Protein 5LDQ (pdb70)

Secondary structure (DSSP, 8-state):
---EEEEEEEE--HHHHHHHHHHHHHH--GGG-EEPPGGG-EEEEEEEEEE-HHHHHHHHHHHTT---B-EEEE--EEEEETTTTEEEEE-SS--HHHHHHHHHHHHHHHHTT----SPPP---EEEEES--S--------TT-EEEE-EEEEEEEEEETTEEEEEEEEEEEPB-/--EEEEEEEE--HHHHHHHHHHHHHH--GGG-EEPPGGG-EEEEEEEEEE-HHHHHHHHHHHTT-----EEEE--EEEEETTTTEEEEE-SS--HHHHHHHHHHHHHHH---------EEEEE---S----PPPPTT-EEEE-EEEEEEEEEETTEEEEEEEEEEE---/---EEEEEEEE--HHHHHHHHHHHHHH--GGG-EEPPGGG-EEEEEEEEEE-HHHHHHHHHHHTT-----EEEE--EEEEETTTTEEEEE-SS--HHHHHHHHHHHHHHHHTT-----PPP---EEEEES--S--------TT-EEEE-EEEEEEEEEETTEEEEEEEEEEE---/--SEEEEEEEE--HHHHHHHHHHHHHH--GGG-EEPPGGG-EEEEEEEEEE-HHHHHHHHHHHTT---B-EEEE--EEEEETTTTEEEEE-SS--HHHHHHHHHHHHHHHTTT--------EEEEE---S--------TT-EEEE-EEEEEEEEEETTEEEEEEEEEEEPB-

Foldseek 3Di:
DAWFFKFKWFDAPLVLLVQQVVQCVVFDPCLQFPFDDSRRWTKTLATQGIDGPVRVVVLVVQLQVDAFAKDKAWFFDWAADLVQLFTWTHDPDDDPRSQVSSVSSHVSSVVSVGDDDPDRDDIITTGGGNSNDDDDDDTGDPDSMDITFKMFMWTWDDDDNDIDTHTDDIHTHND/DWFFKFKWFAADPVLLVLVVVVCPVFDDPLQFAFAPSRPWTWTLGTQGIDDPVRVVQLVVQLQVDAAAWDKFWFFAWAADLVQQFTWIGDPDDDPVSNVSSVSSHVSSVVVDDPDDTITTTGGNSNDDDDDDTGDPGSMGIGFKMFMWTWDDDPHHIDTHTDDMYTHND/DDWFFKFKWFAADLVLLVLQVVVCVVFPDPLQFAFAPSRRWTKTLGGFGTGDPVLVVVLVVQLQVDAAAWDKFWFFDWQADLVQQFTWTGDPDGDVVSVVSSVSSLVSSVVSPTDRDPDDDDIITTTGGNSNDDGDDDTGDPDSMDIGFKMFMWTWDDDPNHIDTHTDDMGTYHD/DAFFFKFKWFDADPVLLVLQVVQCPVFPDPVQFAFDPSVPWTKTLGTQGGDGPVLVVQLVVQLQPDAAAWDKFWFFDWAADLVQLFTWIGDPDDDVRSLVSSVSSHVSRVVSVGDPRDDIITTTGHNSNDDDDDDTGDPDSMDIGFKMFMWTWDDDPNDIDIHTDDMDTHHD

Sequence (691 aa):
SEPQRLFFAIIDLPAEEIIREQIIHHWRAKHFPPEAGRRPVAADNLHLTLAFLGEVSAEKEKALSLLAGRRIRQPGFTLTLDDAGQWLRSRVVWLLGMMRQPPRGLIQLANMLRRSQAARRSGCFQSNRPFHPHITLLRDDASEAVTIPPPGFNWSYAVTEFTLYASSFARGRTRYTPLKKRWALLTTQQEPQRLFFAIDLPAEIRREQIIHHWRAKHFPPEAGRRPVAADDNLHLTLAFLGEVSAEKEKALSLLAGRIRQPGFTLTLDDAGQWLRSRVVWLLGMMRQPPRGLIQLANMLRRSQAARSNRPFHPHITLLRDDASEAVTIPPPGFNWSYAVTEFTLYASSFARGRTRYTPLKKRRWALLTTQQSEPQRLFFAIDLLPAEEIRREQIIHHWRAKHFPPEAGRPVAADNLHLTLAFLGEVSAEKEKALSLLAGRIRQPGFTLTLDDAGQWLRRSRRVVWLGMMRQPPRGLIIQLANMLRRSQAARSGCFQSNRPFHPHITLLRRDASEAVTIPPPGFNWSYAVTEFTLYASSFARGRTRYTPLKKRWALLTTQQSEPQRLFFAIIDLPAEEIRREQIIHHWRAKHFPPEAGRPVAADDNLHLTLAFLGEVSAEKEKALSLLAGRIRRQPGFTLTLDDAGQWLRSRVVWLLGMMRQPPRGLIQLANMMLRRSSQAARSGCFRPFHPHITLLRDDASEAVTIPPPGFNWSYAVTEFTLYASSFARGRTRYTPLKKRWALTQ

Solvent-accessible surface area: 37189 Å² total; per-residue (Å²): 145,96,37,64,89,0,9,3,0,1,48,3,54,60,118,11,54,72,58,0,39,120,20,22,80,167,74,11,76,110,153,8,8,81,84,13,45,23,116,17,1,19,5,40,2,2,55,8,11,73,1,19,36,146,37,26,137,51,4,10,104,61,1,27,152,12,172,12,82,22,22,67,2,7,1,3,28,18,9,37,83,92,120,25,98,10,0,34,0,3,24,68,76,40,30,184,10,1,55,55,0,0,70,76,2,51,46,20,0,50,191,32,62,15,44,39,26,123,35,92,34,99,27,48,0,13,0,4,44,72,0,44,123,77,43,125,46,27,20,2,13,48,43,6,28,23,56,4,65,68,3,2,1,16,9,23,55,146,35,200,65,154,56,133,40,59,62,62,90,121,41,84,9,68,164,198,72,64,91,0,10,4,0,1,40,9,52,83,117,11,37,74,61,0,35,113,22,22,81,166,68,13,79,101,70,0,1,68,71,12,41,30,126,17,2,26,5,46,0,0,81,29,13,94,7,57,58,143,57,26,140,48,10,9,133,40,1,28,160,19,139,5,68,35,24,68,2,48,4,58,31,19,10,36,88,30,177,64,70,12,0,32,0,2,50,156,144,41,29,212,15,2,58,86,0,0,76,74,2,47,54,8,28,86,128,140,105,214,104,39,111,24,52,0,16,0,4,91,33,0,26,37,39,34,122,49,24,106,17,25,176,101,6,43,21,68,6,87,74,3,1,1,18,10,22,54,38,59,212,25,103,36,162,46,56,67,59,94,114,40,61,17,76,170,144,120,71,49,131,0,9,2,0,1,15,1,27,77,114,10,31,74,63,0,36,111,21,23,80,169,72,12,68,117,148,9,9,134,77,12,62,26,123,20,1,24,6,44,2,3,79,1,7,111,2,45,45,146,60,32,154,46,3,17,120,41,1,22,159,13,105,5,64,38,25,69,1,48,4,59,32,19,10,35,83,91,226,67,123,11,0,33,0,3,48,158,145,42,29,198,16,1,54,76,0,0,75,70,1,79,50,9,2,35,170,27,52,18,98,104,56,145,169,90,40,93,24,50,0,15,0,3,97,102,0,54,134,82,40,122,52,22,104,20,24,176,103,5,43,21,63,6,30,3,4,1,0,17,7,29,60,138,67,144,38,125,50,116,52,71,42,34,79,14,9,12,16,27,174,144,86,72,46,126,0,9,3,0,2,48,10,55,82,113,5,38,97,61,0,50,111,20,21,79,165,66,15,81,128,171,7,8,166,83,12,25,33,120,20,2,28,6,45,1,3,79,6,14,116,8,46,45,132,51,20,140,47,4,4,112,56,1,29,176,16,174,9,86,23,24,68,1,46,4,60,31,18,10,37,73,88,231,48,122,16,0,32,0,3,49,160,144,42,31,188,16,1,50,79,0,0,69,64,2,79,43,33,4,68,208,25,57,20,195,211,46,27,90,25,51,1,22,0,3,117,77,0,48,127,74,47,126,45,24,108,19,23,177,96,6,45,27,69,5,72,74,3,2,0,20,5,19,59,151,36,222,65,128,56,91,54,69,62,59,79,120,42,81,6,69,203

Nearest PDB structures (foldseek):
  5ldo-assembly1_A  TM=9.959E-01  e=4.505E-33  Escherichia coli BL21(DE3)
  4qak-assembly2_B  TM=9.950E-01  e=7.611E-33  Escherichia coli K-12
  5ldq-assembly4_D  TM=9.928E-01  e=9.065E-33  Escherichia coli BL21(DE3)
  4qak-assembly1_A  TM=9.921E-01  e=9.329E-32  Escherichia coli K-12
  5ldo-assembly2_B  TM=9.939E-01  e=2.663E-31  Escherichia coli BL21(DE3)

CATH classification: 3.90.1140.10

Structure (mmCIF, N/CA/C/O backbone):
data_5LDQ
#
_entry.id   5LDQ
#
_cell.length_a   86.740
_cell.length_b   91.620
_cell.length_c   120.610
_cell.angle_alpha   90.00
_cell.angle_beta   102.31
_cell.angle_gamma   90.00
#
_symmetry.space_group_name_H-M   'C 1 2 1'
#
loop_
_entity.id
_entity.type
_entity.pdbx_description
1 polymer "RNA 2',3'-cyclic phosphodiesterase"
2 non-polymer 'NADP NICOTINAMIDE-ADENINE-DINUCLEOTIDE PHOSPHATE'
3 non-polymer 'CHLORIDE ION'
4 non-polymer 'PENTAETHYLENE GLYCOL'
5 non-polymer 'PHOSPHATE ION'
6 water water
#
loop_
_atom_site.group_PDB
_atom_site.id
_atom_site.type_symbol
_atom_site.label_atom_id
_atom_site.label_alt_id
_atom_site.label_comp_id
_atom_site.label_asym_id
_atom_site.label_entity_id
_atom_site.label_seq_id
_atom_site.pdbx_PDB_ins_code
_atom_site.Cartn_x
_atom_site.Cartn_y
_atom_site.Cartn_z
_atom_site.occupancy
_atom_site.B_iso_or_equiv
_atom_site.auth_seq_id
_atom_site.auth_comp_id
_atom_site.auth_asym_id
_atom_site.auth_atom_id
_atom_site.pdbx_PDB_model_num
ATOM 1 N N . SER A 1 3 ? 8.167 -2.655 68.805 1.00 75.46 2 SER A N 1
ATOM 2 C CA . SER A 1 3 ? 6.873 -3.197 69.197 1.00 81.33 2 SER A CA 1
ATOM 3 C C . SER A 1 3 ? 6.950 -4.711 69.390 1.00 80.35 2 SER A C 1
ATOM 4 O O . SER A 1 3 ? 7.837 -5.211 70.082 1.00 83.88 2 SER A O 1
ATOM 7 N N . GLU A 1 4 ? 6.018 -5.437 68.777 1.00 72.45 3 GLU A N 1
ATOM 8 C CA . GLU A 1 4 ? 5.976 -6.892 68.907 1.00 61.53 3 GLU A CA 1
ATOM 9 C C . GLU A 1 4 ? 6.876 -7.584 67.880 1.00 52.37 3 GLU A C 1
ATOM 10 O O . GLU A 1 4 ? 7.150 -7.025 66.807 1.00 48.28 3 GLU A O 1
ATOM 16 N N . PRO A 1 5 ? 7.344 -8.806 68.204 1.00 36.54 4 PRO A N 1
ATOM 17 C CA . PRO A 1 5 ? 8.227 -9.535 67.284 1.00 33.23 4 PRO A CA 1
ATOM 18 C C . PRO A 1 5 ? 7.582 -9.777 65.927 1.00 31.67 4 PRO A C 1
ATOM 19 O O . PRO A 1 5 ? 6.351 -9.808 65.803 1.00 34.63 4 PRO A O 1
ATOM 23 N N . GLN A 1 6 ? 8.428 -9.939 64.921 1.00 29.41 5 GLN A N 1
ATOM 24 C CA . GLN A 1 6 ? 7.977 -10.211 63.573 1.00 27.56 5 GLN A CA 1
ATOM 25 C C . GLN A 1 6 ? 8.787 -11.355 63.003 1.00 33.15 5 GLN A C 1
ATOM 26 O O . GLN A 1 6 ? 9.904 -11.628 63.466 1.00 28.09 5 GLN A O 1
ATOM 32 N N . ARG A 1 7 ? 8.221 -11.995 61.982 1.00 30.08 6 ARG A N 1
ATOM 33 C CA . ARG A 1 7 ? 8.857 -13.088 61.266 1.00 25.80 6 ARG A CA 1
ATOM 34 C C . ARG A 1 7 ? 9.549 -12.470 60.065 1.00 24.17 6 ARG A C 1
ATOM 35 O O . ARG A 1 7 ? 8.888 -11.913 59.180 1.00 28.85 6 ARG A O 1
ATOM 43 N N . LEU A 1 8 ? 10.879 -12.528 60.059 1.00 20.76 7 LEU A N 1
ATOM 44 C CA . LEU A 1 8 ? 11.676 -11.721 59.126 1.00 20.52 7 LEU A CA 1
ATOM 45 C C . LEU A 1 8 ? 12.526 -12.557 58.195 1.00 25.72 7 LEU A C 1
ATOM 46 O O . LEU A 1 8 ? 12.933 -13.663 58.543 1.00 21.81 7 LEU A O 1
ATOM 51 N N . PHE A 1 9 ? 12.812 -12.025 57.006 1.00 18.08 8 PHE A N 1
ATOM 52 C CA . PHE A 1 9 ? 13.801 -12.628 56.142 1.00 19.49 8 PHE A CA 1
ATOM 53 C C . PHE A 1 9 ? 14.356 -11.559 55.234 1.00 17.94 8 PHE A C 1
ATOM 54 O O . PHE A 1 9 ? 13.687 -10.537 54.996 1.00 18.50 8 PHE A O 1
ATOM 62 N N . PHE A 1 10 ? 15.597 -11.754 54.791 1.00 15.66 9 PHE A N 1
ATOM 63 C CA . PHE A 1 10 ? 16.197 -10.841 53.807 1.00 16.59 9 PHE A CA 1
ATOM 64 C C . PHE A 1 10 ? 16.010 -11.450 52.430 1.00 19.57 9 PHE A C 1
ATOM 65 O O . PHE A 1 10 ? 16.107 -12.666 52.264 1.00 18.30 9 PHE A O 1
ATOM 73 N N . ALA A 1 11 ? 15.779 -10.610 51.428 1.00 14.63 10 ALA A N 1
ATOM 74 C CA . ALA A 1 11 ? 15.600 -11.160 50.092 1.00 17.06 10 ALA A CA 1
ATOM 75 C C . ALA A 1 11 ? 15.927 -10.182 49.009 1.00 19.79 10 ALA A C 1
ATOM 76 O O . ALA A 1 11 ? 16.103 -8.992 49.254 1.00 17.03 10 ALA A O 1
ATOM 78 N N A ILE A 1 12 ? 16.006 -10.729 47.796 0.55 15.09 11 ILE A N 1
ATOM 79 N N B ILE A 1 12 ? 16.004 -10.706 47.790 0.45 20.64 11 ILE A N 1
ATOM 80 C CA A ILE A 1 12 ? 16.164 -9.975 46.552 0.55 18.95 11 ILE A CA 1
ATOM 81 C CA B ILE A 1 12 ? 16.163 -9.900 46.585 0.45 17.45 11 ILE A CA 1
ATOM 82 C C A ILE A 1 12 ? 14.823 -9.991 45.815 0.55 19.39 11 ILE A C 1
ATOM 83 C C B ILE A 1 12 ? 14.863 -9.985 45.787 0.45 19.35 11 ILE A C 1
ATOM 84 O O A 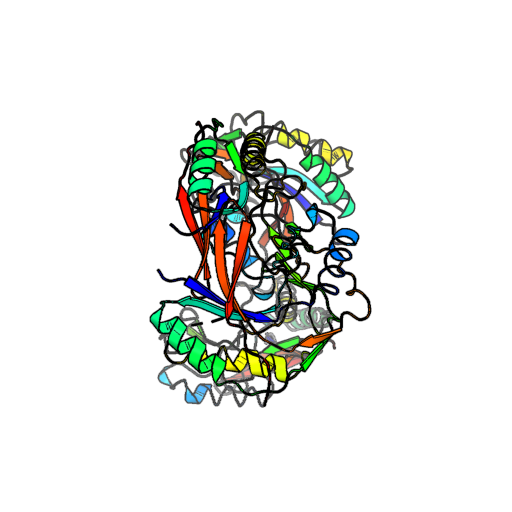ILE A 1 12 ? 14.193 -11.045 45.687 0.55 18.06 11 ILE A O 1
ATOM 85 O O B ILE A 1 12 ? 14.300 -11.070 45.608 0.45 18.29 11 ILE A O 1
ATOM 94 N N . ASP A 1 13 ? 14.387 -8.838 45.316 1.00 17.66 12 ASP A N 1
ATOM 95 C CA . ASP A 1 13 ? 13.135 -8.760 44.567 1.00 24.38 12 ASP A CA 1
ATOM 96 C C . ASP A 1 13 ? 13.376 -8.790 43.074 1.00 17.75 12 ASP A C 1
ATOM 97 O O . ASP A 1 13 ? 14.524 -8.735 42.627 1.00 19.69 12 ASP A O 1
ATOM 102 N N . LEU A 1 14 ? 12.285 -8.876 42.317 1.00 17.89 13 LEU A N 1
ATOM 103 C CA . LEU A 1 14 ? 12.369 -8.980 40.857 1.00 18.34 13 LEU A CA 1
ATOM 104 C C . LEU A 1 14 ? 11.676 -7.769 40.261 1.00 18.53 13 LEU A C 1
ATOM 105 O O . LEU A 1 14 ? 10.674 -7.302 40.794 1.00 19.37 13 LEU A O 1
ATOM 110 N N . PRO A 1 15 ? 12.214 -7.229 39.155 1.00 18.95 14 PRO A N 1
ATOM 111 C CA . PRO A 1 15 ? 11.559 -6.112 38.472 1.00 20.52 14 PRO A CA 1
ATOM 112 C C . PRO A 1 15 ? 10.155 -6.521 38.051 1.00 19.83 14 PRO A C 1
ATOM 113 O O . PRO A 1 15 ? 9.970 -7.702 37.704 1.00 21.08 14 PRO A O 1
ATOM 117 N N . ALA A 1 16 ? 9.215 -5.579 38.050 1.00 22.30 15 ALA A N 1
ATOM 118 C CA . ALA A 1 16 ? 7.800 -5.858 37.805 1.00 24.11 15 ALA A CA 1
ATOM 119 C C . ALA A 1 16 ? 7.562 -6.555 36.467 1.00 29.66 15 ALA A C 1
ATOM 120 O O . ALA A 1 16 ? 6.725 -7.453 36.361 1.00 26.76 15 ALA A O 1
ATOM 122 N N A GLU A 1 17 ? 8.287 -6.130 35.435 0.59 27.69 16 GLU A N 1
ATOM 123 N N B GLU A 1 17 ? 8.301 -6.154 35.442 0.41 27.94 16 GLU A N 1
ATOM 124 C CA A GLU A 1 17 ? 8.116 -6.728 34.110 0.59 29.36 16 GLU A CA 1
ATOM 125 C CA B GLU A 1 17 ? 8.078 -6.744 34.131 0.41 28.54 16 GLU A CA 1
ATOM 126 C C A GLU A 1 17 ? 8.490 -8.210 34.107 0.59 25.29 16 GLU A C 1
ATOM 127 C C B GLU A 1 17 ? 8.556 -8.204 34.083 0.41 25.44 16 GLU A C 1
ATOM 128 O O A GLU A 1 17 ? 7.783 -9.041 33.522 0.59 28.41 16 GLU A O 1
ATOM 129 O O B GLU A 1 17 ? 7.948 -9.034 33.403 0.41 28.85 16 GLU A O 1
ATOM 140 N N A ILE A 1 18 ? 9.590 -8.547 34.775 0.59 24.00 17 ILE A N 1
ATOM 141 N N B ILE A 1 18 ? 9.614 -8.527 34.827 0.41 23.52 17 ILE A N 1
ATOM 142 C CA A ILE A 1 18 ? 10.017 -9.950 34.855 0.59 23.45 17 ILE A CA 1
ATOM 143 C CA B ILE A 1 18 ? 10.064 -9.923 34.922 0.41 23.81 17 ILE A CA 1
ATOM 144 C C A ILE A 1 18 ? 9.025 -10.766 35.679 0.59 22.47 17 ILE A C 1
ATOM 145 C C B ILE A 1 18 ? 9.020 -10.744 35.666 0.41 22.41 17 ILE A C 1
ATOM 146 O O A ILE A 1 18 ? 8.737 -11.920 35.357 0.59 23.02 17 ILE A O 1
ATOM 147 O O B ILE A 1 18 ? 8.707 -11.877 35.287 0.41 23.09 17 ILE A O 1
ATOM 156 N N . ARG A 1 19 ? 8.483 -10.160 36.733 1.00 19.20 18 ARG A N 1
ATOM 157 C CA . ARG A 1 19 ? 7.466 -10.825 37.543 1.00 22.33 18 ARG A CA 1
ATOM 158 C C . ARG A 1 19 ? 6.263 -11.151 36.667 1.00 26.75 18 ARG A C 1
ATOM 159 O O . ARG A 1 19 ? 5.735 -12.259 36.718 1.00 23.31 18 ARG A O 1
ATOM 167 N N . GLU A 1 20 ? 5.862 -10.193 35.835 1.00 21.12 19 GLU A N 1
ATOM 168 C CA . GLU A 1 20 ? 4.755 -10.399 34.904 1.00 23.73 19 GLU A CA 1
ATOM 169 C C . GLU A 1 20 ? 5.049 -11.536 33.925 1.00 31.98 19 GLU A C 1
ATOM 170 O O . GLU A 1 20 ? 4.185 -12.379 33.664 1.00 29.08 19 GLU A O 1
ATOM 176 N N . GLN A 1 21 ? 6.270 -11.576 33.400 1.00 21.13 20 GLN A N 1
ATOM 177 C CA . GLN A 1 21 ? 6.647 -12.651 32.481 1.00 26.76 20 GLN A CA 1
ATOM 178 C C . GLN A 1 21 ? 6.619 -14.004 33.169 1.00 26.86 20 GLN A C 1
ATOM 179 O O . GLN A 1 21 ? 6.176 -14.993 32.595 1.00 26.08 20 GLN A O 1
ATOM 185 N N . ILE A 1 22 ? 7.122 -14.047 34.390 1.00 21.08 21 ILE A N 1
ATOM 186 C CA . ILE A 1 22 ? 7.144 -15.299 35.146 1.00 19.41 21 ILE A CA 1
ATOM 187 C C . ILE A 1 22 ? 5.744 -15.838 35.383 1.00 26.24 21 ILE A C 1
ATOM 188 O O . ILE A 1 22 ? 5.496 -17.038 35.207 1.00 23.05 21 ILE A O 1
ATOM 193 N N . ILE A 1 23 ? 4.819 -14.975 35.795 1.00 23.86 22 ILE A N 1
ATOM 194 C CA . ILE A 1 23 ? 3.477 -15.468 36.099 1.00 26.39 22 ILE A CA 1
ATOM 195 C C . ILE A 1 23 ? 2.722 -15.884 34.834 1.00 29.85 22 ILE A C 1
ATOM 196 O O . ILE A 1 23 ? 1.875 -16.781 34.876 1.00 24.30 22 ILE A O 1
ATOM 201 N N A HIS A 1 24 ? 3.016 -15.227 33.712 0.55 24.97 23 HIS A N 1
ATOM 202 N N B HIS A 1 24 ? 3.028 -15.241 33.710 0.45 25.23 23 HIS A N 1
ATOM 203 C CA A HIS A 1 24 ? 2.438 -15.638 32.439 0.55 26.84 23 HIS A CA 1
ATOM 204 C CA B HIS A 1 24 ? 2.429 -15.644 32.449 0.45 26.76 23 HIS A CA 1
ATOM 205 C C A HIS A 1 24 ? 2.966 -17.014 32.066 0.55 25.63 23 HIS A C 1
ATOM 206 C C B HIS A 1 24 ? 2.971 -17.006 32.038 0.45 26.23 23 HIS A C 1
ATOM 207 O O A HIS A 1 24 ? 2.212 -17.885 31.635 0.55 30.24 23 HIS A O 1
ATOM 208 O O B HIS A 1 24 ? 2.231 -17.858 31.549 0.45 30.42 23 HIS A O 1
ATOM 221 N N . TRP A 1 25 ? 4.270 -17.203 32.235 1.00 26.83 24 TRP A N 1
ATOM 222 C CA . TRP A 1 25 ? 4.922 -18.474 31.904 1.00 27.20 24 TRP A CA 1
ATOM 223 C C . TRP A 1 25 ? 4.389 -19.582 32.804 1.00 25.80 24 TRP A C 1
ATOM 224 O O . TRP A 1 25 ? 4.122 -20.700 32.364 1.00 25.93 24 TRP A O 1
ATOM 235 N N . ARG A 1 26 ? 4.220 -19.256 34.075 1.00 22.90 25 ARG A N 1
ATOM 236 C CA . ARG A 1 26 ? 3.751 -20.237 35.042 1.00 22.57 25 ARG A CA 1
ATOM 237 C C . ARG A 1 26 ? 2.327 -20.683 34.722 1.00 26.07 25 ARG A C 1
ATOM 238 O O . ARG A 1 26 ? 2.024 -21.885 34.732 1.00 27.70 25 ARG A O 1
ATOM 246 N N . ALA A 1 27 ? 1.453 -19.720 34.427 1.00 24.88 26 ALA A N 1
ATOM 247 C CA . ALA A 1 27 ? 0.065 -20.033 34.094 1.00 27.41 26 ALA A CA 1
ATOM 248 C C . ALA A 1 27 ? -0.008 -20.864 32.820 1.00 34.05 26 ALA A C 1
ATOM 249 O O . ALA A 1 27 ? -0.904 -21.696 32.664 1.00 33.20 26 ALA A O 1
ATOM 251 N N . LYS A 1 28 ? 0.923 -20.628 31.902 1.00 30.41 27 LYS A N 1
ATOM 252 C CA . LYS A 1 28 ? 0.927 -21.358 30.636 1.00 32.53 27 LYS A CA 1
ATOM 253 C C . LYS A 1 28 ? 1.325 -22.823 30.826 1.00 31.60 27 LYS A C 1
ATOM 254 O O . LYS A 1 28 ? 0.814 -23.708 30.136 1.00 36.41 27 LYS A O 1
ATOM 260 N N . HIS A 1 29 ? 2.212 -23.074 31.785 1.00 29.53 28 HIS A N 1
ATOM 261 C CA . HIS A 1 29 ? 2.867 -24.372 31.888 1.00 28.04 28 HIS A CA 1
ATOM 262 C C . HIS A 1 29 ? 2.404 -25.245 33.038 1.00 28.47 28 HIS A C 1
ATOM 263 O O . HIS A 1 29 ? 2.645 -26.449 33.045 1.00 29.86 28 HIS A O 1
ATOM 270 N N . PHE A 1 30 ? 1.713 -24.643 33.994 1.00 21.04 29 PHE A N 1
ATOM 271 C CA . PHE A 1 30 ? 1.301 -25.388 35.181 1.00 23.89 29 PHE A CA 1
ATOM 272 C C . PHE A 1 30 ? -0.167 -25.146 35.461 1.00 25.51 29 PHE A C 1
ATOM 273 O O . PHE A 1 30 ? -0.576 -24.009 35.685 1.00 33.25 29 PHE A O 1
ATOM 281 N N . PRO A 1 31 ? -0.969 -26.216 35.464 1.00 28.16 30 PRO A N 1
ATOM 282 C CA . PRO A 1 31 ? -2.377 -26.056 35.829 1.00 22.90 30 PRO A CA 1
ATOM 283 C C . PRO A 1 31 ? -2.489 -25.758 37.323 1.00 25.77 30 PRO A C 1
ATOM 284 O O . PRO A 1 31 ? -1.507 -25.921 38.049 1.00 27.97 30 PRO A O 1
ATOM 288 N N . PRO A 1 32 ? -3.657 -25.286 37.769 1.00 27.22 31 PRO A N 1
ATOM 289 C CA . PRO A 1 32 ? -3.864 -24.984 39.188 1.00 25.35 31 PRO A CA 1
ATOM 290 C C . PRO A 1 32 ? -3.522 -26.175 40.079 1.00 30.86 31 PRO A C 1
ATOM 291 O O . PRO A 1 32 ? -3.047 -25.974 41.207 1.00 31.77 31 PRO A O 1
ATOM 295 N N . GLU A 1 33 ? -3.762 -27.384 39.572 1.00 27.30 32 GLU A N 1
ATOM 296 C CA . GLU A 1 33 ? -3.554 -28.621 40.327 1.00 30.80 32 GLU A CA 1
ATOM 297 C C . GLU A 1 33 ? -2.075 -28.922 40.584 1.00 33.63 32 GLU A C 1
ATOM 298 O O . GLU A 1 33 ? -1.744 -29.726 41.456 1.00 39.96 32 GLU A O 1
ATOM 304 N N . ALA A 1 34 ? -1.190 -28.264 39.836 1.00 27.56 33 ALA A N 1
ATOM 305 C CA . ALA A 1 34 ? 0.252 -28.466 39.975 1.00 27.39 33 ALA A CA 1
ATOM 306 C C . ALA A 1 34 ? 0.771 -28.006 41.334 1.00 30.75 33 ALA A C 1
ATOM 307 O O . ALA A 1 34 ? 1.752 -28.547 41.862 1.00 29.58 33 ALA A O 1
ATOM 309 N N . GLY A 1 35 ? 0.123 -26.987 41.885 1.00 26.58 34 GLY A N 1
ATOM 310 C CA . GLY A 1 35 ? 0.527 -26.428 43.167 1.00 27.62 34 GLY A CA 1
ATOM 311 C C . GLY A 1 35 ? -0.086 -25.061 43.374 1.00 33.56 34 GLY A C 1
ATOM 312 O O . GLY A 1 35 ? -0.710 -24.511 42.461 1.00 33.95 34 GLY A O 1
ATOM 313 N N A ARG A 1 36 ? 0.066 -24.513 44.576 0.42 30.15 35 ARG A N 1
ATOM 314 N N B ARG A 1 36 ? 0.112 -24.500 44.564 0.58 29.41 35 ARG A N 1
ATOM 315 C CA A ARG A 1 36 ? -0.487 -23.194 44.857 0.42 29.97 35 ARG A CA 1
ATOM 316 C CA B ARG A 1 36 ? -0.439 -23.191 44.894 0.58 30.38 35 ARG A CA 1
ATOM 317 C C A ARG A 1 36 ? 0.479 -22.099 44.425 0.42 28.03 35 ARG A C 1
ATOM 318 C C B ARG A 1 36 ? 0.501 -22.090 44.429 0.58 27.79 35 ARG A C 1
ATOM 319 O O A ARG A 1 36 ? 1.644 -22.077 44.831 0.42 28.17 35 ARG A O 1
ATOM 320 O O B ARG A 1 36 ? 1.667 -22.044 44.833 0.58 28.29 35 ARG A O 1
ATOM 335 N N . PRO A 1 37 ? -0.007 -21.195 43.567 1.00 29.83 36 PRO A N 1
ATOM 336 C CA . PRO A 1 37 ? 0.816 -20.152 42.951 1.00 27.08 36 PRO A CA 1
ATOM 337 C C . PRO A 1 37 ? 1.270 -19.108 43.959 1.00 28.91 36 PRO A C 1
ATOM 338 O O . PRO A 1 37 ? 0.469 -18.661 44.781 1.00 33.17 36 PRO A O 1
ATOM 342 N N . VAL A 1 38 ? 2.545 -18.736 43.907 1.00 26.07 37 VAL A N 1
ATOM 343 C CA . VAL A 1 38 ? 3.038 -17.600 44.693 1.00 21.11 37 VAL A CA 1
ATOM 344 C C . VAL A 1 38 ? 2.555 -16.329 44.003 1.00 25.12 37 VAL A C 1
ATOM 345 O O . VAL A 1 38 ? 2.716 -16.190 42.793 1.00 26.51 37 VAL A O 1
ATOM 349 N N . ALA A 1 39 ? 1.944 -15.417 44.758 1.00 24.89 38 ALA A N 1
ATOM 350 C CA . ALA A 1 39 ? 1.449 -14.157 44.181 1.00 25.93 38 ALA A CA 1
ATOM 351 C C . ALA A 1 39 ? 2.586 -13.408 43.505 1.00 27.49 38 ALA A C 1
ATOM 352 O O . ALA A 1 39 ? 3.723 -13.449 43.980 1.00 22.58 38 ALA A O 1
ATOM 354 N N . ALA A 1 40 ? 2.287 -12.706 42.414 1.00 28.10 39 ALA A N 1
ATOM 355 C CA . ALA A 1 40 ? 3.324 -12.000 41.673 1.00 27.41 39 ALA A CA 1
ATOM 356 C C . ALA A 1 40 ? 4.175 -11.145 42.604 1.00 24.97 39 ALA A C 1
ATOM 357 O O . ALA A 1 40 ? 5.412 -11.207 42.572 1.00 26.59 39 ALA A O 1
ATOM 359 N N . ASP A 1 41 ? 3.510 -10.363 43.453 1.00 26.72 40 ASP A N 1
ATOM 360 C CA . ASP A 1 41 ? 4.207 -9.430 44.332 1.00 28.69 40 ASP A CA 1
ATOM 361 C C . ASP A 1 41 ? 5.065 -10.102 45.398 1.00 27.55 40 ASP A C 1
ATOM 362 O O . ASP A 1 41 ? 5.935 -9.454 45.989 1.00 25.76 40 ASP A O 1
ATOM 367 N N . ASN A 1 42 ? 4.821 -11.391 45.634 1.00 24.20 41 ASN A N 1
ATOM 368 C CA . ASN A 1 42 ? 5.575 -12.154 46.634 1.00 23.17 41 ASN A CA 1
ATOM 369 C C . ASN A 1 42 ? 6.745 -12.947 46.043 1.00 20.97 41 ASN A C 1
ATOM 370 O O . ASN A 1 42 ? 7.504 -13.577 46.774 1.00 22.53 41 ASN A O 1
ATOM 375 N N . LEU A 1 43 ? 6.901 -12.907 44.721 1.00 22.53 42 LEU A N 1
ATOM 376 C CA . LEU A 1 43 ? 8.037 -13.582 44.098 1.00 19.80 42 LEU A CA 1
ATOM 377 C C . LEU A 1 43 ? 9.315 -12.912 44.576 1.00 23.06 42 LEU A C 1
ATOM 378 O O . LEU A 1 43 ? 9.447 -11.677 44.527 1.00 21.27 42 LEU A O 1
ATOM 383 N N . HIS A 1 44 ? 10.253 -13.719 45.059 1.00 18.80 43 HIS A N 1
ATOM 384 C CA . HIS A 1 44 ? 11.504 -13.179 45.569 1.00 18.18 43 HIS A CA 1
ATOM 385 C C . HIS A 1 44 ? 12.517 -14.297 45.700 1.00 18.73 43 HIS A C 1
ATOM 386 O O . HIS A 1 44 ? 12.175 -15.488 45.630 1.00 17.95 43 HIS A O 1
ATOM 393 N N . LEU A 1 45 ? 13.768 -13.911 45.906 1.00 17.57 44 LEU A N 1
ATOM 394 C CA . LEU A 1 45 ? 14.858 -14.847 46.158 1.00 19.48 44 LEU A CA 1
ATOM 395 C C . LEU A 1 45 ? 15.361 -14.632 47.586 1.00 18.46 44 LEU A C 1
ATOM 396 O O . LEU A 1 45 ? 15.961 -13.603 47.905 1.00 17.50 44 LEU A O 1
ATOM 401 N N . THR A 1 46 ? 15.111 -15.596 48.471 1.00 15.44 45 THR A N 1
ATOM 402 C CA . THR A 1 46 ? 15.521 -15.407 49.854 1.00 17.96 45 THR A CA 1
ATOM 403 C C . THR A 1 46 ? 17.042 -15.437 49.998 1.00 18.63 45 THR A C 1
ATOM 404 O O . THR A 1 46 ? 17.723 -16.281 49.402 1.00 19.21 45 THR A O 1
ATOM 408 N N . LEU A 1 47 ? 17.564 -14.513 50.799 1.00 17.57 46 LEU A N 1
ATOM 409 C CA . LEU A 1 47 ? 18.977 -14.494 51.152 1.00 15.80 46 LEU A CA 1
ATOM 410 C C . LEU A 1 47 ? 19.208 -15.176 52.503 1.00 21.42 46 LEU A C 1
ATOM 411 O O . LEU A 1 47 ? 20.079 -16.028 52.635 1.00 21.00 46 LEU A O 1
ATOM 416 N N . ALA A 1 48 ? 18.462 -14.756 53.519 1.00 17.44 47 ALA A N 1
ATOM 417 C CA . ALA A 1 48 ? 18.601 -15.358 54.850 1.00 19.65 47 ALA A CA 1
ATOM 418 C C . ALA A 1 48 ? 17.265 -15.306 55.558 1.00 24.67 47 ALA A C 1
ATOM 419 O O . ALA A 1 48 ? 16.602 -14.268 55.573 1.00 23.57 47 ALA A O 1
ATOM 421 N N . PHE A 1 49 ? 16.875 -16.422 56.160 1.00 21.52 48 PHE A N 1
ATOM 422 C CA . PHE A 1 49 ? 15.624 -16.470 56.900 1.00 21.28 48 PHE A CA 1
ATOM 423 C C . PHE A 1 49 ? 15.925 -16.350 58.387 1.00 24.71 48 PHE A C 1
ATOM 424 O O . PHE A 1 49 ? 16.796 -17.057 58.906 1.00 27.88 48 PHE A O 1
ATOM 432 N N . LEU A 1 50 ? 15.217 -15.448 59.071 1.00 21.02 49 LEU A N 1
ATOM 433 C CA . LEU A 1 50 ? 15.521 -15.143 60.462 1.00 19.02 49 LEU A CA 1
ATOM 434 C C . LEU A 1 50 ? 14.540 -15.776 61.426 1.00 31.21 49 LEU A C 1
ATOM 435 O O . LEU A 1 50 ? 14.871 -15.997 62.597 1.00 32.47 49 LEU A O 1
ATOM 440 N N . GLY A 1 51 ? 13.325 -16.045 60.959 1.00 27.22 50 GLY A N 1
ATOM 441 C CA . GLY A 1 51 ? 12.292 -16.538 61.860 1.00 29.14 50 GLY A CA 1
ATOM 442 C 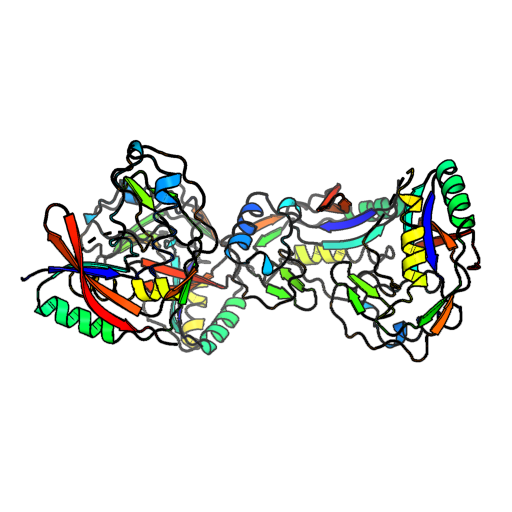C . GLY A 1 51 ? 11.799 -15.404 62.740 1.00 30.36 50 GLY A C 1
ATOM 443 O O . GLY A 1 51 ? 11.935 -14.227 62.382 1.00 26.82 50 GLY A O 1
ATOM 444 N N . GLU A 1 52 ? 11.240 -15.739 63.897 1.00 26.99 51 GLU A N 1
ATOM 445 C CA . GLU A 1 52 ? 10.708 -14.716 64.789 1.00 30.15 51 GLU A CA 1
ATOM 446 C C . GLU A 1 52 ? 11.822 -13.931 65.491 1.00 34.51 51 GLU A C 1
ATOM 447 O O . GLU A 1 52 ? 12.736 -14.516 66.080 1.00 34.72 51 GLU A O 1
ATOM 453 N N . VAL A 1 53 ? 11.713 -12.604 65.454 1.00 25.90 52 VAL A N 1
ATOM 454 C CA . VAL A 1 53 ? 12.775 -11.705 65.875 1.00 26.83 52 VAL A CA 1
ATOM 455 C C . VAL A 1 53 ? 12.157 -10.525 66.624 1.00 29.92 52 VAL A C 1
ATOM 456 O O . VAL A 1 53 ? 11.267 -9.854 66.091 1.00 30.55 52 VAL A O 1
ATOM 460 N N . SER A 1 54 ? 12.619 -10.274 67.850 1.00 31.02 53 SER A N 1
ATOM 461 C CA . SER A 1 54 ? 12.154 -9.136 68.633 1.00 31.59 53 SER A CA 1
ATOM 462 C C . SER A 1 54 ? 12.558 -7.836 67.960 1.00 31.90 53 SER A C 1
ATOM 463 O O . SER A 1 54 ? 13.362 -7.840 67.026 1.00 33.92 53 SER A O 1
ATOM 466 N N . ALA A 1 55 ? 12.017 -6.714 68.432 1.00 31.25 54 ALA A N 1
ATOM 467 C CA . ALA A 1 55 ? 12.358 -5.419 67.839 1.00 36.79 54 ALA A CA 1
ATOM 468 C C . ALA A 1 55 ? 13.829 -5.073 68.076 1.00 31.78 54 ALA A C 1
ATOM 469 O O . ALA A 1 55 ? 14.506 -4.538 67.189 1.00 31.53 54 ALA A O 1
ATOM 471 N N . GLU A 1 56 ? 14.307 -5.364 69.284 1.00 34.42 55 GLU A N 1
ATOM 472 C CA . GLU A 1 56 ? 15.709 -5.164 69.642 1.00 34.12 55 GLU A CA 1
ATOM 473 C C . GLU A 1 56 ? 16.638 -5.946 68.705 1.00 32.91 55 GLU A C 1
ATOM 474 O O . GLU A 1 56 ? 17.601 -5.393 68.170 1.00 31.17 55 GLU A O 1
ATOM 480 N N . LYS A 1 57 ? 16.355 -7.228 68.504 1.00 30.54 56 LYS A N 1
ATOM 481 C CA . LYS A 1 57 ? 17.203 -8.035 67.642 1.00 28.90 56 LYS A CA 1
ATOM 482 C C . LYS A 1 57 ? 17.122 -7.559 66.197 1.00 27.35 56 LYS A C 1
ATOM 483 O O . LYS A 1 57 ? 18.127 -7.575 65.476 1.00 27.32 56 LYS A O 1
ATOM 489 N N . GLU A 1 58 ? 15.934 -7.135 65.764 1.00 23.24 57 GLU A N 1
ATOM 490 C CA . GLU A 1 58 ? 15.793 -6.622 64.396 1.00 21.21 57 GLU A CA 1
ATOM 491 C C . GLU A 1 58 ? 16.661 -5.393 64.186 1.00 26.40 57 GLU A C 1
ATOM 492 O O . GLU A 1 58 ? 17.242 -5.206 63.119 1.00 23.97 57 GLU A O 1
ATOM 498 N N . LYS A 1 59 ? 16.752 -4.550 65.207 1.00 27.59 58 LYS A N 1
ATOM 499 C CA . LYS A 1 59 ? 17.598 -3.373 65.118 1.00 23.59 58 LYS A CA 1
ATOM 500 C C . LYS A 1 59 ? 19.058 -3.793 64.987 1.00 27.94 58 LYS A C 1
ATOM 501 O O . LYS A 1 59 ? 19.799 -3.230 64.185 1.00 24.81 58 LYS A O 1
ATOM 507 N N . ALA A 1 60 ? 19.464 -4.780 65.788 1.00 25.06 59 ALA A N 1
ATOM 508 C CA . ALA A 1 60 ? 20.844 -5.266 65.795 1.00 24.53 59 ALA A CA 1
ATOM 509 C C . ALA A 1 60 ? 21.234 -5.866 64.445 1.00 22.06 59 ALA A C 1
ATOM 510 O O . ALA A 1 60 ? 22.319 -5.577 63.928 1.00 24.29 59 ALA A O 1
ATOM 512 N N . LEU A 1 61 ? 20.367 -6.718 63.896 1.00 20.48 60 LEU A N 1
ATOM 513 C CA . LEU A 1 61 ? 20.640 -7.349 62.597 1.00 18.59 60 LEU A CA 1
ATOM 514 C C . LEU A 1 61 ? 20.615 -6.320 61.483 1.00 23.74 60 LEU A C 1
ATOM 515 O O . LEU A 1 61 ? 21.325 -6.469 60.474 1.00 21.90 60 LEU A O 1
ATOM 520 N N . SER A 1 62 ? 19.775 -5.302 61.633 1.00 19.70 61 SER A N 1
ATOM 521 C CA . SER A 1 62 ? 19.681 -4.265 60.595 1.00 19.66 61 SER A CA 1
ATOM 522 C C . SER A 1 62 ? 20.942 -3.419 60.545 1.00 24.28 61 SER A C 1
ATOM 523 O O . SER A 1 62 ? 21.368 -2.994 59.469 1.00 19.41 61 SER A O 1
ATOM 526 N N . LEU A 1 63 ? 21.529 -3.161 61.708 1.00 20.35 62 LEU A N 1
ATOM 527 C CA . LEU A 1 63 ? 22.819 -2.478 61.776 1.00 23.06 62 LEU A CA 1
ATOM 528 C C . LEU A 1 63 ? 23.930 -3.303 61.127 1.00 27.68 62 LEU A C 1
ATOM 529 O O . LEU A 1 63 ? 24.797 -2.761 60.433 1.00 21.36 62 LEU A O 1
ATOM 534 N N . LEU A 1 64 ? 23.922 -4.610 61.370 1.00 19.73 63 LEU A N 1
ATOM 535 C CA . LEU A 1 64 ? 24.895 -5.497 60.726 1.00 19.84 63 LEU A CA 1
ATOM 536 C C . LEU A 1 64 ? 24.711 -5.487 59.215 1.00 17.94 63 LEU A C 1
ATOM 537 O O . LEU A 1 64 ? 25.692 -5.421 58.469 1.00 20.79 63 LEU A O 1
ATOM 542 N N . ALA A 1 65 ? 23.463 -5.555 58.757 1.00 16.31 64 ALA A N 1
ATOM 543 C CA . ALA A 1 65 ? 23.212 -5.602 57.307 1.00 15.66 64 ALA A CA 1
ATOM 544 C C . ALA A 1 65 ? 23.685 -4.297 56.696 1.00 23.77 64 ALA A C 1
ATOM 545 O O . ALA A 1 65 ? 24.189 -4.266 55.571 1.00 20.81 64 ALA A O 1
ATOM 547 N N . GLY A 1 66 ? 23.543 -3.214 57.454 1.00 19.09 65 GLY A N 1
ATOM 548 C CA . GLY A 1 66 ? 23.896 -1.899 56.945 1.00 18.52 65 GLY A CA 1
ATOM 549 C C . GLY A 1 66 ? 25.388 -1.687 56.791 1.00 22.34 65 GLY A C 1
ATOM 550 O O . GLY A 1 66 ? 25.820 -0.673 56.219 1.00 24.65 65 GLY A O 1
ATOM 551 N N A ARG A 1 67 ? 26.190 -2.626 57.300 0.69 18.64 66 ARG A N 1
ATOM 552 N N B ARG A 1 67 ? 26.190 -2.622 57.288 0.31 24.94 66 ARG A N 1
ATOM 553 C CA A ARG A 1 67 ? 27.640 -2.512 57.174 0.69 27.22 66 ARG A CA 1
ATOM 554 C CA B ARG A 1 67 ? 27.631 -2.478 57.152 0.31 26.44 66 ARG A CA 1
ATOM 555 C C A ARG A 1 67 ? 28.190 -3.364 56.033 0.69 22.36 66 ARG A C 1
ATOM 556 C C B ARG A 1 67 ? 28.194 -3.383 56.057 0.31 23.64 66 ARG A C 1
ATOM 557 O O A ARG A 1 67 ? 29.382 -3.331 55.737 0.69 24.44 66 ARG A O 1
ATOM 558 O O B ARG A 1 67 ? 29.399 -3.402 55.813 0.31 24.87 66 ARG A O 1
ATOM 573 N N . ILE A 1 68 ? 27.306 -4.115 55.391 1.00 20.52 67 ILE A N 1
ATOM 574 C CA . ILE A 1 68 ? 27.684 -4.928 54.240 1.00 17.13 67 ILE A CA 1
ATOM 575 C C . ILE A 1 68 ? 28.024 -3.982 53.086 1.00 27.47 67 ILE A C 1
ATOM 576 O O . ILE A 1 68 ? 27.263 -3.049 52.807 1.00 25.92 67 ILE A O 1
ATOM 581 N N . ARG A 1 69 ? 29.163 -4.224 52.432 1.00 24.91 68 ARG A N 1
ATOM 582 C CA . ARG A 1 69 ? 29.570 -3.459 51.236 1.00 20.39 68 ARG A CA 1
ATOM 583 C C . ARG A 1 69 ? 29.803 -4.460 50.122 1.00 24.20 68 ARG A C 1
ATOM 584 O O . ARG A 1 69 ? 30.864 -5.083 50.048 1.00 31.61 68 ARG A O 1
ATOM 592 N N . GLN A 1 70 ? 28.805 -4.629 49.271 1.00 23.12 69 GLN A N 1
ATOM 593 C CA . GLN A 1 70 ? 28.845 -5.668 48.249 1.00 23.15 69 GLN A CA 1
ATOM 594 C C . GLN A 1 70 ? 28.480 -5.026 46.917 1.00 27.98 69 GLN A C 1
ATOM 595 O O . GLN A 1 70 ? 27.443 -4.404 46.826 1.00 24.02 69 GLN A O 1
ATOM 601 N N . PRO A 1 71 ? 29.314 -5.179 45.874 1.00 28.33 70 PRO A N 1
ATOM 602 C CA . PRO A 1 71 ? 28.872 -4.622 44.590 1.00 23.77 70 PRO A CA 1
ATOM 603 C C . PRO A 1 71 ? 27.624 -5.301 44.043 1.00 22.45 70 PRO A C 1
ATOM 604 O O . PRO A 1 71 ? 27.335 -6.453 44.383 1.00 25.24 70 PRO A O 1
ATOM 608 N N . GLY A 1 72 ? 26.896 -4.592 43.185 1.00 22.02 71 GLY A N 1
ATOM 609 C CA . GLY A 1 72 ? 25.725 -5.153 42.539 1.00 24.33 71 GLY A CA 1
ATOM 610 C C . GLY A 1 72 ? 26.145 -6.273 41.607 1.00 25.89 71 GLY A C 1
ATOM 611 O O . GLY A 1 72 ? 27.325 -6.425 41.305 1.00 24.57 71 GLY A O 1
ATOM 612 N N . PHE A 1 73 ? 25.185 -7.075 41.176 1.00 19.84 72 PHE A N 1
ATOM 613 C CA . PHE A 1 73 ? 25.482 -8.156 40.250 1.00 20.82 72 PHE A CA 1
ATOM 614 C C . PHE A 1 73 ? 24.236 -8.399 39.446 1.00 20.86 72 PHE A C 1
ATOM 615 O O . PHE A 1 73 ? 23.178 -7.852 39.762 1.00 20.79 72 PHE A O 1
ATOM 623 N N . THR A 1 74 ? 24.354 -9.217 38.401 1.00 20.89 73 THR A N 1
ATOM 624 C CA . THR A 1 74 ? 23.237 -9.456 37.503 1.00 18.57 73 THR A CA 1
ATOM 625 C C . THR A 1 74 ? 22.744 -10.895 37.689 1.00 19.13 73 THR A C 1
ATOM 626 O O . THR A 1 74 ? 23.549 -11.828 37.815 1.00 20.05 73 THR A O 1
ATOM 630 N N . LEU A 1 75 ? 21.426 -11.067 37.748 1.00 18.38 74 LEU A N 1
ATOM 631 C CA . LEU A 1 75 ? 20.852 -12.408 37.796 1.00 20.35 74 LEU A CA 1
ATOM 632 C C . LEU A 1 75 ? 20.202 -12.722 36.458 1.00 18.63 74 LEU A C 1
ATOM 633 O O . LEU A 1 75 ? 19.444 -11.912 35.908 1.00 20.64 74 LEU A O 1
ATOM 638 N N . THR A 1 76 ? 20.495 -13.907 35.932 1.00 19.97 75 THR A N 1
ATOM 639 C CA . THR A 1 76 ? 19.868 -14.360 34.703 1.00 19.57 75 THR A CA 1
ATOM 640 C C . THR A 1 76 ? 19.238 -15.714 34.999 1.00 23.80 75 THR A C 1
ATOM 641 O O . THR A 1 76 ? 19.941 -16.681 35.260 1.00 24.07 75 THR A O 1
ATOM 645 N N . LEU A 1 77 ? 17.911 -15.764 34.991 1.00 18.47 76 LEU A N 1
ATOM 646 C CA . LEU A 1 77 ? 17.206 -16.941 35.460 1.00 20.74 76 LEU A CA 1
ATOM 647 C C . LEU A 1 77 ? 17.110 -17.931 34.313 1.00 1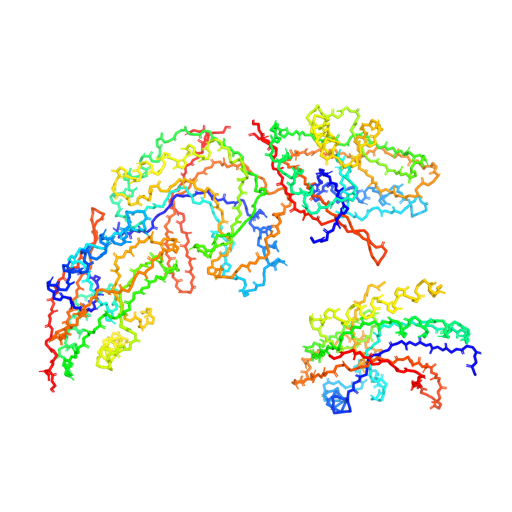9.97 76 LEU A C 1
ATOM 648 O O . LEU A 1 77 ? 16.177 -17.859 33.500 1.00 20.39 76 LEU A O 1
ATOM 653 N N . ASP A 1 78 ? 18.082 -18.838 34.243 1.00 17.92 77 ASP A N 1
ATOM 654 C CA . ASP A 1 78 ? 18.168 -19.772 33.114 1.00 19.51 77 ASP A CA 1
ATOM 655 C C . ASP A 1 78 ? 17.755 -21.195 33.484 1.00 21.29 77 ASP A C 1
ATOM 656 O O . ASP A 1 78 ? 17.878 -22.104 32.674 1.00 22.73 77 ASP A O 1
ATOM 661 N N . ASP A 1 79 ? 17.248 -21.377 34.699 1.00 21.69 78 ASP A N 1
ATOM 662 C CA . ASP A 1 79 ? 17.036 -22.704 35.266 1.00 26.70 78 ASP A CA 1
ATOM 663 C C . ASP A 1 79 ? 15.677 -22.766 35.971 1.00 21.06 78 ASP A C 1
ATOM 664 O O . ASP A 1 79 ? 15.234 -21.789 36.587 1.00 21.55 78 ASP A O 1
ATOM 669 N N . ALA A 1 80 ? 15.031 -23.923 35.900 1.00 22.78 79 ALA A N 1
ATOM 670 C CA . ALA A 1 80 ? 13.826 -24.186 36.687 1.00 20.74 79 ALA A CA 1
ATOM 671 C C . ALA A 1 80 ? 13.852 -25.624 37.141 1.00 23.27 79 ALA A C 1
ATOM 672 O O . ALA A 1 80 ? 14.475 -26.472 36.505 1.00 24.99 79 ALA A O 1
ATOM 674 N N . GLY A 1 81 ? 13.174 -25.919 38.242 1.00 17.84 80 GLY A N 1
ATOM 675 C CA . GLY A 1 81 ? 13.174 -27.287 38.710 1.00 19.09 80 GLY A CA 1
ATOM 676 C C . GLY A 1 81 ? 12.123 -27.485 39.764 1.00 20.66 80 GLY A C 1
ATOM 677 O O . GLY A 1 81 ? 11.379 -26.554 40.123 1.00 23.35 80 GLY A O 1
ATOM 678 N N . GLN A 1 82 ? 12.070 -28.711 40.264 1.00 24.13 81 GLN A N 1
ATOM 679 C CA . GLN A 1 82 ? 11.139 -29.035 41.326 1.00 24.40 81 GLN A CA 1
ATOM 680 C C . GLN A 1 82 ? 11.875 -29.772 42.438 1.00 26.64 81 GLN A C 1
ATOM 681 O O . GLN A 1 82 ? 12.667 -30.679 42.164 1.00 31.51 81 GLN A O 1
ATOM 687 N N . TRP A 1 83 ? 11.622 -29.384 43.689 1.00 23.63 82 TRP A N 1
ATOM 688 C CA . TRP A 1 83 ? 12.130 -30.125 44.845 1.00 32.21 82 TRP A CA 1
ATOM 689 C C . TRP A 1 83 ? 10.969 -30.841 45.526 1.00 27.84 82 TRP A C 1
ATOM 690 O O . TRP A 1 83 ? 10.174 -30.196 46.221 1.00 30.46 82 TRP A O 1
ATOM 701 N N . LEU A 1 84 ? 10.866 -32.162 45.364 1.00 25.21 83 LEU A N 1
ATOM 702 C CA . LEU A 1 84 ? 9.730 -32.883 45.917 1.00 31.37 83 LEU A CA 1
ATOM 703 C C . LEU A 1 84 ? 9.765 -32.909 47.448 1.00 30.01 83 LEU A C 1
ATOM 704 O O . LEU A 1 84 ? 8.715 -32.956 48.083 1.00 42.03 83 LEU A O 1
ATOM 709 N N . ARG A 1 85 ? 10.962 -32.865 48.039 1.00 33.48 84 ARG A N 1
ATOM 710 C CA . ARG A 1 85 ? 11.074 -32.901 49.505 1.00 34.41 84 ARG A CA 1
ATOM 711 C C . ARG A 1 85 ? 10.516 -31.629 50.144 1.00 32.89 84 ARG A C 1
ATOM 712 O O . ARG A 1 85 ? 10.067 -31.651 51.295 1.00 33.44 84 ARG A O 1
ATOM 720 N N . SER A 1 86 ? 10.550 -30.528 49.399 1.00 28.66 85 SER A N 1
ATOM 721 C CA . SER A 1 86 ? 10.040 -29.258 49.889 1.00 27.32 85 SER A CA 1
ATOM 722 C C . SER A 1 86 ? 8.695 -28.952 49.246 1.00 31.83 85 SER A C 1
ATOM 723 O O . SER A 1 86 ? 8.026 -27.985 49.622 1.00 26.86 85 SER A O 1
ATOM 726 N N . ARG A 1 87 ? 8.326 -29.780 48.266 1.00 28.61 86 ARG A N 1
ATOM 727 C CA . ARG A 1 87 ? 7.113 -29.592 47.475 1.00 27.19 86 ARG A CA 1
ATOM 728 C C . ARG A 1 87 ? 7.048 -28.199 46.869 1.00 25.05 86 ARG A C 1
ATOM 729 O O . ARG A 1 87 ? 6.026 -27.516 46.973 1.00 28.26 86 ARG A O 1
ATOM 737 N N . VAL A 1 88 ? 8.149 -27.771 46.268 1.00 20.20 87 VAL A N 1
ATOM 738 C CA . VAL A 1 88 ? 8.157 -26.497 45.543 1.00 18.92 87 VAL A CA 1
ATOM 739 C C . VAL A 1 88 ? 8.634 -26.658 44.109 1.00 19.51 87 VAL A C 1
ATOM 740 O O . VAL A 1 88 ? 9.356 -27.603 43.776 1.00 25.33 87 VAL A O 1
ATOM 744 N N . VAL A 1 89 ? 8.188 -25.738 43.256 1.00 18.32 88 VAL A N 1
ATOM 745 C CA . VAL A 1 89 ? 8.714 -25.606 41.911 1.00 18.11 88 VAL A CA 1
ATOM 746 C C . VAL A 1 89 ? 9.392 -24.258 41.941 1.00 25.28 88 VAL A C 1
ATOM 747 O O . VAL A 1 89 ? 8.835 -23.307 42.507 1.00 20.52 88 VAL A O 1
ATOM 751 N N . TRP A 1 90 ? 10.606 -24.170 41.395 1.00 18.48 89 TRP A N 1
ATOM 752 C CA . TRP A 1 90 ? 11.403 -22.951 41.575 1.00 18.64 89 TRP A CA 1
ATOM 753 C C . TRP A 1 90 ? 12.065 -22.510 40.295 1.00 23.06 89 TRP A C 1
ATOM 754 O O . TRP A 1 90 ? 12.225 -23.295 39.352 1.00 20.64 89 TRP A O 1
ATOM 765 N N A LEU A 1 91 ? 12.437 -21.237 40.256 0.83 18.41 90 LEU A N 1
ATOM 766 N N B LEU A 1 91 ? 12.481 -21.249 40.300 0.17 20.21 90 LEU A N 1
ATOM 767 C CA A LEU A 1 91 ? 13.303 -20.709 39.212 0.83 19.86 90 LEU A CA 1
ATOM 768 C CA B LEU A 1 91 ? 13.273 -20.649 39.239 0.17 21.31 90 LEU A CA 1
ATOM 769 C C A LEU A 1 91 ? 14.664 -20.448 39.836 0.83 25.69 90 LEU A C 1
ATOM 770 C C B LEU A 1 91 ? 14.661 -20.395 39.828 0.17 23.56 90 LEU A C 1
ATOM 771 O O A LEU A 1 91 ? 14.769 -20.130 41.034 0.83 23.49 90 LEU A O 1
ATOM 772 O O B LEU A 1 91 ? 14.782 -20.071 41.010 0.17 23.28 90 LEU A O 1
ATOM 781 N N . GLY A 1 92 ? 15.709 -20.540 39.021 1.00 22.69 91 GLY A N 1
ATOM 782 C CA . GLY A 1 92 ? 17.057 -20.322 39.513 1.00 23.63 91 GLY A CA 1
ATOM 783 C C . GLY A 1 92 ? 18.076 -19.939 38.473 1.00 24.67 91 GLY A C 1
ATOM 784 O O . GLY A 1 92 ? 17.725 -19.633 37.331 1.00 22.37 91 GLY A O 1
ATOM 785 N N A MET A 1 93 ? 19.351 -19.953 38.865 0.65 26.09 92 MET A N 1
ATOM 786 N N B MET A 1 93 ? 19.337 -19.944 38.888 0.35 25.99 92 MET A N 1
ATOM 787 C CA A MET A 1 93 ? 20.466 -19.648 37.960 0.65 26.62 92 MET A CA 1
ATOM 788 C CA B MET A 1 93 ? 20.443 -19.772 37.967 0.35 26.89 92 MET A CA 1
ATOM 789 C C A MET A 1 93 ? 21.474 -20.798 38.054 0.65 30.27 92 MET A C 1
ATOM 790 C C B MET A 1 93 ? 21.341 -20.970 38.055 0.35 29.88 92 MET A C 1
ATOM 791 O O A MET A 1 93 ? 21.869 -21.177 39.153 0.65 29.49 92 MET A O 1
ATOM 792 O O B MET A 1 93 ? 21.578 -21.512 39.129 0.35 28.79 92 MET A O 1
ATOM 801 N N . ARG A 1 94 ? 21.859 -21.382 36.917 1.00 22.34 93 ARG A N 1
ATOM 802 C CA . ARG A 1 94 ? 22.734 -22.546 36.897 1.00 21.81 93 ARG A CA 1
ATOM 803 C C . ARG A 1 94 ? 24.052 -22.220 37.574 1.00 27.28 93 ARG A C 1
ATOM 804 O O . ARG A 1 94 ? 24.630 -23.055 38.262 1.00 29.84 93 ARG A O 1
ATOM 812 N N . GLN A 1 95 ? 24.523 -20.996 37.358 1.00 21.94 94 GLN A N 1
ATOM 813 C CA . GLN A 1 95 ? 25.824 -20.564 37.855 1.00 20.74 94 GLN A CA 1
ATOM 814 C C . GLN A 1 95 ? 25.646 -19.174 38.434 1.00 20.76 94 GLN A C 1
ATOM 815 O O . GLN A 1 95 ? 25.965 -18.181 37.775 1.00 24.37 94 GLN A O 1
ATOM 821 N N . PRO A 1 96 ? 25.124 -19.096 39.664 1.00 24.89 95 PRO A N 1
ATOM 822 C CA . PRO A 1 96 ? 24.850 -17.792 40.281 1.00 27.00 95 PRO A CA 1
ATOM 823 C C . PRO A 1 96 ? 26.107 -16.958 40.393 1.00 23.93 95 PRO A C 1
ATOM 824 O O . PRO A 1 96 ? 27.192 -17.509 40.596 1.00 22.90 95 PRO A O 1
ATOM 828 N N . PRO A 1 97 ? 25.970 -15.632 40.297 1.00 24.12 96 PRO A N 1
ATOM 829 C CA . PRO A 1 97 ? 27.178 -14.824 40.446 1.00 26.33 96 PRO A CA 1
ATOM 830 C C . PRO A 1 97 ? 27.728 -14.934 41.857 1.00 28.83 96 PRO A C 1
ATOM 831 O O . PRO A 1 97 ? 26.981 -15.122 42.828 1.00 25.68 96 PRO A O 1
ATOM 835 N N . ARG A 1 98 ? 29.043 -14.821 41.961 1.00 27.57 97 ARG A N 1
ATOM 836 C CA . ARG A 1 98 ? 29.730 -14.946 43.232 1.00 29.83 97 ARG A CA 1
ATOM 837 C C . ARG A 1 98 ? 29.178 -13.953 44.256 1.00 25.60 97 ARG A C 1
ATOM 838 O O . ARG A 1 98 ? 29.019 -14.285 45.437 1.00 28.33 97 ARG A O 1
ATOM 846 N N . GLY A 1 99 ? 28.844 -12.749 43.806 1.00 24.58 98 GLY A N 1
ATOM 847 C CA . GLY A 1 99 ? 28.334 -11.738 44.735 1.00 23.69 98 GLY A CA 1
ATOM 848 C C . GLY A 1 99 ? 27.031 -12.119 45.418 1.00 26.82 98 GLY A C 1
ATOM 849 O O . GLY A 1 99 ? 26.766 -11.691 46.552 1.00 25.81 98 GLY A O 1
ATOM 850 N N . LEU A 1 100 ? 26.203 -12.916 44.746 1.00 23.93 99 LEU A N 1
ATOM 851 C CA . LEU A 1 100 ? 24.943 -13.354 45.349 1.00 19.32 99 LEU A CA 1
ATOM 852 C C . LEU A 1 100 ? 25.244 -14.289 46.501 1.00 23.11 99 LEU A C 1
ATOM 853 O O . LEU A 1 100 ? 24.704 -14.130 47.613 1.00 23.15 99 LEU A O 1
ATOM 858 N N . ILE A 1 101 ? 26.110 -15.263 46.234 1.00 19.21 100 ILE A N 1
ATOM 859 C CA . ILE A 1 101 ? 26.526 -16.216 47.265 1.00 19.63 100 ILE A CA 1
ATOM 860 C C . ILE A 1 101 ? 27.179 -15.484 48.446 1.00 24.78 100 ILE A C 1
ATOM 861 O O . ILE A 1 101 ? 26.889 -15.779 49.618 1.00 27.75 100 ILE A O 1
ATOM 866 N N . GLN A 1 102 ? 28.061 -14.535 48.136 1.00 23.75 101 GLN A N 1
ATOM 867 C CA . GLN A 1 102 ? 28.766 -13.775 49.166 1.00 28.50 101 GLN A CA 1
ATOM 868 C C . GLN A 1 102 ? 27.776 -13.023 50.039 1.00 28.09 101 GLN A C 1
ATOM 869 O O . GLN A 1 102 ? 27.877 -13.053 51.277 1.00 24.79 101 GLN A O 1
ATOM 875 N N . LEU A 1 103 ? 26.824 -12.347 49.401 1.00 22.33 102 LEU A N 1
ATOM 876 C CA . LEU A 1 103 ? 25.826 -11.560 50.133 1.00 23.33 102 LEU A CA 1
ATOM 877 C C . LEU A 1 103 ? 24.986 -12.456 51.050 1.00 26.33 102 LEU A C 1
ATOM 878 O O . LEU A 1 103 ? 24.796 -12.152 52.226 1.00 21.60 102 LEU A O 1
ATOM 883 N N . ALA A 1 104 ? 24.490 -13.567 50.511 1.00 22.78 103 ALA A N 1
ATOM 884 C CA . ALA A 1 104 ? 23.673 -14.496 51.295 1.00 21.26 103 ALA A CA 1
ATOM 885 C C . ALA A 1 104 ? 24.473 -15.065 52.447 1.00 25.56 103 ALA A C 1
ATOM 886 O O . ALA A 1 104 ? 23.951 -15.204 53.559 1.00 24.31 103 ALA A O 1
ATOM 888 N N . ASN A 1 105 ? 25.730 -15.424 52.189 1.00 24.99 104 ASN A N 1
ATOM 889 C CA . ASN A 1 105 ? 26.560 -16.010 53.236 1.00 25.95 104 ASN A CA 1
ATOM 890 C C . ASN A 1 105 ? 26.806 -15.043 54.387 1.00 25.04 104 ASN A C 1
ATOM 891 O O . ASN A 1 105 ? 26.824 -15.443 55.553 1.00 31.64 104 ASN A O 1
ATOM 896 N N . MET A 1 106 ? 27.006 -13.770 54.068 1.00 22.18 105 MET A N 1
ATOM 897 C CA . MET A 1 106 ? 27.174 -12.774 55.121 1.00 25.27 105 MET A CA 1
ATOM 898 C C . MET A 1 106 ? 25.914 -12.639 55.978 1.00 20.76 105 MET A C 1
ATOM 899 O O . MET A 1 106 ? 26.003 -12.640 57.199 1.00 24.60 105 MET A O 1
ATOM 904 N N . LEU A 1 107 ? 24.745 -12.550 55.342 1.00 20.94 106 LEU A N 1
ATOM 905 C CA . LEU A 1 107 ? 23.491 -12.355 56.083 1.00 22.70 106 LEU A CA 1
ATOM 906 C C . LEU A 1 107 ? 23.180 -13.581 56.921 1.00 22.17 106 LEU A C 1
ATOM 907 O O . LEU A 1 107 ? 22.687 -13.473 58.058 1.00 25.61 106 LEU A O 1
ATOM 912 N N A ARG A 1 108 ? 23.449 -14.756 56.362 0.95 20.62 107 ARG A N 1
ATOM 913 N N B ARG A 1 108 ? 23.482 -14.759 56.381 0.05 22.04 107 ARG A N 1
ATOM 914 C CA A ARG A 1 108 ? 23.252 -15.992 57.123 0.95 24.02 107 ARG A CA 1
ATOM 915 C CA B ARG A 1 108 ? 23.288 -16.005 57.118 0.05 24.26 107 ARG A CA 1
ATOM 916 C C A ARG A 1 108 ? 24.179 -16.093 58.338 0.95 26.33 107 ARG A C 1
ATOM 917 C C B ARG A 1 108 ? 24.180 -16.075 58.349 0.05 26.71 107 ARG A C 1
ATOM 918 O O A ARG A 1 108 ? 23.761 -16.560 59.405 0.95 29.72 107 ARG A O 1
ATOM 919 O O B ARG A 1 108 ? 23.740 -16.476 59.424 0.05 28.79 107 ARG A O 1
ATOM 934 N N . SER A 1 109 ? 25.435 -15.675 58.185 1.00 25.76 108 SER A N 1
ATOM 935 C CA . SER A 1 109 ? 26.388 -15.695 59.294 1.00 29.17 108 SER A CA 1
ATOM 936 C C . SER A 1 109 ? 25.978 -14.714 60.377 1.00 32.73 108 SER A C 1
ATOM 937 O O . SER A 1 109 ? 26.082 -15.014 61.570 1.00 33.52 108 SER A O 1
ATOM 940 N N . GLN A 1 110 ? 25.505 -13.544 59.961 1.00 29.01 109 GLN A N 1
ATOM 941 C CA . GLN A 1 110 ? 25.064 -12.533 60.921 1.00 28.43 109 GLN A CA 1
ATOM 942 C C . GLN A 1 110 ? 23.860 -13.039 61.722 1.00 28.14 109 GLN A C 1
ATOM 943 O O . GLN A 1 110 ? 23.776 -12.839 62.937 1.00 32.10 109 GLN A O 1
ATOM 949 N N . ALA A 1 111 ? 22.943 -13.710 61.025 1.00 28.32 110 ALA A N 1
ATOM 950 C CA . ALA A 1 111 ? 21.750 -14.292 61.640 1.00 31.46 110 ALA A CA 1
ATOM 951 C C . ALA A 1 111 ? 22.129 -15.370 62.650 1.00 34.12 110 ALA A C 1
ATOM 952 O O . ALA A 1 111 ? 21.650 -15.375 63.789 1.00 39.01 110 ALA A O 1
ATOM 954 N N . ALA A 1 112 ? 22.980 -16.294 62.214 1.00 35.93 111 ALA A N 1
ATOM 955 C CA . ALA A 1 112 ? 23.433 -17.401 63.056 1.00 41.77 111 ALA A CA 1
ATOM 956 C C . ALA A 1 112 ? 24.111 -16.908 64.329 1.00 46.71 111 ALA A C 1
ATOM 957 O O . ALA A 1 112 ? 23.891 -17.462 65.412 1.00 46.27 111 ALA A O 1
ATOM 959 N N A ARG A 1 113 ? 24.937 -15.872 64.201 0.46 46.17 112 ARG A N 1
ATOM 960 N N B ARG A 1 113 ? 24.934 -15.872 64.198 0.54 46.02 112 ARG A N 1
ATOM 961 C CA A ARG A 1 113 ? 25.631 -15.309 65.358 0.46 51.76 112 ARG A CA 1
ATOM 962 C CA B ARG A 1 113 ? 25.628 -15.312 65.354 0.54 51.71 112 ARG A CA 1
ATOM 963 C C A ARG A 1 113 ? 24.653 -14.686 66.351 0.46 49.94 112 ARG A C 1
ATOM 964 C C B ARG A 1 113 ? 24.657 -14.681 66.348 0.54 49.80 112 ARG A C 1
ATOM 965 O O A ARG A 1 113 ? 24.918 -14.648 67.547 0.46 54.62 112 ARG A O 1
ATOM 966 O O B ARG A 1 113 ? 24.926 -14.640 67.541 0.54 54.61 112 ARG A O 1
ATOM 981 N N . SER A 1 114 ? 23.519 -14.209 65.847 1.00 59.65 113 SER A N 1
ATOM 982 C CA . SER A 1 114 ? 22.491 -13.607 66.697 1.00 60.32 113 SER A CA 1
ATOM 983 C C . SER A 1 114 ? 21.594 -14.665 67.339 1.00 64.43 113 SER A C 1
ATOM 984 O O . SER A 1 114 ? 20.711 -14.337 68.132 1.00 62.37 113 SER A O 1
ATOM 987 N N . GLY A 1 115 ? 21.815 -15.933 66.999 1.00 65.09 114 GLY A N 1
ATOM 988 C CA . GLY A 1 115 ? 21.067 -17.019 67.615 1.00 70.99 114 GLY A CA 1
ATOM 989 C C . GLY A 1 115 ? 19.956 -17.568 66.740 1.00 66.93 114 GLY A C 1
ATOM 990 O O . GLY A 1 115 ? 19.305 -18.548 67.101 1.00 68.02 114 GLY A O 1
ATOM 991 N N . CYS A 1 116 ? 19.731 -16.933 65.593 1.00 57.39 115 CYS A N 1
ATOM 992 C CA . CYS A 1 116 ? 18.726 -17.408 64.653 1.00 63.82 115 CYS A CA 1
ATOM 993 C C . CYS A 1 116 ? 19.086 -18.802 64.162 1.00 77.35 115 CYS A C 1
ATOM 994 O O . CYS A 1 116 ? 20.237 -19.069 63.806 1.00 80.31 115 CYS A O 1
ATOM 997 N N . PHE A 1 117 ? 18.106 -19.699 64.168 1.00 83.65 116 PHE A N 1
ATOM 998 C CA . PHE A 1 117 ? 18.311 -21.030 63.622 1.00 83.34 116 PHE A CA 1
ATOM 999 C C . PHE A 1 117 ? 18.654 -20.947 62.145 1.00 80.74 116 PHE A C 1
ATOM 1000 O O . PHE A 1 117 ? 17.833 -20.532 61.320 1.00 70.10 116 PHE A O 1
ATOM 1008 N N . GLN A 1 118 ? 19.881 -21.332 61.822 1.00 87.35 117 GLN A N 1
ATOM 1009 C CA . GLN A 1 118 ? 20.249 -21.611 60.445 1.00 82.40 117 GLN A CA 1
ATOM 1010 C C . GLN A 1 118 ? 20.490 -23.108 60.341 1.00 88.16 117 GLN A C 1
ATOM 1011 O O . GLN A 1 118 ? 21.144 -23.697 61.207 1.00 93.77 117 GLN A O 1
ATOM 1017 N N . SER A 1 119 ? 19.939 -23.735 59.306 1.00 89.21 118 SER A N 1
ATOM 1018 C CA . SER A 1 119 ? 20.293 -25.117 59.016 1.00 87.93 118 SER A CA 1
ATOM 1019 C C . SER A 1 119 ? 21.751 -25.097 58.596 1.00 88.33 118 SER A C 1
ATOM 1020 O O . SER A 1 119 ? 22.260 -24.065 58.148 1.00 89.64 118 SER A O 1
ATOM 1023 N N . ASN A 1 120 ? 22.437 -26.220 58.751 1.00 86.21 119 ASN A N 1
ATOM 1024 C CA . ASN A 1 120 ? 23.807 -26.306 58.271 1.00 82.99 119 ASN A CA 1
ATOM 1025 C C . ASN A 1 120 ? 23.824 -26.478 56.750 1.00 83.73 119 ASN A C 1
ATOM 1026 O O . ASN A 1 120 ? 24.887 -26.532 56.126 1.00 83.64 119 ASN A O 1
ATOM 1031 N N . ARG A 1 121 ? 22.628 -26.529 56.162 1.00 82.25 120 ARG A N 1
ATOM 1032 C CA . ARG A 1 121 ? 22.454 -26.724 54.723 1.00 78.09 120 ARG A CA 1
ATOM 1033 C C . ARG A 1 121 ? 23.032 -25.597 53.875 1.00 73.71 120 ARG A C 1
ATOM 1034 O O . ARG A 1 121 ? 22.860 -24.416 54.193 1.00 69.55 120 ARG A O 1
ATOM 1042 N N . PRO A 1 122 ? 23.698 -25.969 52.771 1.00 70.22 121 PRO A N 1
ATOM 1043 C CA . PRO A 1 122 ? 24.343 -25.034 51.845 1.00 63.89 121 PRO A CA 1
ATOM 1044 C C . PRO A 1 122 ? 23.310 -24.107 51.222 1.00 51.09 121 PRO A C 1
ATOM 1045 O O . PRO A 1 122 ? 22.161 -24.510 51.048 1.00 50.74 121 PRO A O 1
ATOM 1049 N N . PHE A 1 123 ? 23.707 -22.887 50.888 1.00 46.86 122 PHE A N 1
ATOM 1050 C CA . PHE A 1 123 ? 22.778 -21.942 50.289 1.00 32.39 122 PHE A CA 1
ATOM 1051 C C . PHE A 1 123 ? 22.393 -22.395 48.891 1.00 33.06 122 PHE A C 1
ATOM 1052 O O . PHE A 1 123 ? 23.257 -22.662 48.059 1.00 35.80 122 PHE A O 1
ATOM 1060 N N . HIS A 1 124 ? 21.094 -22.483 48.633 1.00 33.80 123 HIS A N 1
ATOM 1061 C CA . HIS A 1 124 ? 20.611 -22.897 47.331 1.00 34.25 123 HIS A CA 1
ATOM 1062 C C . HIS A 1 124 ? 19.706 -21.816 46.754 1.00 22.45 123 HIS A C 1
ATOM 1063 O O . HIS A 1 124 ? 18.491 -21.869 46.932 1.00 26.00 123 HIS A O 1
ATOM 1070 N N . PRO A 1 125 ? 20.288 -20.822 46.053 1.00 19.46 124 PRO A N 1
ATOM 1071 C CA . PRO A 1 125 ? 19.460 -19.673 45.650 1.00 19.80 124 PRO A CA 1
ATOM 1072 C C . PRO A 1 125 ? 18.360 -20.075 44.693 1.00 23.85 124 PRO A C 1
ATOM 1073 O O . PRO A 1 125 ? 18.595 -20.819 43.734 1.00 21.60 124 PRO A O 1
ATOM 1077 N N . HIS A 1 126 ? 17.155 -19.604 44.975 1.00 16.91 125 HIS A N 1
ATOM 1078 C CA . HIS A 1 126 ? 15.995 -19.970 44.172 1.00 17.08 125 HIS A CA 1
ATOM 1079 C C . HIS A 1 126 ? 14.843 -19.002 44.379 1.00 19.81 125 HIS A C 1
ATOM 1080 O O . HIS A 1 126 ? 14.797 -18.248 45.362 1.00 19.35 125 HIS A O 1
ATOM 1087 N N . ILE A 1 127 ? 13.910 -19.024 43.437 1.00 18.92 126 ILE A N 1
ATOM 1088 C CA . ILE A 1 127 ? 12.681 -18.243 43.513 1.00 16.12 126 ILE A CA 1
ATOM 1089 C C . ILE A 1 127 ? 11.523 -19.229 43.444 1.00 20.45 126 ILE A C 1
ATOM 1090 O O . ILE A 1 127 ? 11.316 -19.882 42.414 1.00 21.04 126 ILE A O 1
ATOM 1095 N N . THR A 1 128 ? 10.792 -19.379 44.547 1.00 17.67 127 THR A N 1
ATOM 1096 C CA . THR A 1 128 ? 9.701 -20.348 44.571 1.00 17.87 127 THR A CA 1
ATOM 1097 C C . THR A 1 128 ? 8.521 -19.828 43.769 1.00 22.17 127 THR A C 1
ATOM 1098 O O . THR A 1 128 ? 8.120 -18.675 43.938 1.00 20.15 127 THR A O 1
ATOM 1102 N N . LEU A 1 129 ? 7.974 -20.680 42.901 1.00 20.19 128 LEU A N 1
ATOM 1103 C CA . LEU A 1 129 ? 6.855 -20.316 42.033 1.00 18.27 128 LEU A CA 1
ATOM 1104 C C . LEU A 1 129 ? 5.569 -20.984 42.486 1.00 22.00 128 LEU A C 1
ATOM 1105 O O . LEU A 1 129 ? 4.485 -20.407 42.361 1.00 24.86 128 LEU A O 1
ATOM 1110 N N . LEU A 1 130 ? 5.691 -22.221 42.975 1.00 23.50 129 LEU A N 1
ATOM 1111 C CA . LEU A 1 130 ? 4.543 -23.025 43.367 1.00 25.45 129 LEU A CA 1
ATOM 1112 C C . LEU A 1 130 ? 4.889 -23.680 44.673 1.00 22.02 129 LEU A C 1
ATOM 1113 O O . LEU A 1 130 ? 6.010 -24.177 44.837 1.00 25.37 129 LEU A O 1
ATOM 1118 N N . ARG A 1 131 ? 3.944 -23.661 45.610 1.00 22.34 130 ARG A N 1
ATOM 1119 C CA . ARG A 1 131 ? 4.084 -24.394 46.850 1.00 25.02 130 ARG A CA 1
ATOM 1120 C C . ARG A 1 131 ? 3.080 -25.546 46.864 1.00 27.90 130 ARG A C 1
ATOM 1121 O O . ARG A 1 131 ? 2.169 -25.587 46.026 1.00 31.76 130 ARG A O 1
ATOM 1129 N N A ASP A 1 132 ? 3.225 -26.456 47.832 0.44 30.73 131 ASP A N 1
ATOM 1130 N N B ASP A 1 132 ? 3.270 -26.486 47.791 0.56 29.55 131 ASP A N 1
ATOM 1131 C CA A ASP A 1 132 ? 2.418 -27.684 47.899 0.44 33.18 131 ASP A CA 1
ATOM 1132 C CA B ASP A 1 132 ? 2.401 -27.650 47.891 0.56 33.50 131 ASP A CA 1
ATOM 1133 C C A ASP A 1 132 ? 2.348 -28.398 46.555 0.44 34.49 131 ASP A C 1
ATOM 1134 C C B ASP A 1 132 ? 2.353 -28.419 46.572 0.56 34.59 131 ASP A C 1
ATOM 1135 O O A ASP A 1 132 ? 1.312 -28.925 46.160 0.44 38.31 131 ASP A O 1
ATOM 1136 O O B ASP A 1 132 ? 1.337 -29.013 46.219 0.56 39.01 131 ASP A O 1
ATOM 1145 N N . ALA A 1 133 ? 3.467 -28.394 45.848 1.00 31.47 132 ALA A N 1
ATOM 1146 C CA . ALA A 1 133 ? 3.584 -29.125 44.600 1.00 31.53 132 ALA A CA 1
ATOM 1147 C C . ALA A 1 133 ? 4.033 -30.539 44.941 1.00 37.66 132 ALA A C 1
ATOM 1148 O O . ALA A 1 133 ? 5.204 -30.886 44.803 1.00 42.58 132 ALA A O 1
ATOM 1150 N N . SER A 1 134 ? 3.086 -31.354 45.395 1.00 36.86 133 SER A N 1
ATOM 1151 C CA . SER A 1 134 ? 3.399 -32.643 45.989 1.00 41.99 133 SER A CA 1
ATOM 1152 C C . SER A 1 134 ? 3.599 -33.726 44.939 1.00 48.50 133 SER A C 1
ATOM 1153 O O . SER A 1 134 ? 4.017 -34.845 45.258 1.00 50.02 133 SER A O 1
ATOM 1156 N N . GLU A 1 135 ? 3.287 -33.408 43.688 1.00 44.60 134 GLU A N 1
ATOM 1157 C CA . GLU A 1 135 ? 3.399 -34.406 42.629 1.00 48.14 134 GLU A CA 1
ATOM 1158 C C . GLU A 1 135 ? 4.422 -33.935 41.618 1.00 43.28 134 GLU A C 1
ATOM 1159 O O . GLU A 1 135 ? 4.519 -32.741 41.334 1.00 39.88 134 GLU A O 1
ATOM 1165 N N . ALA A 1 136 ? 5.210 -34.872 41.104 1.00 46.20 135 ALA A N 1
ATOM 1166 C CA . ALA A 1 136 ? 6.169 -34.552 40.055 1.00 47.82 135 ALA A CA 1
ATOM 1167 C C . ALA A 1 136 ? 5.424 -34.002 38.851 1.00 47.15 135 ALA A C 1
ATOM 1168 O O . ALA A 1 136 ? 4.395 -34.554 38.445 1.00 43.83 135 ALA A O 1
ATOM 1170 N N . VAL A 1 137 ? 5.943 -32.912 38.293 1.00 40.40 136 VAL A N 1
ATOM 1171 C CA . VAL A 1 137 ? 5.390 -32.308 37.086 1.00 41.57 136 VAL A CA 1
ATOM 1172 C C . VAL A 1 137 ? 6.543 -31.984 36.140 1.00 38.39 136 VAL A C 1
ATOM 1173 O O . VAL A 1 137 ? 7.666 -31.733 36.589 1.00 41.05 136 VAL A O 1
ATOM 1177 N N . THR A 1 138 ? 6.273 -31.993 34.838 1.00 46.44 137 THR A N 1
ATOM 1178 C CA . THR A 1 138 ? 7.292 -31.648 33.850 1.00 43.16 137 THR A CA 1
ATOM 1179 C C . THR A 1 138 ? 7.686 -30.194 34.024 1.00 40.07 137 THR A C 1
ATOM 1180 O O . THR A 1 138 ? 6.816 -29.323 34.068 1.00 44.54 137 THR A O 1
ATOM 1184 N N . ILE A 1 139 ? 8.987 -29.928 34.140 1.00 35.71 138 ILE A N 1
ATOM 1185 C CA . ILE A 1 139 ? 9.465 -28.559 34.320 1.00 33.24 138 ILE A CA 1
ATOM 1186 C C . ILE A 1 139 ? 10.082 -28.059 33.022 1.00 33.82 138 ILE A C 1
ATOM 1187 O O . ILE A 1 139 ? 11.169 -28.498 32.651 1.00 31.32 138 ILE A O 1
ATOM 1192 N N . PRO A 1 140 ? 9.414 -27.110 32.350 1.00 38.06 139 PRO A N 1
ATOM 1193 C CA . PRO A 1 140 ? 9.994 -26.569 31.117 1.00 35.79 139 PRO A CA 1
ATOM 1194 C C . PRO A 1 140 ? 11.119 -25.625 31.476 1.00 32.84 139 PRO A C 1
ATOM 1195 O O . PRO A 1 140 ? 11.231 -25.213 32.631 1.00 30.30 139 PRO A O 1
ATOM 1199 N N . PRO A 1 141 ? 11.959 -25.269 30.503 1.00 29.43 140 PRO A N 1
ATOM 1200 C CA . PRO A 1 141 ? 12.959 -24.258 30.809 1.00 27.25 140 PRO A CA 1
ATOM 1201 C C . PRO A 1 141 ? 12.248 -22.934 31.059 1.00 26.94 140 PRO A C 1
ATOM 1202 O O . PRO A 1 141 ? 11.102 -22.775 30.617 1.00 28.14 140 PRO A O 1
ATOM 1206 N N . PRO A 1 142 ? 12.908 -21.997 31.746 1.00 25.22 141 PRO A N 1
ATOM 1207 C CA . PRO A 1 142 ? 12.258 -20.695 31.929 1.00 24.68 141 PRO A CA 1
ATOM 1208 C C . PRO A 1 142 ? 12.119 -19.964 30.598 1.00 24.95 141 PRO A C 1
ATOM 1209 O O . PRO A 1 142 ? 12.588 -20.458 29.559 1.00 25.52 141 PRO A O 1
ATOM 1213 N N . GLY A 1 143 ? 11.443 -18.822 30.622 1.00 24.72 142 GLY A N 1
ATOM 1214 C CA . GLY A 1 143 ? 11.322 -17.974 29.440 1.00 25.00 142 GLY A CA 1
ATOM 1215 C C . GLY A 1 143 ? 12.637 -17.323 29.058 1.00 27.16 142 GLY A C 1
ATOM 1216 O O . GLY A 1 143 ? 13.628 -17.435 29.781 1.00 23.10 142 GLY A O 1
ATOM 1217 N N . PHE A 1 144 ? 12.642 -16.649 27.902 1.00 24.82 143 PHE A N 1
ATOM 1218 C CA . PHE A 1 144 ? 13.841 -16.013 27.365 1.00 23.99 143 PHE A CA 1
ATOM 1219 C C . PHE A 1 144 ? 14.152 -14.688 28.033 1.00 22.73 143 PHE A C 1
ATOM 1220 O O . PHE A 1 144 ? 13.257 -13.857 28.223 1.00 24.56 143 PHE A O 1
ATOM 1228 N N . ASN A 1 145 ? 15.412 -14.522 28.438 1.00 23.80 144 ASN A N 1
ATOM 1229 C CA . ASN A 1 145 ? 15.968 -13.213 28.780 1.00 20.93 144 ASN A CA 1
ATOM 1230 C C . ASN A 1 145 ? 15.453 -12.654 30.094 1.00 20.08 144 ASN A C 1
ATOM 1231 O O . ASN A 1 145 ? 15.298 -11.441 30.219 1.00 22.96 144 ASN A O 1
ATOM 1236 N N . TRP A 1 146 ? 15.203 -13.532 31.073 1.00 19.91 145 TRP A N 1
ATOM 1237 C CA . TRP A 1 146 ? 14.821 -13.069 32.399 1.00 19.19 145 TRP A CA 1
ATOM 1238 C C . TRP A 1 146 ? 16.095 -12.708 33.129 1.00 19.25 145 TRP A C 1
ATOM 1239 O O . TRP A 1 146 ? 16.570 -13.443 34.007 1.00 21.96 145 TRP A O 1
ATOM 1250 N N . SER A 1 147 ? 16.627 -11.541 32.784 1.00 20.27 146 SER A N 1
ATOM 1251 C CA . SER A 1 147 ? 17.939 -11.116 33.244 1.00 18.88 146 SER A CA 1
ATOM 1252 C C . SER A 1 147 ? 17.825 -9.694 33.742 1.00 21.79 146 SER A C 1
ATOM 1253 O O . SER A 1 147 ? 17.232 -8.841 33.068 1.00 19.95 146 SER A O 1
ATOM 1256 N N . TYR A 1 148 ? 18.395 -9.429 34.915 1.00 17.57 147 TYR A N 1
ATOM 1257 C CA . TYR A 1 148 ? 18.366 -8.074 35.427 1.00 22.01 147 TYR A CA 1
ATOM 1258 C C . TYR A 1 148 ? 19.463 -7.779 36.458 1.00 22.93 147 TYR A C 1
ATOM 1259 O O . TYR A 1 148 ? 20.017 -8.697 37.089 1.00 18.56 147 TYR A O 1
ATOM 1268 N N . ALA A 1 149 ? 19.743 -6.483 36.647 1.00 19.26 148 ALA A N 1
ATOM 1269 C CA . ALA A 1 149 ? 20.760 -6.032 37.599 1.00 20.46 148 ALA A CA 1
ATOM 1270 C C . ALA A 1 149 ? 20.129 -5.894 38.977 1.00 18.62 148 ALA A C 1
ATOM 1271 O O . ALA A 1 149 ? 19.079 -5.256 39.133 1.00 18.38 148 ALA A O 1
ATOM 1273 N N . VAL A 1 150 ? 20.770 -6.495 39.974 1.00 14.35 149 VAL A N 1
ATOM 1274 C CA . VAL A 1 150 ? 20.301 -6.376 41.351 1.00 13.04 149 VAL A CA 1
ATOM 1275 C C . VAL A 1 150 ? 21.019 -5.190 41.976 1.00 14.43 149 VAL A C 1
ATOM 1276 O O . VAL A 1 150 ? 22.263 -5.122 41.972 1.00 17.78 149 VAL A O 1
ATOM 1280 N N . THR A 1 151 ? 20.240 -4.258 42.530 1.00 17.95 150 THR A N 1
ATOM 1281 C CA . THR A 1 151 ? 20.803 -3.005 42.997 1.00 13.27 150 THR A CA 1
ATOM 1282 C C . THR A 1 151 ? 20.688 -2.844 44.491 1.00 17.26 150 THR A C 1
ATOM 1283 O O . THR A 1 151 ? 21.261 -1.924 45.043 1.00 14.88 150 THR A O 1
ATOM 1287 N N . GLU A 1 152 ? 19.946 -3.741 45.132 1.00 12.34 151 GLU A N 1
ATOM 1288 C CA . GLU A 1 152 ? 19.689 -3.591 46.567 1.00 12.41 151 GLU A CA 1
ATOM 1289 C C . GLU A 1 152 ? 19.188 -4.897 47.117 1.00 14.80 151 GLU A C 1
ATOM 1290 O O . GLU A 1 152 ? 18.888 -5.817 46.355 1.00 16.03 151 GLU A O 1
ATOM 1296 N N . PHE A 1 153 ? 19.119 -4.998 48.443 1.00 12.99 152 PHE A N 1
ATOM 1297 C CA . PHE A 1 153 ? 18.452 -6.147 49.060 1.00 15.63 152 PHE A CA 1
ATOM 1298 C C . PHE A 1 153 ? 17.570 -5.602 50.160 1.00 18.92 152 PHE A C 1
ATOM 1299 O O . PHE A 1 153 ? 17.784 -4.465 50.615 1.00 14.63 152 PHE A O 1
ATOM 1307 N N . THR A 1 154 ? 16.584 -6.395 50.583 1.00 14.51 153 THR A N 1
ATOM 1308 C CA . THR A 1 154 ? 15.518 -5.903 51.466 1.00 15.57 153 THR A CA 1
ATOM 1309 C C . THR A 1 154 ? 15.238 -6.840 52.627 1.00 19.04 153 THR A C 1
ATOM 1310 O O . THR A 1 154 ? 15.306 -8.059 52.483 1.00 18.61 153 THR A O 1
ATOM 1314 N N . LEU A 1 155 ? 14.916 -6.255 53.775 1.00 16.38 154 LEU A N 1
ATOM 1315 C CA . LEU A 1 155 ? 14.458 -7.035 54.926 1.00 17.46 154 LEU A CA 1
ATOM 1316 C C . LEU A 1 155 ? 12.942 -7.039 54.875 1.00 23.75 154 LEU A C 1
ATOM 1317 O O . LEU A 1 155 ? 12.311 -5.976 54.828 1.00 20.53 154 LEU A O 1
ATOM 1322 N N . TYR A 1 156 ? 12.341 -8.224 54.891 1.00 19.16 155 TYR A N 1
ATOM 1323 C CA . TYR A 1 156 ? 10.883 -8.336 54.840 1.00 20.23 155 TYR A CA 1
ATOM 1324 C C . TYR A 1 156 ? 10.335 -8.889 56.123 1.00 26.05 155 TYR A C 1
ATOM 1325 O O . TYR A 1 156 ? 11.004 -9.690 56.768 1.00 26.60 155 TYR A O 1
ATOM 1334 N N . ALA A 1 157 ? 9.104 -8.492 56.458 1.00 22.75 156 ALA A N 1
ATOM 1335 C CA . ALA A 1 157 ? 8.312 -9.156 57.500 1.00 25.53 156 ALA A CA 1
ATOM 1336 C C . ALA A 1 157 ? 7.306 -10.084 56.824 1.00 33.83 156 ALA A C 1
ATOM 1337 O O . ALA A 1 157 ? 6.701 -9.735 55.796 1.00 29.74 156 ALA A O 1
ATOM 1339 N N . SER A 1 158 ? 7.138 -11.278 57.377 1.00 30.56 157 SER A N 1
ATOM 1340 C CA . SER A 1 158 ? 6.248 -12.256 56.769 1.00 27.85 157 SER A CA 1
ATOM 1341 C C . SER A 1 158 ? 5.041 -12.434 57.665 1.00 30.78 157 SER A C 1
ATOM 1342 O O . SER A 1 158 ? 5.172 -12.577 58.890 1.00 33.55 157 SER A O 1
ATOM 1345 N N . SER A 1 159 ? 3.857 -12.388 57.069 1.00 33.78 158 SER A N 1
ATOM 1346 C CA . SER A 1 159 ? 2.632 -12.533 57.841 1.00 43.54 158 SER A CA 1
ATOM 1347 C C . SER A 1 159 ? 1.531 -13.158 57.002 1.00 42.90 158 SER A C 1
ATOM 1348 O O . SER A 1 159 ? 1.537 -13.070 55.767 1.00 38.71 158 SER A O 1
ATOM 1351 N N . PHE A 1 160 ? 0.607 -13.824 57.682 1.00 43.16 159 PHE A N 1
ATOM 1352 C CA . PHE A 1 160 ? -0.598 -14.325 57.046 1.00 51.33 159 PHE A CA 1
ATOM 1353 C C . PHE A 1 160 ? -1.750 -13.498 57.589 1.00 62.06 159 PHE A C 1
ATOM 1354 O O . PHE A 1 160 ? -2.031 -13.515 58.788 1.00 56.34 159 PHE A O 1
ATOM 1362 N N . ALA A 1 161 ? -2.388 -12.747 56.701 1.00 70.32 160 ALA A N 1
ATOM 1363 C CA . ALA A 1 161 ? -3.539 -11.937 57.060 1.00 75.67 160 ALA A CA 1
ATOM 1364 C C . ALA A 1 161 ? -4.635 -12.237 56.056 1.00 82.27 160 ALA A C 1
ATOM 1365 O O . ALA A 1 161 ? -4.351 -12.426 54.869 1.00 83.25 160 ALA A O 1
ATOM 1367 N N . ARG A 1 162 ? -5.880 -12.281 56.529 1.00 84.53 161 ARG A N 1
ATOM 1368 C CA . ARG A 1 162 ? -7.012 -12.633 55.679 1.00 83.39 161 ARG A CA 1
ATOM 1369 C C . ARG A 1 162 ? -6.773 -14.028 55.091 1.00 81.80 161 ARG A C 1
ATOM 1370 O O . ARG A 1 162 ? -6.479 -14.970 55.830 1.00 84.06 161 ARG A O 1
ATOM 1378 N N . GLY A 1 163 ? -6.876 -14.164 53.774 1.00 74.24 162 GLY A N 1
ATOM 1379 C CA . GLY A 1 163 ? -6.618 -15.448 53.147 1.00 74.50 162 GLY A CA 1
ATOM 1380 C C . GLY A 1 163 ? -5.262 -15.506 52.470 1.00 68.38 162 GLY A C 1
ATOM 1381 O O . GLY A 1 163 ? -4.981 -16.440 51.716 1.00 70.50 162 GLY A O 1
ATOM 1382 N N . ARG A 1 164 ? -4.409 -14.522 52.752 1.00 66.20 163 ARG A N 1
ATOM 1383 C CA . ARG A 1 164 ? -3.204 -14.318 51.951 1.00 56.26 163 ARG A CA 1
ATOM 1384 C C . ARG A 1 164 ? -1.889 -14.223 52.728 1.00 50.85 163 ARG A C 1
ATOM 1385 O O . ARG A 1 164 ? -1.835 -13.703 53.841 1.00 46.07 163 ARG A O 1
ATOM 1393 N N . THR A 1 165 ? -0.827 -14.725 52.107 1.00 39.38 164 THR A N 1
ATOM 1394 C CA . THR A 1 165 ? 0.532 -14.516 52.585 1.00 36.14 164 THR A CA 1
ATOM 1395 C C . THR A 1 165 ? 0.947 -13.102 52.202 1.00 33.74 164 THR A C 1
ATOM 1396 O O . THR A 1 165 ? 0.697 -12.664 51.077 1.00 33.92 164 THR A O 1
ATOM 1400 N N . ARG A 1 166 ? 1.567 -12.389 53.136 1.00 32.06 165 ARG A N 1
ATOM 1401 C CA . ARG A 1 166 ? 1.997 -11.021 52.886 1.00 34.43 165 ARG A CA 1
ATOM 1402 C C . ARG A 1 166 ? 3.459 -10.870 53.282 1.00 31.74 165 ARG A C 1
ATOM 1403 O O . ARG A 1 166 ? 3.843 -11.207 54.403 1.00 32.98 165 ARG A O 1
ATOM 1411 N N . TYR A 1 167 ? 4.284 -10.383 52.357 1.00 30.01 166 TYR A N 1
ATOM 1412 C CA . TYR A 1 167 ? 5.669 -10.062 52.670 1.00 30.41 166 TYR A CA 1
ATOM 1413 C C . TYR A 1 167 ? 5.787 -8.540 52.626 1.00 34.33 166 TYR A C 1
ATOM 1414 O O . TYR A 1 167 ? 5.621 -7.933 51.564 1.00 31.04 166 TYR A O 1
ATOM 1423 N N . THR A 1 168 ? 6.057 -7.923 53.777 1.00 31.22 167 THR A N 1
ATOM 1424 C CA . THR A 1 168 ? 6.085 -6.458 53.874 1.00 26.02 167 THR A CA 1
ATOM 1425 C C . THR A 1 168 ? 7.515 -5.942 53.951 1.00 23.53 167 THR A C 1
ATOM 1426 O O . THR A 1 168 ? 8.272 -6.342 54.830 1.00 23.80 167 THR A O 1
ATOM 1430 N N . PRO A 1 169 ? 7.901 -5.032 53.032 1.00 20.81 168 PRO A N 1
ATOM 1431 C CA . PRO A 1 169 ? 9.272 -4.517 53.114 1.00 19.99 168 PRO A CA 1
ATOM 1432 C C . PRO A 1 169 ? 9.446 -3.602 54.313 1.00 19.11 168 PRO A C 1
ATOM 1433 O O . PRO A 1 169 ? 8.579 -2.758 54.571 1.00 22.29 168 PRO A O 1
ATOM 1437 N N . LEU A 1 170 ? 10.559 -3.758 55.024 1.00 19.28 169 LEU A N 1
ATOM 1438 C CA . LEU A 1 170 ? 10.822 -2.957 56.213 1.00 21.58 169 LEU A CA 1
ATOM 1439 C C . LEU A 1 170 ? 11.974 -1.990 55.989 1.00 22.55 169 LEU A C 1
ATOM 1440 O O . LEU A 1 170 ? 11.903 -0.827 56.395 1.00 19.14 169 LEU A O 1
ATOM 1445 N N A LYS A 1 171 ? 13.043 -2.483 55.367 0.57 19.11 170 LYS A N 1
ATOM 1446 N N B LYS A 1 171 ? 13.038 -2.485 55.360 0.43 19.32 170 LYS A N 1
ATOM 1447 C CA A LYS A 1 171 ? 14.236 -1.696 55.086 0.57 14.98 170 LYS A CA 1
ATOM 1448 C CA B LYS A 1 171 ? 14.243 -1.711 55.091 0.43 19.65 170 LYS A CA 1
ATOM 1449 C C A LYS A 1 171 ? 14.883 -2.207 53.807 0.57 18.39 170 LYS A C 1
ATOM 1450 C C B LYS A 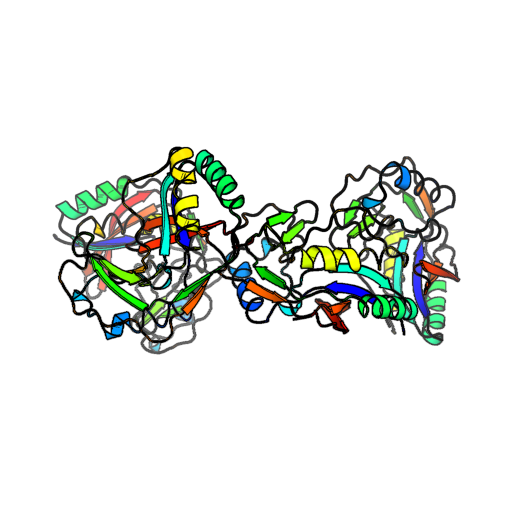1 171 ? 14.885 -2.211 53.804 0.43 18.29 170 LYS A C 1
ATOM 1451 O O A LYS A 1 171 ? 14.754 -3.381 53.469 0.57 17.59 170 LYS A O 1
ATOM 1452 O O B LYS A 1 171 ? 14.756 -3.382 53.456 0.43 17.83 170 LYS A O 1
ATOM 1463 N N . ARG A 1 172 ? 15.596 -1.323 53.114 1.00 14.87 171 ARG A N 1
ATOM 1464 C CA . ARG A 1 172 ? 16.376 -1.711 51.922 1.00 12.99 171 ARG A CA 1
ATOM 1465 C C . ARG A 1 172 ? 17.796 -1.156 52.044 1.00 19.14 171 ARG A C 1
ATOM 1466 O O . ARG A 1 172 ? 18.028 -0.102 52.683 1.00 16.61 171 ARG A O 1
ATOM 1474 N N . TRP A 1 173 ? 18.739 -1.856 51.417 1.00 16.35 172 TRP A N 1
ATOM 1475 C CA . TRP A 1 173 ? 20.135 -1.431 51.382 1.00 13.54 172 TRP A CA 1
ATOM 1476 C C . TRP A 1 173 ? 20.648 -1.571 49.970 1.00 15.69 172 TRP A C 1
ATOM 1477 O O . TRP A 1 173 ? 20.583 -2.658 49.385 1.00 14.78 172 TRP A O 1
ATOM 1488 N N . ALA A 1 174 ? 21.157 -0.482 49.416 1.00 14.44 173 ALA A N 1
ATOM 1489 C CA . ALA A 1 174 ? 21.680 -0.562 48.054 1.00 15.39 173 ALA A CA 1
ATOM 1490 C C . ALA A 1 174 ? 22.951 -1.382 48.050 1.00 17.52 173 ALA A C 1
ATOM 1491 O O . ALA A 1 174 ? 23.716 -1.413 49.030 1.00 18.07 173 ALA A O 1
ATOM 1493 N N A LEU A 1 175 ? 23.194 -2.077 46.947 0.62 16.63 174 LEU A N 1
ATOM 1494 N N B LEU A 1 175 ? 23.196 -2.027 46.919 0.38 20.88 174 LEU A N 1
ATOM 1495 C CA A LEU A 1 175 ? 24.500 -2.657 46.715 0.62 20.11 174 LEU A CA 1
ATOM 1496 C CA B LEU A 1 175 ? 24.321 -2.926 46.816 0.38 19.80 174 LEU A CA 1
ATOM 1497 C C A LEU A 1 175 ? 25.301 -1.624 45.926 0.62 26.85 174 LEU A C 1
ATOM 1498 C C B LEU A 1 175 ? 25.664 -2.257 46.614 0.38 26.42 174 LEU A C 1
ATOM 1499 O O A LEU A 1 175 ? 24.722 -0.741 45.292 0.62 30.71 174 LEU A O 1
ATOM 1500 O O B LEU A 1 175 ? 26.429 -2.191 47.557 0.38 34.35 174 LEU A O 1
ATOM 1509 N N A THR A 1 176 ? 26.625 -1.717 45.965 0.62 28.13 175 THR A N 1
ATOM 1510 N N B THR A 1 176 ? 25.932 -1.776 45.397 0.38 20.98 175 THR A N 1
ATOM 1511 C CA A THR A 1 176 ? 27.455 -0.747 45.243 0.62 36.24 175 THR A CA 1
ATOM 1512 C CA B THR A 1 176 ? 27.296 -1.441 44.916 0.38 36.77 175 THR A CA 1
ATOM 1513 C C A THR A 1 176 ? 27.439 -0.988 43.718 0.62 36.06 175 THR A C 1
ATOM 1514 C C B THR A 1 176 ? 28.358 -1.023 45.969 0.38 41.20 175 THR A C 1
ATOM 1515 O O A THR A 1 176 ? 27.735 -2.088 43.249 0.62 31.99 175 THR A O 1
ATOM 1516 O O B THR A 1 176 ? 29.547 -1.296 45.782 0.38 42.93 175 THR A O 1
ATOM 1523 N N A GLN A 1 177 ? 27.075 0.030 42.941 0.62 41.54 176 GLN A N 1
ATOM 1524 N N B GLN A 1 177 ? 27.904 -0.366 47.044 0.38 39.57 176 GLN A N 1
ATOM 1525 C CA A GLN A 1 177 ? 27.049 -0.135 41.484 0.62 51.63 176 GLN A CA 1
ATOM 1526 C CA B GLN A 1 177 ? 28.461 -0.489 48.418 0.38 40.53 176 GLN A CA 1
ATOM 1527 C C A GLN A 1 177 ? 28.007 0.815 40.772 0.62 63.37 176 GLN A C 1
ATOM 1528 C C B GLN A 1 177 ? 27.773 0.413 49.454 0.38 35.81 176 GLN A C 1
ATOM 1529 O O A GLN A 1 177 ? 27.719 1.317 39.682 0.62 62.18 176 GLN A O 1
ATOM 1530 O O B GLN A 1 177 ? 27.423 -0.022 50.558 0.38 27.14 176 GLN A O 1
ATOM 1543 N N . GLU B 1 4 ? -1.971 -4.102 81.149 1.00 78.27 3 GLU B N 1
ATOM 1544 C CA . GLU B 1 4 ? -1.461 -4.387 79.813 1.00 79.47 3 GLU B CA 1
ATOM 1545 C C . GLU B 1 4 ? -2.153 -5.632 79.258 1.00 74.11 3 GLU B C 1
ATOM 1546 O O . GLU B 1 4 ? -2.438 -6.567 80.010 1.00 74.76 3 GLU B O 1
ATOM 1552 N N . PRO B 1 5 ? -2.445 -5.642 77.943 1.00 72.59 4 PRO B N 1
ATOM 1553 C CA . PRO B 1 5 ? -3.084 -6.803 77.302 1.00 70.14 4 PRO B CA 1
ATOM 1554 C C . PRO B 1 5 ? -2.115 -7.948 77.033 1.00 64.86 4 PRO B C 1
ATOM 1555 O O . PRO B 1 5 ? -0.926 -7.714 76.802 1.00 62.99 4 PRO B O 1
ATOM 1559 N N . GLN B 1 6 ? -2.631 -9.175 77.043 1.00 52.12 5 GLN B N 1
ATOM 1560 C CA . GLN B 1 6 ? -1.790 -10.349 76.894 1.00 48.14 5 GLN B CA 1
ATOM 1561 C C . GLN B 1 6 ? -2.199 -11.224 75.715 1.00 45.90 5 GLN B C 1
ATOM 1562 O O . GLN B 1 6 ? -3.368 -11.274 75.318 1.00 42.50 5 GLN B O 1
ATOM 1568 N N . ARG B 1 7 ? -1.219 -11.940 75.185 1.00 41.07 6 ARG B N 1
ATOM 1569 C CA . ARG B 1 7 ? -1.446 -12.893 74.118 1.00 36.35 6 ARG B CA 1
ATOM 1570 C C . ARG B 1 7 ? -1.774 -14.247 74.760 1.00 34.69 6 ARG B C 1
ATOM 1571 O O . ARG B 1 7 ? -0.921 -14.839 75.418 1.00 37.41 6 ARG B O 1
ATOM 1579 N N . LEU B 1 8 ? -3.001 -14.732 74.569 1.00 32.12 7 LEU B N 1
ATOM 1580 C CA . LEU B 1 8 ? -3.496 -15.881 75.334 1.00 29.71 7 LEU B CA 1
ATOM 1581 C C . LEU B 1 8 ? -3.847 -17.094 74.483 1.00 28.03 7 LEU B C 1
ATOM 1582 O O . LEU B 1 8 ? -4.241 -16.957 73.326 1.00 27.87 7 LEU B O 1
ATOM 1587 N N . PHE B 1 9 ? -3.715 -18.289 75.063 1.00 25.13 8 PHE B N 1
ATOM 1588 C CA . PHE B 1 9 ? -4.261 -19.495 74.443 1.00 23.20 8 PHE B CA 1
ATOM 1589 C C . PHE B 1 9 ? -4.563 -20.537 75.491 1.00 29.22 8 PHE B C 1
ATOM 1590 O O . PHE B 1 9 ? -4.008 -20.484 76.581 1.00 23.87 8 PHE B O 1
ATOM 1598 N N . PHE B 1 10 ? -5.460 -21.463 75.169 1.00 20.57 9 PHE B N 1
ATOM 1599 C CA . PHE B 1 10 ? -5.726 -22.606 76.059 1.00 19.29 9 PHE B CA 1
ATOM 1600 C C . PHE B 1 10 ? -4.960 -23.820 75.552 1.00 26.46 9 PHE B C 1
ATOM 1601 O O . PHE B 1 10 ? -4.741 -23.961 74.359 1.00 19.35 9 PHE B O 1
ATOM 1609 N N . ALA B 1 11 ? -4.555 -24.709 76.447 1.00 18.37 10 ALA B N 1
ATOM 1610 C CA . ALA B 1 11 ? -3.774 -25.869 76.026 1.00 15.81 10 ALA B CA 1
ATOM 1611 C C . ALA B 1 11 ? -3.926 -27.027 76.977 1.00 19.48 10 ALA B C 1
ATOM 1612 O O . ALA B 1 11 ? -4.358 -26.859 78.122 1.00 23.41 10 ALA B O 1
ATOM 1614 N N . ILE B 1 12 ? -3.551 -28.201 76.465 1.00 18.13 11 ILE B N 1
ATOM 1615 C CA . ILE B 1 12 ? -3.370 -29.423 77.264 1.00 20.73 11 ILE B CA 1
ATOM 1616 C C . ILE B 1 12 ? -1.868 -29.612 77.455 1.00 21.20 11 ILE B C 1
ATOM 1617 O O . ILE B 1 12 ? -1.094 -29.473 76.495 1.00 19.77 11 ILE B O 1
ATOM 1622 N N . ASP B 1 13 ? -1.445 -29.959 78.666 1.00 19.43 12 ASP B N 1
ATOM 1623 C CA . ASP B 1 13 ? -0.018 -30.154 78.936 1.00 16.46 12 ASP B CA 1
ATOM 1624 C C . ASP B 1 13 ? 0.388 -31.636 78.923 1.00 17.83 12 ASP B C 1
ATOM 1625 O O . ASP B 1 13 ? -0.470 -32.523 78.950 1.00 19.21 12 ASP B O 1
ATOM 1630 N N . LEU B 1 14 ? 1.699 -31.882 78.919 1.00 17.91 13 LEU B N 1
ATOM 1631 C CA . LEU B 1 14 ? 2.247 -33.242 78.927 1.00 21.13 13 LEU B CA 1
ATOM 1632 C C . LEU B 1 14 ? 2.844 -33.559 80.281 1.00 18.10 13 LEU B C 1
ATOM 1633 O O . LEU B 1 14 ? 3.524 -32.719 80.869 1.00 19.86 13 LEU B O 1
ATOM 1638 N N . PRO B 1 15 ? 2.630 -34.790 80.775 1.00 19.15 14 PRO B N 1
ATOM 1639 C CA . PRO B 1 15 ? 3.291 -35.179 82.023 1.00 24.11 14 PRO B CA 1
ATOM 1640 C C . PRO B 1 15 ? 4.810 -35.193 81.842 1.00 22.46 14 PRO B C 1
ATOM 1641 O O . PRO B 1 15 ? 5.277 -35.448 80.729 1.00 22.90 14 PRO B O 1
ATOM 1645 N N . ALA B 1 16 ? 5.556 -34.969 82.921 1.00 22.50 15 ALA B N 1
ATOM 1646 C CA . ALA B 1 16 ? 7.016 -34.864 82.859 1.00 28.37 15 ALA B CA 1
ATOM 1647 C C . ALA B 1 16 ? 7.663 -36.072 82.184 1.00 27.50 15 ALA B C 1
ATOM 1648 O O . ALA B 1 16 ? 8.585 -35.929 81.373 1.00 29.48 15 ALA B O 1
ATOM 1650 N N . GLU B 1 17 ? 7.187 -37.261 82.532 1.00 23.85 16 GLU B N 1
ATOM 1651 C CA . GLU B 1 17 ? 7.791 -38.495 82.040 1.00 28.19 16 GLU B CA 1
ATOM 1652 C C . GLU B 1 17 ? 7.650 -38.604 80.526 1.00 27.30 16 GLU B C 1
ATOM 1653 O O . GLU B 1 17 ? 8.607 -38.933 79.820 1.00 28.42 16 GLU B O 1
ATOM 1659 N N . ILE B 1 18 ? 6.458 -38.305 80.023 1.00 27.28 17 ILE B N 1
ATOM 1660 C CA . ILE B 1 18 ? 6.219 -38.374 78.588 1.00 23.94 17 ILE B CA 1
ATOM 1661 C C . ILE B 1 18 ? 6.978 -37.276 77.857 1.00 23.70 17 ILE B C 1
ATOM 1662 O O . ILE B 1 18 ? 7.461 -37.482 76.740 1.00 23.06 17 ILE B O 1
ATOM 1667 N N A ARG B 1 19 ? 7.089 -36.110 78.489 0.77 22.36 18 ARG B N 1
ATOM 1668 N N B ARG B 1 19 ? 7.092 -36.109 78.482 0.23 22.74 18 ARG B N 1
ATOM 1669 C CA A ARG B 1 19 ? 7.848 -35.001 77.914 0.77 23.35 18 ARG B CA 1
ATOM 1670 C CA B ARG B 1 19 ? 7.853 -35.013 77.893 0.23 23.43 18 ARG B CA 1
ATOM 1671 C C A ARG B 1 19 ? 9.303 -35.419 77.702 0.77 24.88 18 ARG B C 1
ATOM 1672 C C B ARG B 1 19 ? 9.309 -35.426 77.695 0.23 24.70 18 ARG B C 1
ATOM 1673 O O A ARG B 1 19 ? 9.882 -35.194 76.642 0.77 24.30 18 ARG B O 1
ATOM 1674 O O B ARG B 1 19 ? 9.896 -35.196 76.638 0.23 24.56 18 ARG B O 1
ATOM 1689 N N . GLU B 1 20 ? 9.877 -36.067 78.710 1.00 21.43 19 GLU B N 1
ATOM 1690 C CA . GLU B 1 20 ? 11.266 -36.512 78.654 1.00 24.39 19 GLU B CA 1
ATOM 1691 C C . GLU B 1 20 ? 11.471 -37.606 77.600 1.00 23.51 19 GLU B C 1
ATOM 1692 O O . GLU B 1 20 ? 12.499 -37.632 76.914 1.00 29.76 19 GLU B O 1
ATOM 1698 N N . GLN B 1 21 ? 10.496 -38.502 77.476 1.00 21.81 20 GLN B N 1
ATOM 1699 C CA . GLN B 1 21 ? 10.553 -39.532 76.438 1.00 21.23 20 GLN B CA 1
ATOM 1700 C C . GLN B 1 21 ? 10.506 -38.908 75.058 1.00 23.52 20 GLN B C 1
ATOM 1701 O O . GLN B 1 21 ? 11.237 -39.334 74.160 1.00 22.27 20 GLN B O 1
ATOM 1707 N N . ILE B 1 22 ? 9.636 -37.916 74.886 1.00 20.58 21 ILE B N 1
ATOM 1708 C CA . ILE B 1 22 ? 9.527 -37.214 73.612 1.00 20.28 21 ILE B CA 1
ATOM 1709 C C . ILE B 1 22 ? 10.835 -36.541 73.209 1.00 26.39 21 ILE B C 1
ATOM 1710 O O . ILE B 1 22 ? 11.276 -36.693 72.071 1.00 22.34 21 ILE B O 1
ATOM 1715 N N . ILE B 1 23 ? 11.468 -35.800 74.119 1.00 24.36 22 ILE B N 1
ATOM 1716 C CA . ILE B 1 23 ? 12.716 -35.124 73.741 1.00 28.25 22 ILE B CA 1
ATOM 1717 C C . ILE B 1 23 ? 13.873 -36.096 73.452 1.00 31.75 22 ILE B C 1
ATOM 1718 O O . ILE B 1 23 ? 14.730 -35.813 72.608 1.00 31.88 22 ILE B O 1
ATOM 1723 N N A HIS B 1 24 ? 13.905 -37.224 74.157 0.53 27.36 23 HIS B N 1
ATOM 1724 N N B HIS B 1 24 ? 13.901 -37.231 74.151 0.47 27.61 23 HIS B N 1
ATOM 1725 C CA A HIS B 1 24 ? 14.912 -38.247 73.886 0.53 29.14 23 HIS B CA 1
ATOM 1726 C CA B HIS B 1 24 ? 14.910 -38.256 73.891 0.47 29.19 23 HIS B CA 1
ATOM 1727 C C A HIS B 1 24 ? 14.694 -38.835 72.497 0.53 25.70 23 HIS B C 1
ATOM 1728 C C B HIS B 1 24 ? 14.696 -38.849 72.504 0.47 25.84 23 HIS B C 1
ATOM 1729 O O A HIS B 1 24 ? 15.631 -38.977 71.709 0.53 29.38 23 HIS B O 1
ATOM 1730 O O B HIS B 1 24 ? 15.638 -39.011 71.726 0.47 29.41 23 HIS B O 1
ATOM 1743 N N . TRP B 1 25 ? 13.443 -39.172 72.206 1.00 22.04 24 TRP B N 1
ATOM 1744 C CA . TRP B 1 25 ? 13.054 -39.724 70.903 1.00 20.21 24 TRP B CA 1
ATOM 1745 C C . TRP B 1 25 ? 13.359 -38.719 69.801 1.00 26.52 24 TRP B C 1
ATOM 1746 O O . TRP B 1 25 ? 13.901 -39.062 68.749 1.00 24.60 24 TRP B O 1
ATOM 1757 N N . ARG B 1 26 ? 13.023 -37.463 70.049 1.00 23.32 25 ARG B N 1
ATOM 1758 C CA . ARG B 1 26 ? 13.300 -36.417 69.066 1.00 23.89 25 ARG B CA 1
ATOM 1759 C C . ARG B 1 26 ? 14.799 -36.269 68.800 1.00 30.93 25 ARG B C 1
ATOM 1760 O O . ARG B 1 26 ? 15.229 -36.191 67.648 1.00 31.39 25 ARG B O 1
ATOM 1768 N N . ALA B 1 27 ? 15.596 -36.243 69.865 1.00 27.05 26 ALA B N 1
ATOM 1769 C CA . ALA B 1 27 ? 17.039 -36.082 69.728 1.00 28.66 26 ALA B CA 1
ATOM 1770 C C . ALA B 1 27 ? 17.633 -37.266 68.980 1.00 32.26 26 ALA B C 1
ATOM 1771 O O . ALA B 1 27 ? 18.619 -37.127 68.259 1.00 35.53 26 ALA B O 1
ATOM 1773 N N . LYS B 1 28 ? 17.030 -38.435 69.165 1.00 30.83 27 LYS B N 1
ATOM 1774 C CA . LYS B 1 28 ? 17.537 -39.665 68.564 1.00 31.18 27 LYS B CA 1
ATOM 1775 C C . LYS B 1 28 ? 17.241 -39.764 67.066 1.00 32.05 27 LYS B C 1
ATOM 1776 O O . LYS B 1 28 ? 18.036 -40.319 66.309 1.00 35.47 27 LYS B O 1
ATOM 1782 N N . HIS B 1 29 ? 16.106 -39.222 66.637 1.00 25.46 28 HIS B N 1
ATOM 1783 C CA . HIS B 1 29 ? 15.636 -39.451 65.270 1.00 29.57 28 HIS B CA 1
ATOM 1784 C C . HIS B 1 29 ? 15.753 -38.240 64.350 1.00 32.28 28 HIS B C 1
ATOM 1785 O O . HIS B 1 29 ? 15.610 -38.365 63.131 1.00 34.80 28 HIS B O 1
ATOM 1792 N N . PHE B 1 30 ? 16.012 -37.073 64.928 1.00 30.83 29 PHE B N 1
ATOM 1793 C CA . PHE B 1 30 ? 16.087 -35.860 64.132 1.00 32.30 29 PHE B CA 1
ATOM 1794 C C . PHE B 1 30 ? 17.383 -35.107 64.366 1.00 35.68 29 PHE B C 1
ATOM 1795 O O . PHE B 1 30 ? 17.617 -34.577 65.458 1.00 36.59 29 PHE B O 1
ATOM 1803 N N . PRO B 1 31 ? 18.235 -35.057 63.330 1.00 41.82 30 PRO B N 1
ATOM 1804 C CA . PRO B 1 31 ? 19.472 -34.269 63.371 1.00 45.67 30 PRO B CA 1
ATOM 1805 C C . PRO B 1 31 ? 19.145 -32.777 63.419 1.00 42.74 30 PRO B C 1
ATOM 1806 O O . PRO B 1 31 ? 18.013 -32.395 63.103 1.00 37.59 30 PRO B O 1
ATOM 1810 N N . PRO B 1 32 ? 20.110 -31.949 63.846 1.00 52.80 31 PRO B N 1
ATOM 1811 C CA . PRO B 1 32 ? 19.935 -30.497 63.951 1.00 53.58 31 PRO B CA 1
ATOM 1812 C C . PRO B 1 32 ? 19.351 -29.857 62.691 1.00 47.74 31 PRO B C 1
ATOM 1813 O O . PRO B 1 32 ? 18.516 -28.956 62.802 1.00 48.40 31 PRO B O 1
ATOM 1817 N N . GLU B 1 33 ? 19.772 -30.320 61.516 1.00 50.76 32 GLU B N 1
ATOM 1818 C CA . GLU B 1 33 ? 19.320 -29.719 60.260 1.00 55.03 32 GLU B CA 1
ATOM 1819 C C . GLU B 1 33 ? 17.874 -30.069 59.881 1.00 50.45 32 GLU B C 1
ATOM 1820 O O . GLU B 1 33 ? 17.310 -29.469 58.967 1.00 51.90 32 GLU B O 1
ATOM 1826 N N . ALA B 1 34 ? 17.269 -31.025 60.585 1.00 36.38 33 ALA B N 1
ATOM 1827 C CA . ALA B 1 34 ? 15.870 -31.358 60.329 1.00 31.90 33 ALA B CA 1
ATOM 1828 C C . ALA B 1 34 ? 14.941 -30.186 60.663 1.00 37.15 33 ALA B C 1
ATOM 1829 O O . ALA B 1 34 ? 13.889 -30.011 60.035 1.00 33.35 33 ALA B O 1
ATOM 1831 N N . GLY B 1 35 ? 15.328 -29.387 61.657 1.00 31.82 34 GLY B N 1
ATOM 1832 C CA . GLY B 1 35 ? 14.510 -28.263 62.095 1.00 30.57 34 GLY B CA 1
ATOM 1833 C C . GLY B 1 35 ? 14.874 -27.807 63.502 1.00 31.08 34 GLY B C 1
ATOM 1834 O O . GLY B 1 35 ? 15.725 -28.415 64.154 1.00 32.64 34 GLY B O 1
ATOM 1835 N N A ARG B 1 36 ? 14.237 -26.738 63.965 0.42 30.98 35 ARG B N 1
ATOM 1836 N N B ARG B 1 36 ? 14.239 -26.732 63.963 0.58 30.77 35 ARG B N 1
ATOM 1837 C CA A ARG B 1 36 ? 14.545 -26.204 65.288 0.42 32.22 35 ARG B CA 1
ATOM 1838 C CA B ARG B 1 36 ? 14.528 -26.178 65.287 0.58 32.99 35 ARG B CA 1
ATOM 1839 C C A ARG B 1 36 ? 13.651 -26.792 66.369 0.42 27.43 35 ARG B C 1
ATOM 1840 C C B ARG B 1 36 ? 13.644 -26.782 66.375 0.58 27.42 35 ARG B C 1
ATOM 1841 O O A ARG B 1 36 ? 12.422 -26.696 66.301 0.42 25.74 35 ARG B O 1
ATOM 1842 O O B ARG B 1 36 ? 12.416 -26.683 66.318 0.58 25.40 35 ARG B O 1
ATOM 1857 N N . PRO B 1 37 ? 14.274 -27.398 67.385 1.00 27.98 36 PRO B N 1
ATOM 1858 C CA . PRO B 1 37 ? 13.527 -28.083 68.445 1.00 25.60 36 PRO B CA 1
ATOM 1859 C C . PRO B 1 37 ? 12.731 -27.108 69.313 1.00 27.78 36 PRO B C 1
ATOM 1860 O O . PRO B 1 37 ? 13.273 -26.094 69.768 1.00 28.81 36 PRO B O 1
ATOM 1864 N N . VAL B 1 38 ? 11.457 -27.419 69.533 1.00 26.39 37 VAL B N 1
ATOM 1865 C CA . VAL B 1 38 ? 10.644 -26.720 70.520 1.00 26.59 37 VAL B CA 1
ATOM 1866 C C . VAL B 1 38 ? 11.241 -27.063 71.887 1.00 32.25 37 VAL B C 1
ATOM 1867 O O . VAL B 1 38 ? 11.613 -28.218 72.126 1.00 27.55 37 VAL B O 1
ATOM 1871 N N . ALA B 1 39 ? 11.382 -26.069 72.769 1.00 26.32 38 ALA B N 1
ATOM 1872 C CA . ALA B 1 39 ? 11.970 -26.317 74.089 1.00 32.53 38 ALA B CA 1
ATOM 1873 C C . ALA B 1 39 ? 11.102 -27.313 74.839 1.00 29.88 38 ALA B C 1
ATOM 1874 O O . ALA B 1 39 ? 9.877 -27.286 74.701 1.00 28.31 38 ALA B O 1
ATOM 1876 N N . ALA B 1 40 ? 11.731 -28.185 75.622 1.00 35.19 39 ALA B N 1
ATOM 1877 C CA . ALA B 1 40 ? 11.014 -29.264 76.294 1.00 34.30 39 ALA B CA 1
ATOM 1878 C C . ALA B 1 40 ? 9.833 -28.725 77.093 1.00 29.31 39 ALA B C 1
ATOM 1879 O O . ALA B 1 40 ? 8.732 -29.290 77.055 1.00 29.93 39 ALA B O 1
ATOM 1881 N N A ASP B 1 41 ? 10.047 -27.622 77.798 0.54 27.90 40 ASP B N 1
ATOM 1882 N N B ASP B 1 41 ? 10.060 -27.624 77.809 0.46 28.34 40 ASP B N 1
ATOM 1883 C CA A ASP B 1 41 ? 9.000 -27.092 78.660 0.54 30.75 40 ASP B CA 1
ATOM 1884 C CA B ASP B 1 41 ? 9.019 -27.059 78.666 0.46 31.16 40 ASP B CA 1
ATOM 1885 C C A ASP B 1 41 ? 7.879 -26.413 77.879 0.54 32.99 40 ASP B C 1
ATOM 1886 C C B ASP B 1 41 ? 7.882 -26.413 77.880 0.46 32.64 40 ASP B C 1
ATOM 1887 O O A ASP B 1 41 ? 6.807 -26.154 78.422 0.54 31.37 40 ASP B O 1
ATOM 1888 O O B ASP B 1 41 ? 6.809 -26.168 78.424 0.46 31.37 40 ASP B O 1
ATOM 1897 N N . ASN B 1 42 ? 8.117 -26.146 76.597 1.00 25.75 41 ASN B N 1
ATOM 1898 C CA . ASN B 1 42 ? 7.094 -25.532 75.756 1.00 22.33 41 ASN B CA 1
ATOM 1899 C C . ASN B 1 42 ? 6.231 -26.532 74.986 1.00 21.49 41 ASN B C 1
ATOM 1900 O O . ASN B 1 42 ? 5.289 -26.142 74.289 1.00 25.40 41 ASN B O 1
ATOM 1905 N N . LEU B 1 43 ? 6.544 -27.821 75.099 1.00 21.45 42 LEU B N 1
ATOM 1906 C CA . LEU B 1 43 ? 5.764 -28.819 74.381 1.00 21.93 42 LEU B CA 1
ATOM 1907 C C . LEU B 1 43 ? 4.351 -28.862 74.969 1.00 22.32 42 LEU B C 1
ATOM 1908 O O . LEU B 1 43 ? 4.176 -29.014 76.175 1.00 23.72 42 LEU B O 1
ATOM 1913 N N . HIS B 1 44 ? 3.340 -28.723 74.116 1.00 18.52 43 HIS B N 1
ATOM 1914 C CA . HIS B 1 44 ? 1.955 -28.705 74.573 1.00 23.50 43 HIS B CA 1
ATOM 1915 C C . HIS B 1 44 ? 1.031 -28.958 73.393 1.00 14.36 43 HIS B C 1
ATOM 1916 O O . HIS B 1 44 ? 1.456 -28.949 72.228 1.00 18.95 43 HIS B O 1
ATOM 1923 N N . LEU B 1 45 ? -0.243 -29.184 73.684 1.00 16.82 44 LEU B N 1
ATOM 1924 C CA . LEU B 1 45 ? -1.253 -29.315 72.639 1.00 19.84 44 LEU B CA 1
ATOM 1925 C C . LEU B 1 45 ? -2.213 -28.132 72.747 1.00 20.55 44 LEU B C 1
ATOM 1926 O O . LEU B 1 45 ? -2.925 -27.998 73.716 1.00 16.81 44 LEU B O 1
ATOM 1931 N N . THR B 1 46 ? -2.240 -27.260 71.747 1.00 17.28 45 THR B N 1
ATOM 1932 C CA . THR B 1 46 ? -3.114 -26.094 71.840 1.00 18.13 45 THR B CA 1
ATOM 1933 C C . THR B 1 46 ? -4.562 -26.472 71.578 1.00 21.68 45 THR B C 1
ATOM 1934 O O . THR B 1 46 ? -4.862 -27.216 70.627 1.00 19.43 45 THR B O 1
ATOM 1938 N N . LEU B 1 47 ? -5.450 -25.955 72.422 1.00 20.46 46 LEU B N 1
ATOM 1939 C CA . LEU B 1 47 ? -6.890 -26.150 72.295 1.00 20.84 46 LEU B CA 1
ATOM 1940 C C . LEU B 1 47 ? -7.526 -25.002 71.520 1.00 22.95 46 LEU B C 1
ATOM 1941 O O . LEU B 1 47 ? -8.378 -25.218 70.662 1.00 23.84 46 LEU B O 1
ATOM 1946 N N . ALA B 1 48 ? -7.145 -23.775 71.871 1.00 20.33 47 ALA B N 1
ATOM 1947 C CA . ALA B 1 48 ? -7.746 -22.578 71.290 1.00 22.06 47 ALA B CA 1
ATOM 1948 C C . ALA B 1 48 ? -6.786 -21.415 71.412 1.00 24.90 47 ALA B C 1
ATOM 1949 O O . ALA B 1 48 ? -6.200 -21.193 72.470 1.00 25.02 47 ALA B O 1
ATOM 1951 N N . PHE B 1 49 ? -6.641 -20.653 70.332 1.00 24.27 48 PHE B N 1
ATOM 1952 C CA . PHE B 1 49 ? -5.799 -19.471 70.367 1.00 29.59 48 PHE B CA 1
ATOM 1953 C C . PHE B 1 49 ? -6.682 -18.224 70.413 1.00 32.26 48 PHE B C 1
ATOM 1954 O O . PHE B 1 49 ? -7.598 -18.069 69.600 1.00 33.66 48 PHE B O 1
ATOM 1962 N N . LEU B 1 50 ? -6.401 -17.331 71.358 1.00 26.90 49 LEU B N 1
ATOM 1963 C CA . LEU B 1 50 ? -7.265 -16.184 71.601 1.00 28.58 49 LEU B CA 1
ATOM 1964 C C . LEU B 1 50 ? -6.694 -14.888 71.063 1.00 35.86 49 LEU B C 1
ATOM 1965 O O . LEU B 1 50 ? -7.417 -13.893 70.934 1.00 41.55 49 LEU B O 1
ATOM 1970 N N . GLY B 1 51 ? -5.398 -14.877 70.769 1.00 40.66 50 GLY B N 1
ATOM 1971 C CA . GLY B 1 51 ? -4.754 -13.653 70.316 1.00 39.26 50 GLY B CA 1
ATOM 1972 C C . GLY B 1 51 ? -4.579 -12.673 71.464 1.00 39.48 50 GLY B C 1
ATOM 1973 O O . GLY B 1 51 ? -4.531 -13.078 72.629 1.00 38.09 50 GLY B O 1
ATOM 1974 N N . GLU B 1 52 ? -4.492 -11.382 71.147 1.00 39.58 51 GLU B N 1
ATOM 1975 C CA . GLU B 1 52 ? -4.325 -10.371 72.186 1.00 43.56 51 GLU B CA 1
ATOM 1976 C C . GLU B 1 52 ? -5.654 -10.087 72.882 1.00 46.10 51 GLU B C 1
ATOM 1977 O O . GLU B 1 52 ? -6.664 -9.804 72.235 1.00 55.36 51 GLU B O 1
ATOM 1983 N N . VAL B 1 53 ? -5.641 -10.149 74.207 1.00 47.36 52 VAL B N 1
ATOM 1984 C CA . VAL B 1 53 ? -6.866 -10.110 74.990 1.00 45.13 52 VAL B CA 1
ATOM 1985 C C . VAL B 1 53 ? -6.709 -9.102 76.112 1.00 41.63 52 VAL B C 1
ATOM 1986 O O . VAL B 1 53 ? -5.725 -9.151 76.852 1.00 52.40 52 VAL B O 1
ATOM 1990 N N . SER B 1 54 ? -7.664 -8.179 76.225 1.00 48.28 53 SER B N 1
ATOM 1991 C CA . SER B 1 54 ? -7.672 -7.204 77.312 1.00 57.20 53 SER B CA 1
ATOM 1992 C C . SER B 1 54 ? -7.894 -7.902 78.655 1.00 56.29 53 SER B C 1
ATOM 1993 O O . SER B 1 54 ? -8.421 -9.017 78.702 1.00 49.04 53 SER B O 1
ATOM 1996 N N . ALA B 1 55 ? -7.488 -7.258 79.746 1.00 56.57 54 ALA B N 1
ATOM 1997 C CA . ALA B 1 55 ? -7.677 -7.846 81.071 1.00 57.93 54 ALA B CA 1
ATOM 1998 C C . ALA B 1 55 ? -9.158 -8.111 81.332 1.00 57.92 54 ALA B C 1
ATOM 1999 O O . ALA B 1 55 ? -9.517 -9.100 81.974 1.00 56.51 54 ALA B O 1
ATOM 2001 N N . GLU B 1 56 ? -10.007 -7.215 80.832 1.00 55.45 55 GLU B N 1
ATOM 2002 C CA . GLU B 1 56 ? -11.456 -7.370 80.939 1.00 62.54 55 GLU B CA 1
ATOM 2003 C C . GLU B 1 56 ? -11.955 -8.619 80.213 1.00 58.62 55 GLU B C 1
ATOM 2004 O O . GLU B 1 56 ? -12.688 -9.426 80.786 1.00 54.62 55 GLU B O 1
ATOM 2010 N N . LYS B 1 57 ? -11.558 -8.767 78.952 1.00 56.04 56 LYS B N 1
ATOM 2011 C CA . LYS B 1 57 ? -11.969 -9.905 78.138 1.00 52.22 56 LYS B CA 1
ATOM 2012 C C . LYS B 1 57 ? -11.445 -11.201 78.745 1.00 50.06 56 LYS B C 1
ATOM 2013 O O . LYS B 1 57 ? -12.130 -12.230 78.746 1.00 45.59 56 LYS B O 1
ATOM 2019 N N . GLU B 1 58 ? -10.226 -11.141 79.271 1.00 39.77 57 GLU B N 1
ATOM 2020 C CA . GLU B 1 58 ? -9.599 -12.310 79.871 1.00 37.85 57 GLU B CA 1
ATOM 2021 C C . GLU B 1 58 ? -10.377 -12.768 81.092 1.00 40.89 57 GLU B C 1
ATOM 2022 O O . GLU B 1 58 ? -10.559 -13.964 81.298 1.00 37.21 57 GLU B O 1
ATOM 2028 N N . LYS B 1 59 ? -10.838 -11.821 81.903 1.00 39.65 58 LYS B N 1
ATOM 2029 C CA . LYS B 1 59 ? -11.637 -12.179 83.070 1.00 44.10 58 LYS B CA 1
ATOM 2030 C C . LYS B 1 59 ? -12.914 -12.894 82.640 1.00 41.75 58 LYS B C 1
ATOM 2031 O O . LYS B 1 59 ? -13.295 -13.909 83.226 1.00 40.76 58 LYS B O 1
ATOM 2037 N N . ALA B 1 60 ? -13.560 -12.361 81.606 1.00 43.26 59 ALA B N 1
ATOM 2038 C CA . ALA B 1 60 ? -14.792 -12.938 81.080 1.00 44.16 59 ALA B CA 1
ATOM 2039 C C . ALA B 1 60 ? -14.550 -14.341 80.526 1.00 42.50 59 ALA B C 1
ATOM 2040 O O . ALA B 1 60 ? -15.311 -15.268 80.812 1.00 42.99 59 ALA B O 1
ATOM 2042 N N . LEU B 1 61 ? -13.493 -14.494 79.731 1.00 33.56 60 LEU B N 1
ATOM 2043 C CA . LEU B 1 61 ? -13.142 -15.796 79.168 1.00 30.43 60 LEU B CA 1
ATOM 2044 C C . LEU B 1 61 ? -12.816 -16.831 80.243 1.00 31.01 60 LEU B C 1
ATOM 2045 O O . LEU B 1 61 ? -13.128 -18.017 80.082 1.00 29.59 60 LEU B O 1
ATOM 2050 N N . SER B 1 62 ? -12.168 -16.391 81.321 1.00 31.55 61 SER B N 1
ATOM 2051 C CA . SER B 1 62 ? -11.791 -17.284 82.410 1.00 34.59 61 SER B CA 1
ATOM 2052 C C . SER B 1 62 ? -13.018 -17.777 83.149 1.00 35.11 61 SER B C 1
ATOM 2053 O O . SER B 1 62 ? -13.095 -18.947 83.520 1.00 33.07 61 SER B O 1
ATOM 2056 N N . LEU B 1 63 ? -13.975 -16.883 83.363 1.00 32.95 62 LEU B N 1
ATOM 2057 C CA . LEU B 1 63 ? -15.250 -17.271 83.955 1.00 34.27 62 LEU B CA 1
ATOM 2058 C C . LEU B 1 63 ? -15.947 -18.340 83.114 1.00 34.92 62 LEU B C 1
ATOM 2059 O O . LEU B 1 63 ? -16.438 -19.336 83.649 1.00 30.84 62 LEU B O 1
ATOM 2064 N N . LEU B 1 64 ? -15.978 -18.152 81.796 1.00 28.09 63 LEU B N 1
ATOM 2065 C CA . LEU B 1 64 ? -16.660 -19.114 80.946 1.00 27.74 63 LEU B CA 1
ATOM 2066 C C . LEU B 1 64 ? -15.936 -20.456 81.007 1.00 25.56 63 LEU B C 1
ATOM 2067 O O . LEU B 1 64 ? -16.572 -21.503 81.087 1.00 29.59 63 LEU B O 1
ATOM 2072 N N . ALA B 1 65 ? -14.603 -20.419 81.003 1.00 26.92 64 ALA B N 1
ATOM 2073 C CA . ALA B 1 65 ? -13.798 -21.642 81.088 1.00 26.80 64 ALA B CA 1
ATOM 2074 C C . ALA B 1 65 ? -14.083 -22.355 82.403 1.00 26.22 64 ALA B C 1
ATOM 2075 O O . ALA B 1 65 ? -14.132 -23.585 82.461 1.00 28.05 64 ALA B O 1
ATOM 2077 N N . GLY B 1 66 ? -14.263 -21.573 83.465 1.00 23.66 65 GLY B N 1
ATOM 2078 C CA . GLY B 1 66 ? -14.534 -22.141 84.775 1.00 22.41 65 GLY B CA 1
ATOM 2079 C C . GLY B 1 66 ? -15.914 -22.768 84.865 1.00 25.11 65 GLY B C 1
ATOM 2080 O O . GLY B 1 66 ? -16.238 -23.443 85.861 1.00 27.67 65 GLY B O 1
ATOM 2081 N N . ARG B 1 67 ? -16.742 -22.536 83.846 1.00 25.46 66 ARG B N 1
ATOM 2082 C CA . ARG B 1 67 ? -18.091 -23.090 83.824 1.00 23.90 66 ARG B CA 1
ATOM 2083 C C . ARG B 1 67 ? -18.084 -24.463 83.174 1.00 27.46 66 ARG B C 1
ATOM 2084 O O . ARG B 1 67 ? -19.039 -25.233 83.317 1.00 25.05 66 ARG B O 1
ATOM 2092 N N . ILE B 1 68 ? -17.007 -24.757 82.450 1.00 22.86 67 ILE B N 1
ATOM 2093 C CA . ILE B 1 68 ? -16.908 -26.010 81.711 1.00 22.71 67 ILE B CA 1
ATOM 2094 C C . ILE B 1 68 ? -16.963 -27.213 82.649 1.00 22.47 67 ILE B C 1
ATOM 2095 O O . ILE B 1 68 ? -16.226 -27.273 83.639 1.00 24.02 67 ILE B O 1
ATOM 2100 N N . ARG B 1 69 ? -17.868 -28.139 82.334 1.00 23.18 68 ARG B N 1
ATOM 2101 C CA . ARG B 1 69 ? -17.991 -29.393 83.069 1.00 23.19 68 ARG B CA 1
ATOM 2102 C C . ARG B 1 69 ? -17.904 -30.526 82.051 1.00 30.98 68 ARG B C 1
ATOM 2103 O O . ARG B 1 69 ? -18.830 -30.758 81.269 1.00 33.42 68 ARG B O 1
ATOM 2111 N N . GLN B 1 70 ? -16.783 -31.220 82.040 1.00 28.92 69 GLN B N 1
ATOM 2112 C CA . GLN B 1 70 ? -16.722 -32.445 81.260 1.00 30.92 69 GLN B CA 1
ATOM 2113 C C . GLN B 1 70 ? -15.672 -33.369 81.837 1.00 29.63 69 GLN B C 1
ATOM 2114 O O . GLN B 1 70 ? -14.701 -32.901 82.446 1.00 33.12 69 GLN B O 1
ATOM 2120 N N . PRO B 1 71 ? -15.875 -34.687 81.671 1.00 29.31 70 PRO B N 1
ATOM 2121 C CA . PRO B 1 71 ? -14.934 -35.679 82.191 1.00 25.76 70 PRO B CA 1
ATOM 2122 C C . PRO B 1 71 ? -13.568 -35.501 81.559 1.00 28.07 70 PRO B C 1
ATOM 2123 O O . PRO B 1 71 ? -13.441 -34.919 80.466 1.00 24.69 70 PRO B O 1
ATOM 2127 N N . GLY B 1 72 ? -12.549 -36.011 82.236 1.00 24.84 71 GLY B N 1
ATOM 2128 C CA . GLY B 1 72 ? -11.222 -36.060 81.661 1.00 24.93 71 GLY B CA 1
ATOM 2129 C C . GLY B 1 72 ? -11.220 -37.113 80.567 1.00 26.11 71 GLY B C 1
ATOM 2130 O O . GLY B 1 72 ? -12.219 -37.804 80.348 1.00 28.19 71 GLY B O 1
ATOM 2131 N N . PHE B 1 73 ? -10.101 -37.238 79.880 1.00 20.39 72 PHE B N 1
ATOM 2132 C CA . PHE B 1 73 ? -9.986 -38.247 78.833 1.00 19.31 72 PHE B CA 1
ATOM 2133 C C . PHE B 1 73 ? -8.544 -38.657 78.726 1.00 21.66 72 PHE B C 1
ATOM 2134 O O . PHE B 1 73 ? -7.665 -38.030 79.320 1.00 18.99 72 PHE B O 1
ATOM 2142 N N . THR B 1 74 ? -8.292 -39.722 77.968 1.00 19.14 73 THR B N 1
ATOM 2143 C CA . THR B 1 74 ? -6.940 -40.219 77.814 1.00 17.52 73 THR B CA 1
ATOM 2144 C C . THR B 1 74 ? -6.418 -39.870 76.434 1.00 17.92 73 THR B C 1
ATOM 2145 O O . THR B 1 74 ? -7.124 -40.026 75.432 1.00 22.05 73 THR B O 1
ATOM 2149 N N . LEU B 1 75 ? -5.185 -39.387 76.384 1.00 14.35 74 LEU B N 1
ATOM 2150 C CA . LEU B 1 75 ? -4.531 -39.166 75.087 1.00 15.12 74 LEU B CA 1
ATOM 2151 C C . LEU B 1 75 ? -3.447 -40.199 74.900 1.00 18.84 74 LEU B C 1
ATOM 2152 O O . LEU B 1 75 ? -2.615 -40.413 75.777 1.00 17.28 74 LEU B O 1
ATOM 2157 N N . THR B 1 76 ? -3.423 -40.811 73.724 1.00 15.27 75 THR B N 1
ATOM 2158 C CA . THR B 1 76 ? -2.392 -41.770 73.396 1.00 12.78 75 THR B CA 1
ATOM 2159 C C . THR B 1 76 ? -1.760 -41.279 72.103 1.00 13.66 75 THR B C 1
ATOM 2160 O O . THR B 1 76 ? -2.435 -41.179 71.081 1.00 17.12 75 THR B O 1
ATOM 2164 N N . LEU B 1 77 ? -0.479 -40.938 72.166 1.00 12.57 76 LEU B N 1
ATOM 2165 C CA . LEU B 1 77 ? 0.178 -40.311 71.024 1.00 15.49 76 LEU B CA 1
ATOM 2166 C C . LEU B 1 77 ? 0.696 -41.425 70.128 1.00 16.72 76 LEU B C 1
ATOM 2167 O O . LEU B 1 77 ? 1.787 -41.965 70.365 1.00 18.62 76 LEU B O 1
ATOM 2172 N N . ASP B 1 78 ? -0.078 -41.751 69.091 1.00 16.10 77 ASP B N 1
ATOM 2173 C CA . ASP B 1 78 ? 0.249 -42.899 68.237 1.00 13.28 77 ASP B CA 1
ATOM 2174 C C . ASP B 1 78 ? 0.728 -42.468 66.861 1.00 14.42 77 ASP B C 1
ATOM 2175 O O . ASP B 1 78 ? 1.091 -43.307 66.037 1.00 15.60 77 ASP B O 1
ATOM 2180 N N . ASP B 1 79 ? 0.785 -41.161 66.641 1.00 15.90 78 ASP B N 1
ATOM 2181 C CA . ASP B 1 79 ? 0.983 -40.630 65.290 1.00 19.30 78 ASP B CA 1
ATOM 2182 C C . ASP B 1 79 ? 2.077 -39.574 65.311 1.00 21.94 78 ASP B C 1
ATOM 2183 O O . ASP B 1 79 ? 2.231 -38.842 66.301 1.00 19.44 78 ASP B O 1
ATOM 2188 N N . ALA B 1 80 ? 2.830 -39.466 64.220 1.00 22.38 79 ALA B N 1
ATOM 2189 C CA . ALA B 1 80 ? 3.794 -38.381 64.082 1.00 16.14 79 ALA B CA 1
ATOM 2190 C C . ALA B 1 80 ? 3.788 -38.036 62.617 1.00 17.74 79 ALA B C 1
ATOM 2191 O O . ALA B 1 80 ? 3.501 -38.887 61.777 1.00 19.45 79 ALA B O 1
ATOM 2193 N N . GLY B 1 81 ? 4.089 -36.792 62.299 1.00 20.51 80 GLY B N 1
ATOM 2194 C CA . GLY B 1 81 ? 4.079 -36.416 60.901 1.00 18.55 80 GLY B CA 1
ATOM 2195 C C . GLY B 1 81 ? 4.712 -35.066 60.691 1.00 18.44 80 GLY B C 1
ATOM 2196 O O . GLY B 1 81 ? 5.256 -34.443 61.610 1.00 17.66 80 GLY B O 1
ATOM 2197 N N . GLN B 1 82 ? 4.637 -34.610 59.449 1.00 22.66 81 GLN B N 1
ATOM 2198 C CA . GLN B 1 82 ? 5.223 -33.333 59.097 1.00 27.88 81 GLN B CA 1
ATOM 2199 C C . GLN B 1 82 ? 4.233 -32.555 58.249 1.00 27.76 81 GLN B C 1
ATOM 2200 O O . GLN B 1 82 ? 3.567 -33.128 57.387 1.00 27.92 81 GLN B O 1
ATOM 2206 N N . TRP B 1 83 ? 4.130 -31.253 58.504 1.00 22.15 82 TRP B N 1
ATOM 2207 C CA . TRP B 1 83 ? 3.353 -30.365 57.657 1.00 25.33 82 TRP B CA 1
ATOM 2208 C C . TRP B 1 83 ? 4.332 -29.403 57.005 1.00 24.76 82 TRP B C 1
ATOM 2209 O O . TRP B 1 83 ? 4.845 -28.498 57.664 1.00 27.53 82 TRP B O 1
ATOM 2220 N N . LEU B 1 84 ? 4.604 -29.601 55.714 1.00 31.54 83 LEU B N 1
ATOM 2221 C CA . LEU B 1 84 ? 5.593 -28.802 55.030 1.00 28.64 83 LEU B CA 1
ATOM 2222 C C . LEU B 1 84 ? 5.099 -27.383 54.859 1.00 42.26 83 LEU B C 1
ATOM 2223 O O . LEU B 1 84 ? 5.911 -26.472 54.742 1.00 33.58 83 LEU B O 1
ATOM 2228 N N . ARG B 1 85 ? 3.781 -27.187 54.819 1.00 31.60 84 ARG B N 1
ATOM 2229 C CA . ARG B 1 85 ? 3.271 -25.835 54.574 1.00 34.25 84 ARG B CA 1
ATOM 2230 C C . ARG B 1 85 ? 3.678 -24.888 55.696 1.00 32.78 84 ARG B C 1
ATOM 2231 O O . ARG B 1 85 ? 4.113 -23.762 55.432 1.00 34.69 84 ARG B O 1
ATOM 2239 N N . SER B 1 86 ? 3.550 -25.350 56.939 1.00 30.37 85 SER B N 1
ATOM 2240 C CA . SER B 1 86 ? 3.951 -24.535 58.078 1.00 34.84 85 SER B CA 1
ATOM 2241 C C . SER B 1 86 ? 5.324 -24.956 58.599 1.00 26.35 85 SER B C 1
ATOM 2242 O O . SER B 1 86 ? 5.820 -24.396 59.584 1.00 30.06 85 SER B O 1
ATOM 2245 N N . ARG B 1 87 ? 5.926 -25.948 57.945 1.00 25.84 86 ARG B N 1
ATOM 2246 C CA . ARG B 1 87 ? 7.303 -26.377 58.242 1.00 27.11 86 ARG B CA 1
ATOM 2247 C C . ARG B 1 87 ? 7.466 -26.899 59.664 1.00 26.61 86 ARG B C 1
ATOM 2248 O O . ARG B 1 87 ? 8.416 -26.526 60.369 1.00 24.86 86 ARG B O 1
ATOM 2256 N N . VAL B 1 88 ? 6.561 -27.784 60.074 1.00 23.80 87 VAL B N 1
ATOM 2257 C CA . VAL B 1 88 ? 6.622 -28.332 61.432 1.00 19.04 87 VAL B CA 1
ATOM 2258 C C . VAL B 1 88 ? 6.616 -29.844 61.368 1.00 18.13 87 VAL B C 1
ATOM 2259 O O . VAL B 1 88 ? 6.094 -30.434 60.422 1.00 21.52 87 VAL B O 1
ATOM 2263 N N . VAL B 1 89 ? 7.223 -30.444 62.385 1.00 20.84 88 VAL B N 1
ATOM 2264 C CA . VAL B 1 89 ? 7.137 -31.877 62.628 1.00 16.48 88 VAL B CA 1
ATOM 2265 C C . VAL B 1 89 ? 6.382 -31.973 63.932 1.00 18.07 88 VAL B C 1
ATOM 2266 O O . VAL B 1 89 ? 6.651 -31.202 64.859 1.00 19.14 88 VAL B O 1
ATOM 2270 N N . TRP B 1 90 ? 5.416 -32.887 63.991 1.00 18.61 89 TRP B N 1
ATOM 2271 C CA . TRP B 1 90 ? 4.492 -32.910 65.127 1.00 16.70 89 TRP B CA 1
ATOM 2272 C C . TRP B 1 90 ? 4.189 -34.304 65.597 1.00 19.03 89 TRP B C 1
ATOM 2273 O O . TRP B 1 90 ? 4.449 -35.280 64.894 1.00 15.84 89 TRP B O 1
ATOM 2284 N N A LEU B 1 91 ? 3.659 -34.397 66.816 0.95 16.50 90 LEU B N 1
ATOM 2285 N N B LEU B 1 91 ? 3.601 -34.363 66.790 0.05 17.69 90 LEU B N 1
ATOM 2286 C CA A LEU B 1 91 ? 3.117 -35.640 67.358 0.95 17.28 90 LEU B CA 1
ATOM 2287 C CA B LEU B 1 91 ? 3.110 -35.584 67.409 0.05 18.78 90 LEU B CA 1
ATOM 2288 C C A LEU B 1 91 ? 1.603 -35.473 67.484 0.95 22.09 90 LEU B C 1
ATOM 2289 C C B LEU B 1 91 ? 1.591 -35.460 67.497 0.05 19.27 90 LEU B C 1
ATOM 2290 O O A LEU B 1 91 ? 1.099 -34.367 67.683 0.95 18.55 90 LEU B O 1
ATOM 2291 O O B LEU B 1 91 ? 1.070 -34.359 67.650 0.05 19.77 90 LEU B O 1
ATOM 2300 N N . GLY B 1 92 ? 0.869 -36.573 67.406 1.00 18.00 91 GLY B N 1
ATOM 2301 C CA . GLY B 1 92 ? -0.585 -36.508 67.499 1.00 22.30 91 GLY B CA 1
ATOM 2302 C C . GLY B 1 92 ? -1.274 -37.816 67.822 1.00 22.69 91 GLY B C 1
ATOM 2303 O O . GLY B 1 92 ? -0.614 -38.804 68.155 1.00 19.47 91 GLY B O 1
ATOM 2304 N N A MET B 1 93 ? -2.603 -37.831 67.727 0.65 25.85 92 MET B N 1
ATOM 2305 N N B MET B 1 93 ? -2.601 -37.788 67.750 0.35 26.06 92 MET B N 1
ATOM 2306 C CA A MET B 1 93 ? -3.400 -39.045 67.955 0.65 28.62 92 MET B CA 1
ATOM 2307 C CA B MET B 1 93 ? -3.407 -38.991 67.832 0.35 28.77 92 MET B CA 1
ATOM 2308 C C A MET B 1 93 ? -4.276 -39.224 66.709 0.65 30.17 92 MET B C 1
ATOM 2309 C C B MET B 1 93 ? -4.126 -39.144 66.520 0.35 30.65 92 MET B C 1
ATOM 2310 O O A MET B 1 93 ? -5.021 -38.306 66.361 0.65 32.77 92 MET B O 1
ATOM 2311 O O B MET B 1 93 ? -4.659 -38.176 65.970 0.35 31.82 92 MET B O 1
ATOM 2320 N N . ARG B 1 94 ? -4.145 -40.363 66.011 1.00 20.77 93 ARG B N 1
ATOM 2321 C CA . ARG B 1 94 ? -4.892 -40.634 64.792 1.00 19.87 93 ARG B CA 1
ATOM 2322 C C . ARG B 1 94 ? -6.386 -40.428 64.988 1.00 22.89 93 ARG B C 1
ATOM 2323 O O . ARG B 1 94 ? -7.069 -39.915 64.111 1.00 25.62 93 ARG B O 1
ATOM 2331 N N . GLN B 1 95 ? -6.892 -40.837 66.141 1.00 24.13 94 GLN B N 1
ATOM 2332 C CA . GLN B 1 95 ? -8.321 -40.747 66.418 1.00 20.74 94 GLN B CA 1
ATOM 2333 C C . GLN B 1 95 ? -8.511 -40.114 67.780 1.00 26.88 94 GLN B C 1
ATOM 2334 O O . GLN B 1 95 ? -8.726 -40.820 68.772 1.00 21.98 94 GLN B O 1
ATOM 2340 N N . PRO B 1 96 ? -8.436 -38.779 67.832 1.00 23.89 95 PRO B N 1
ATOM 2341 C CA . PRO B 1 96 ? -8.535 -38.072 69.119 1.00 23.76 95 PRO B CA 1
ATOM 2342 C C . PRO B 1 96 ? -9.830 -38.400 69.856 1.00 22.71 95 PRO B C 1
ATOM 2343 O O . PRO B 1 96 ? -10.857 -38.617 69.220 1.00 21.27 95 PRO B O 1
ATOM 2347 N N . PRO B 1 97 ? -9.795 -38.431 71.200 1.00 28.18 96 PRO B N 1
ATOM 2348 C CA . PRO B 1 97 ? -11.039 -38.748 71.909 1.00 25.75 96 PRO B CA 1
ATOM 2349 C C . PRO B 1 97 ? -12.066 -37.639 71.740 1.00 22.72 96 PRO B C 1
ATOM 2350 O O . PRO B 1 97 ? -11.673 -36.476 71.621 1.00 23.02 96 PRO B O 1
ATOM 2354 N N . ARG B 1 98 ? -13.346 -37.994 71.744 1.00 28.22 97 ARG B N 1
ATOM 2355 C CA . ARG B 1 98 ? -14.420 -37.024 71.581 1.00 34.03 97 ARG B CA 1
ATOM 2356 C C . ARG B 1 98 ? -14.285 -35.883 72.588 1.00 32.98 97 ARG B C 1
ATOM 2357 O O . ARG B 1 98 ? -14.511 -34.716 72.254 1.00 25.78 97 ARG B O 1
ATOM 2365 N N . GLY B 1 99 ? -13.908 -36.227 73.817 1.00 27.11 98 GLY B N 1
ATOM 2366 C CA . GLY B 1 99 ? -13.744 -35.238 74.871 1.00 26.89 98 GLY B CA 1
ATOM 2367 C C . GLY B 1 99 ? -12.739 -34.147 74.541 1.00 26.66 98 GLY B C 1
ATOM 2368 O O . GLY B 1 99 ? -12.926 -32.990 74.934 1.00 25.47 98 GLY B O 1
ATOM 2369 N N . LEU B 1 100 ? -11.673 -34.496 73.824 1.00 23.88 99 LEU B N 1
ATOM 2370 C CA . LEU B 1 100 ? -10.677 -33.497 73.438 1.00 22.62 99 LEU B CA 1
ATOM 2371 C C . LEU B 1 100 ? -11.259 -32.521 72.427 1.00 25.02 99 LEU B C 1
ATOM 2372 O O . LEU B 1 100 ? -11.085 -31.307 72.556 1.00 24.44 99 LEU B O 1
ATOM 2377 N N . ILE B 1 101 ? -11.925 -33.065 71.411 1.00 21.74 100 ILE B N 1
ATOM 2378 C CA . ILE B 1 101 ? -12.558 -32.260 70.363 1.00 24.31 100 ILE B CA 1
ATOM 2379 C C . ILE B 1 101 ? -13.614 -31.351 70.967 1.00 26.61 100 ILE B C 1
ATOM 2380 O O . ILE B 1 101 ? -13.708 -30.163 70.642 1.00 25.99 100 ILE B O 1
ATOM 2385 N N . GLN B 1 102 ? -14.412 -31.927 71.860 1.00 26.90 101 GLN B N 1
ATOM 2386 C CA . GLN B 1 102 ? -15.491 -31.201 72.502 1.00 29.04 101 GLN B CA 1
ATOM 2387 C C . GLN B 1 102 ? -14.952 -30.031 73.337 1.00 25.62 101 GLN B C 1
ATOM 2388 O O . GLN B 1 102 ? -15.507 -28.930 73.301 1.00 27.44 101 GLN B O 1
ATOM 2394 N N . LEU B 1 103 ? -13.861 -30.260 74.066 1.00 22.54 102 LEU B N 1
ATOM 2395 C CA . LEU B 1 103 ? -13.263 -29.207 74.902 1.00 22.96 102 LEU B CA 1
ATOM 2396 C C . LEU B 1 103 ? -12.725 -28.075 74.025 1.00 21.57 102 LEU B C 1
ATOM 2397 O O . LEU B 1 103 ? -12.967 -26.902 74.299 1.00 23.90 102 LEU B O 1
ATOM 2402 N N . ALA B 1 104 ? -12.002 -28.425 72.960 1.00 18.44 103 ALA B N 1
ATOM 2403 C CA . ALA B 1 104 ? -11.487 -27.409 72.050 1.00 18.88 103 ALA B CA 1
ATOM 2404 C C . ALA B 1 104 ? -12.615 -26.613 71.415 1.00 23.85 103 ALA B C 1
ATOM 2405 O O . ALA B 1 104 ? -12.553 -25.384 71.334 1.00 28.65 103 ALA B O 1
ATOM 2407 N N . ASN B 1 105 ? -13.635 -27.315 70.932 1.00 26.47 104 ASN B N 1
ATOM 2408 C CA . ASN B 1 105 ? -14.770 -26.656 70.311 1.00 28.18 104 ASN B CA 1
ATOM 2409 C C . ASN B 1 105 ? -15.476 -25.732 71.290 1.00 29.05 104 ASN B C 1
ATOM 2410 O O . ASN B 1 105 ? -15.945 -24.662 70.920 1.00 31.89 104 ASN B O 1
ATOM 2415 N N . MET B 1 106 ? -15.559 -26.156 72.543 1.00 27.56 105 MET B N 1
ATOM 2416 C CA . MET B 1 106 ? -16.226 -25.348 73.562 1.00 29.57 105 MET B CA 1
ATOM 2417 C C . MET B 1 106 ? -15.455 -24.054 73.798 1.00 29.15 105 MET B C 1
ATOM 2418 O O . MET B 1 106 ? -16.042 -22.973 73.891 1.00 34.61 105 MET B O 1
ATOM 2423 N N . LEU B 1 107 ? -14.133 -24.168 73.879 1.00 26.15 106 LEU B N 1
ATOM 2424 C CA . LEU B 1 107 ? -13.293 -23.014 74.173 1.00 26.84 106 LEU B CA 1
ATOM 2425 C C . LEU B 1 107 ? -13.299 -22.048 73.006 1.00 32.11 106 LEU B C 1
ATOM 2426 O O . LEU B 1 107 ? -13.293 -20.826 73.193 1.00 37.43 106 LEU B O 1
ATOM 2431 N N A ARG B 1 108 ? -13.327 -22.594 71.795 0.32 32.64 107 ARG B N 1
ATOM 2432 N N B ARG B 1 108 ? -13.321 -22.595 71.794 0.68 32.58 107 ARG B N 1
ATOM 2433 C CA A ARG B 1 108 ? -13.382 -21.762 70.601 0.32 36.25 107 ARG B CA 1
ATOM 2434 C CA B ARG B 1 108 ? -13.392 -21.769 70.596 0.68 35.98 107 ARG B CA 1
ATOM 2435 C C A ARG B 1 108 ? -14.747 -21.089 70.453 0.32 41.15 107 ARG B C 1
ATOM 2436 C C B ARG B 1 108 ? -14.748 -21.083 70.467 0.68 41.12 107 ARG B C 1
ATOM 2437 O O A ARG B 1 108 ? -14.836 -19.959 69.980 0.32 45.17 107 ARG B O 1
ATOM 2438 O O B ARG B 1 108 ? -14.834 -19.942 70.020 0.68 44.96 107 ARG B O 1
ATOM 2453 N N . SER B 1 109 ? -15.807 -21.772 70.882 1.00 41.81 108 SER B N 1
ATOM 2454 C CA . SER B 1 109 ? -17.152 -21.187 70.859 1.00 48.32 108 SER B CA 1
ATOM 2455 C C . SER B 1 109 ? -17.259 -20.022 71.838 1.00 47.05 108 SER B C 1
ATOM 2456 O O . SER B 1 109 ? -17.804 -18.971 71.505 1.00 50.52 108 SER B O 1
ATOM 2459 N N . GLN B 1 110 ? -16.747 -20.216 73.052 1.00 42.24 109 GLN B N 1
ATOM 2460 C CA . GLN B 1 110 ? -16.780 -19.163 74.067 1.00 44.61 109 GLN B CA 1
ATOM 2461 C C . GLN B 1 110 ? -15.982 -17.938 73.616 1.00 50.15 109 GLN B C 1
ATOM 2462 O O . GLN B 1 110 ? -16.335 -16.799 73.934 1.00 49.10 109 GLN B O 1
ATOM 2468 N N . ALA B 1 111 ? -14.910 -18.185 72.866 1.00 47.37 110 ALA B N 1
ATOM 2469 C CA . ALA B 1 111 ? -14.100 -17.112 72.287 1.00 55.28 110 ALA B CA 1
ATOM 2470 C C . ALA B 1 111 ? -14.872 -16.291 71.257 1.00 58.00 110 ALA B C 1
ATOM 2471 O O . ALA B 1 111 ? -14.747 -15.063 71.213 1.00 60.77 110 ALA B O 1
ATOM 2473 N N . ALA B 1 112 ? -15.663 -16.966 70.426 1.00 62.48 111 ALA B N 1
ATOM 2474 C CA . ALA B 1 112 ? -16.397 -16.289 69.348 1.00 72.08 111 ALA B CA 1
ATOM 2475 C C . ALA B 1 112 ? -17.541 -15.394 69.834 1.00 77.28 111 ALA B C 1
ATOM 2476 O O . ALA B 1 112 ? -17.923 -14.443 69.146 1.00 82.87 111 ALA B O 1
ATOM 2478 N N . ARG B 1 113 ? -18.100 -15.708 71.002 1.00 89.76 112 ARG B N 1
ATOM 2479 C CA . ARG B 1 113 ? -19.093 -14.836 71.623 1.00 94.76 112 ARG B CA 1
ATOM 2480 C C . ARG B 1 113 ? -18.375 -13.688 72.331 1.00 96.97 112 ARG B C 1
ATOM 2481 O O . ARG B 1 113 ? -17.652 -13.904 73.306 1.00 97.83 112 ARG B O 1
ATOM 2489 N N . SER B 1 114 ? -18.569 -12.471 71.835 1.00 97.24 113 SER B N 1
ATOM 2490 C CA . SER B 1 114 ? -17.885 -11.308 72.389 1.00 101.92 113 SER B CA 1
ATOM 2491 C C . SER B 1 114 ? -18.859 -10.340 73.055 1.00 105.61 113 SER B C 1
ATOM 2492 O O . SER B 1 114 ? -18.972 -10.299 74.279 1.00 104.32 113 SER B O 1
ATOM 2495 N N . ASN B 1 120 ? -9.184 -18.739 64.6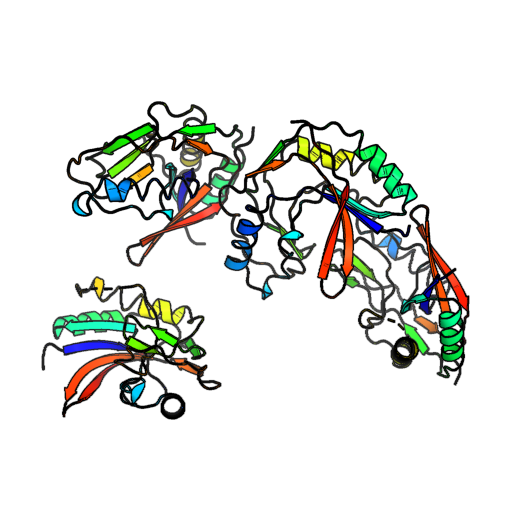90 1.00 87.71 119 ASN B N 1
ATOM 2496 C CA . ASN B 1 120 ? -8.378 -19.953 64.781 1.00 79.90 119 ASN B CA 1
ATOM 2497 C C . ASN B 1 120 ? -8.231 -20.670 63.445 1.00 74.84 119 ASN B C 1
ATOM 2498 O O . ASN B 1 120 ? -9.112 -20.608 62.587 1.00 75.22 119 ASN B O 1
ATOM 2503 N N . ARG B 1 121 ? -7.098 -21.345 63.287 1.00 69.78 120 ARG B N 1
ATOM 2504 C CA . ARG B 1 121 ? -6.937 -22.377 62.279 1.00 63.08 120 ARG B CA 1
ATOM 2505 C C . ARG B 1 121 ? -7.845 -23.531 62.705 1.00 58.85 120 ARG B C 1
ATOM 2506 O O . ARG B 1 121 ? -8.117 -23.683 63.900 1.00 51.72 120 ARG B O 1
ATOM 2514 N N . PRO B 1 122 ? -8.318 -24.350 61.742 1.00 59.13 121 PRO B N 1
ATOM 2515 C CA . PRO B 1 122 ? -9.184 -25.492 62.088 1.00 54.76 121 PRO B CA 1
ATOM 2516 C C . PRO B 1 122 ? -8.501 -26.405 63.103 1.00 45.98 121 PRO B C 1
ATOM 2517 O O . PRO B 1 122 ? -7.277 -26.518 63.053 1.00 46.98 121 PRO B O 1
ATOM 2521 N N . PHE B 1 123 ? -9.254 -27.030 64.008 1.00 47.82 122 PHE B N 1
ATOM 2522 C CA . PHE B 1 123 ? -8.638 -27.857 65.048 1.00 33.28 122 PHE B CA 1
ATOM 2523 C C . PHE B 1 123 ? -8.052 -29.153 64.511 1.00 31.60 122 PHE B C 1
ATOM 2524 O O . PHE B 1 123 ? -8.781 -30.054 64.089 1.00 35.74 122 PHE B O 1
ATOM 2532 N N . HIS B 1 124 ? -6.728 -29.233 64.533 1.00 28.52 123 HIS B N 1
ATOM 2533 C CA . HIS B 1 124 ? -6.024 -30.453 64.183 1.00 28.05 123 HIS B CA 1
ATOM 2534 C C . HIS B 1 124 ? -5.062 -30.721 65.315 1.00 21.09 123 HIS B C 1
ATOM 2535 O O . HIS B 1 124 ? -3.902 -30.309 65.265 1.00 24.33 123 HIS B O 1
ATOM 2542 N N . PRO B 1 125 ? -5.547 -31.401 66.358 1.00 19.63 124 PRO B N 1
ATOM 2543 C CA . PRO B 1 125 ? -4.789 -31.539 67.604 1.00 21.30 124 PRO B CA 1
ATOM 2544 C C . PRO B 1 125 ? -3.416 -32.125 67.335 1.00 25.50 124 PRO B C 1
ATOM 2545 O O . PRO B 1 125 ? -3.296 -33.137 66.637 1.00 29.84 124 PRO B O 1
ATOM 2549 N N . HIS B 1 126 ? -2.391 -31.480 67.869 1.00 21.46 125 HIS B N 1
ATOM 2550 C CA . HIS B 1 126 ? -1.018 -31.857 67.561 1.00 19.94 125 HIS B CA 1
ATOM 2551 C C . HIS B 1 126 ? -0.069 -31.245 68.583 1.00 17.47 125 HIS B C 1
ATOM 2552 O O . HIS B 1 126 ? -0.406 -30.279 69.293 1.00 22.03 125 HIS B O 1
ATOM 2559 N N . ILE B 1 127 ? 1.103 -31.846 68.716 1.00 20.46 126 ILE B N 1
ATOM 2560 C CA . ILE B 1 127 ? 2.160 -31.288 69.541 1.00 13.95 126 ILE B CA 1
ATOM 2561 C C . ILE B 1 127 ? 3.365 -31.037 68.655 1.00 18.31 126 ILE B C 1
ATOM 2562 O O . ILE B 1 127 ? 4.017 -31.976 68.192 1.00 19.56 126 ILE B O 1
ATOM 2567 N N . THR B 1 128 ? 3.665 -29.767 68.410 1.00 16.63 127 THR B N 1
ATOM 2568 C CA . THR B 1 128 ? 4.770 -29.450 67.516 1.00 18.69 127 THR B CA 1
ATOM 2569 C C . THR B 1 128 ? 6.094 -29.729 68.217 1.00 22.55 127 THR B C 1
ATOM 2570 O O . THR B 1 128 ? 6.289 -29.359 69.380 1.00 21.41 127 THR B O 1
ATOM 2574 N N . LEU B 1 129 ? 6.999 -30.398 67.511 1.00 16.61 128 LEU B N 1
ATOM 2575 C CA . LEU B 1 129 ? 8.271 -30.840 68.079 1.00 21.21 128 LEU B CA 1
ATOM 2576 C C . LEU B 1 129 ? 9.409 -30.053 67.460 1.00 20.89 128 LEU B C 1
ATOM 2577 O O . LEU B 1 129 ? 10.399 -29.750 68.129 1.00 22.76 128 LEU B O 1
ATOM 2582 N N . LEU B 1 130 ? 9.278 -29.777 66.162 1.00 24.41 129 LEU B N 1
ATOM 2583 C CA . LEU B 1 130 ? 10.301 -29.075 65.394 1.00 25.95 129 LEU B CA 1
ATOM 2584 C C . LEU B 1 130 ? 9.662 -27.985 64.551 1.00 23.32 129 LEU B C 1
ATOM 2585 O O . LEU B 1 130 ? 8.589 -28.197 63.963 1.00 22.05 129 LEU B O 1
ATOM 2590 N N . ARG B 1 131 ? 10.317 -26.823 64.485 1.00 22.35 130 ARG B N 1
ATOM 2591 C CA . ARG B 1 131 ? 9.902 -25.750 63.587 1.00 23.64 130 ARG B CA 1
ATOM 2592 C C . ARG B 1 131 ? 10.944 -25.550 62.501 1.00 25.53 130 ARG B C 1
ATOM 2593 O O . ARG B 1 131 ? 12.066 -26.061 62.607 1.00 27.97 130 ARG B O 1
ATOM 2601 N N A ASP B 1 132 ? 10.546 -24.799 61.473 0.62 29.15 131 ASP B N 1
ATOM 2602 N N B ASP B 1 132 ? 10.593 -24.796 61.459 0.38 29.69 131 ASP B N 1
ATOM 2603 C CA A ASP B 1 132 ? 11.350 -24.557 60.281 0.62 33.22 131 ASP B CA 1
ATOM 2604 C CA B ASP B 1 132 ? 11.493 -24.568 60.325 0.38 33.28 131 ASP B CA 1
ATOM 2605 C C A ASP B 1 132 ? 11.900 -25.836 59.692 0.62 29.43 131 ASP B C 1
ATOM 2606 C C B ASP B 1 132 ? 11.935 -25.863 59.674 0.38 35.41 131 ASP B C 1
ATOM 2607 O O A ASP B 1 132 ? 13.039 -25.881 59.232 0.62 36.47 131 ASP B O 1
ATOM 2608 O O B ASP B 1 132 ? 13.041 -25.948 59.146 0.38 37.26 131 ASP B O 1
ATOM 2617 N N . ALA B 1 133 ? 11.076 -26.873 59.715 1.00 27.79 132 ALA B N 1
ATOM 2618 C CA . ALA B 1 133 ? 11.389 -28.134 59.061 1.00 27.79 132 ALA B CA 1
ATOM 2619 C C . ALA B 1 133 ? 10.884 -28.041 57.620 1.00 30.46 132 ALA B C 1
ATOM 2620 O O . ALA B 1 133 ? 9.791 -28.511 57.306 1.00 31.70 132 ALA B O 1
ATOM 2622 N N . SER B 1 134 ? 11.677 -27.417 56.755 1.00 33.16 133 SER B N 1
ATOM 2623 C CA . SER B 1 134 ? 11.229 -27.095 55.408 1.00 36.63 133 SER B CA 1
ATOM 2624 C C . SER B 1 134 ? 11.296 -28.267 54.440 1.00 38.03 133 SER B C 1
ATOM 2625 O O . SER B 1 134 ? 10.711 -28.206 53.359 1.00 41.79 133 SER B O 1
ATOM 2628 N N . GLU B 1 135 ? 12.052 -29.296 54.793 1.00 36.39 134 GLU B N 1
ATOM 2629 C CA . GLU B 1 135 ? 12.225 -30.436 53.895 1.00 38.15 134 GLU B CA 1
ATOM 2630 C C . GLU B 1 135 ? 11.643 -31.701 54.507 1.00 36.64 134 GLU B C 1
ATOM 2631 O O . GLU B 1 135 ? 11.718 -31.910 55.722 1.00 35.86 134 GLU B O 1
ATOM 2637 N N . ALA B 1 136 ? 11.043 -32.534 53.665 1.00 32.45 135 ALA B N 1
ATOM 2638 C CA . ALA B 1 136 ? 10.539 -33.836 54.090 1.00 31.27 135 ALA B CA 1
ATOM 2639 C C . ALA B 1 136 ? 11.667 -34.650 54.711 1.00 31.24 135 ALA B C 1
ATOM 2640 O O . ALA B 1 136 ? 12.731 -34.807 54.109 1.00 34.55 135 ALA B O 1
ATOM 2642 N N . VAL B 1 137 ? 11.438 -35.168 55.914 1.00 31.02 136 VAL B N 1
ATOM 2643 C CA . VAL B 1 137 ? 12.408 -36.057 56.538 1.00 34.27 136 VAL B CA 1
ATOM 2644 C C . VAL B 1 137 ? 11.695 -37.327 56.975 1.00 32.11 136 VAL B C 1
ATOM 2645 O O . VAL B 1 137 ? 10.468 -37.354 57.075 1.00 32.04 136 VAL B O 1
ATOM 2649 N N . THR B 1 138 ? 12.464 -38.381 57.208 1.00 30.60 137 THR B N 1
ATOM 2650 C CA . THR B 1 138 ? 11.886 -39.638 57.671 1.00 28.16 137 THR B CA 1
ATOM 2651 C C . THR B 1 138 ? 11.249 -39.404 59.037 1.00 27.15 137 THR B C 1
ATOM 2652 O O . THR B 1 138 ? 11.894 -38.866 59.943 1.00 31.72 137 THR B O 1
ATOM 2656 N N . ILE B 1 139 ? 9.973 -39.768 59.163 1.00 26.07 138 ILE B N 1
ATOM 2657 C CA . ILE B 1 139 ? 9.240 -39.618 60.423 1.00 24.06 138 ILE B CA 1
ATOM 2658 C C . ILE B 1 139 ? 9.015 -41.016 60.996 1.00 28.65 138 ILE B C 1
ATOM 2659 O O . ILE B 1 139 ? 8.203 -41.768 60.464 1.00 29.52 138 ILE B O 1
ATOM 2664 N N . PRO B 1 140 ? 9.728 -41.372 62.077 1.00 29.98 139 PRO B N 1
ATOM 2665 C CA . PRO B 1 140 ? 9.471 -42.687 62.679 1.00 27.80 139 PRO B CA 1
ATOM 2666 C C . PRO B 1 140 ? 8.169 -42.639 63.455 1.00 23.33 139 PRO B C 1
ATOM 2667 O O . PRO B 1 140 ? 7.670 -41.538 63.733 1.00 20.39 139 PRO B O 1
ATOM 2671 N N . PRO B 1 141 ? 7.605 -43.808 63.807 1.00 22.67 140 PRO B N 1
ATOM 2672 C CA . PRO B 1 141 ? 6.430 -43.748 64.670 1.00 22.59 140 PRO B CA 1
ATOM 2673 C C . PRO B 1 141 ? 6.863 -43.247 66.035 1.00 20.51 140 PRO B C 1
ATOM 2674 O O . PRO B 1 141 ? 8.048 -43.322 66.373 1.00 20.14 140 PRO B O 1
ATOM 2678 N N . PRO B 1 142 ? 5.918 -42.724 66.815 1.00 17.80 141 PRO B N 1
ATOM 2679 C CA . PRO B 1 142 ? 6.286 -42.286 68.166 1.00 18.51 141 PRO B CA 1
ATOM 2680 C C . PRO B 1 142 ? 6.699 -43.477 69.028 1.00 24.70 141 PRO B C 1
ATOM 2681 O O . PRO B 1 142 ? 6.512 -44.631 68.607 1.00 20.35 141 PRO B O 1
ATOM 2685 N N . GLY B 1 143 ? 7.275 -43.207 70.199 1.00 23.01 142 GLY B N 1
ATOM 2686 C CA . GLY B 1 143 ? 7.677 -44.264 71.114 1.00 21.10 142 GLY B CA 1
ATOM 2687 C C . GLY B 1 143 ? 6.486 -45.033 71.627 1.00 19.45 142 GLY B C 1
ATOM 2688 O O . GLY B 1 143 ? 5.331 -44.645 71.414 1.00 20.36 142 GLY B O 1
ATOM 2689 N N . PHE B 1 144 ? 6.767 -46.121 72.340 1.00 18.61 143 PHE B N 1
ATOM 2690 C CA . PHE B 1 144 ? 5.724 -47.002 72.810 1.00 20.14 143 PHE B CA 1
ATOM 2691 C C . PHE B 1 144 ? 5.050 -46.443 74.059 1.00 22.58 143 PHE B C 1
ATOM 2692 O O . PHE B 1 144 ? 5.723 -45.953 74.964 1.00 21.53 143 PHE B O 1
ATOM 2700 N N . ASN B 1 145 ? 3.719 -46.496 74.082 1.00 17.87 144 ASN B N 1
ATOM 2701 C CA . ASN B 1 145 ? 2.947 -46.261 75.299 1.00 16.73 144 ASN B CA 1
ATOM 2702 C C . ASN B 1 145 ? 2.974 -44.831 75.794 1.00 15.94 144 ASN B C 1
ATOM 2703 O O . ASN B 1 145 ? 2.954 -44.591 77.009 1.00 16.65 144 ASN B O 1
ATOM 2708 N N . TRP B 1 146 ? 3.004 -43.871 74.870 1.00 15.36 145 TRP B N 1
ATOM 2709 C CA . TRP B 1 146 ? 2.922 -42.463 75.264 1.00 19.35 145 TRP B CA 1
ATOM 2710 C C . TRP B 1 146 ? 1.456 -42.150 75.461 1.00 15.90 145 TRP B C 1
ATOM 2711 O O . TRP B 1 146 ? 0.797 -41.568 74.603 1.00 15.54 145 TRP B O 1
ATOM 2722 N N . SER B 1 147 ? 0.924 -42.576 76.603 1.00 17.18 146 SER B N 1
ATOM 2723 C CA . SER B 1 147 ? -0.514 -42.531 76.831 1.00 14.97 146 SER B CA 1
ATOM 2724 C C . SER B 1 147 ? -0.698 -41.990 78.228 1.00 18.96 146 SER B C 1
ATOM 2725 O O . SER B 1 147 ? -0.019 -42.427 79.156 1.00 18.25 146 SER B O 1
ATOM 2728 N N . TYR B 1 148 ? -1.608 -41.040 78.377 1.00 14.01 147 TYR B N 1
ATOM 2729 C CA . TYR B 1 148 ? -1.854 -40.496 79.704 1.00 18.57 147 TYR B CA 1
ATOM 2730 C C . TYR B 1 148 ? -3.240 -39.913 79.896 1.00 20.86 147 TYR B C 1
ATOM 2731 O O . TYR B 1 148 ? -3.905 -39.510 78.949 1.00 16.89 147 TYR B O 1
ATOM 2740 N N . ALA B 1 149 ? -3.673 -39.858 81.160 1.00 18.45 148 ALA B N 1
ATOM 2741 C CA . ALA B 1 149 ? -4.947 -39.233 81.497 1.00 16.54 148 ALA B CA 1
ATOM 2742 C C . ALA B 1 149 ? -4.783 -37.721 81.573 1.00 19.22 148 ALA B C 1
ATOM 2743 O O . ALA B 1 149 ? -3.889 -37.222 82.271 1.00 20.58 148 ALA B O 1
ATOM 2745 N N . VAL B 1 150 ? -5.648 -37.005 80.863 1.00 17.43 149 VAL B N 1
ATOM 2746 C CA . VAL B 1 150 ? -5.658 -35.547 80.896 1.00 17.13 149 VAL B CA 1
ATOM 2747 C C . VAL B 1 150 ? -6.623 -35.137 82.006 1.00 15.11 149 VAL B C 1
ATOM 2748 O O . VAL B 1 150 ? -7.810 -35.485 81.963 1.00 18.08 149 VAL B O 1
ATOM 2752 N N . THR B 1 151 ? -6.134 -34.387 82.983 1.00 17.69 150 THR B N 1
ATOM 2753 C CA . THR B 1 151 ? -6.943 -34.120 84.171 1.00 20.33 150 THR B CA 1
ATOM 2754 C C . THR B 1 151 ? -7.308 -32.652 84.264 1.00 17.96 150 THR B C 1
ATOM 2755 O O . THR B 1 151 ? -8.133 -32.280 85.092 1.00 18.66 150 THR B O 1
ATOM 2759 N N . GLU B 1 152 ? -6.688 -31.831 83.413 1.00 17.07 151 GLU B N 1
ATOM 2760 C CA . GLU B 1 152 ? -6.802 -30.374 83.482 1.00 16.56 151 GLU B CA 1
ATOM 2761 C C . GLU B 1 152 ? -6.598 -29.757 82.111 1.00 15.92 151 GLU B C 1
ATOM 2762 O O . GLU B 1 152 ? -6.022 -30.393 81.224 1.00 19.86 151 GLU B O 1
ATOM 2768 N N . PHE B 1 153 ? -7.029 -28.505 81.952 1.00 18.32 152 PHE B N 1
ATOM 2769 C CA . PHE B 1 153 ? -6.574 -27.706 80.800 1.00 18.10 152 PHE B CA 1
ATOM 2770 C C . PHE B 1 153 ? -6.103 -26.370 81.357 1.00 21.86 152 PHE B C 1
ATOM 2771 O O . PHE B 1 153 ? -6.454 -26.011 82.477 1.00 20.86 152 PHE B O 1
ATOM 2779 N N . THR B 1 154 ? -5.302 -25.632 80.592 1.00 19.94 153 THR B N 1
ATOM 2780 C CA . THR B 1 154 ? -4.613 -24.476 81.161 1.00 18.00 153 THR B CA 1
ATOM 2781 C C . THR B 1 154 ? -4.707 -23.282 80.231 1.00 21.39 153 THR B C 1
ATOM 2782 O O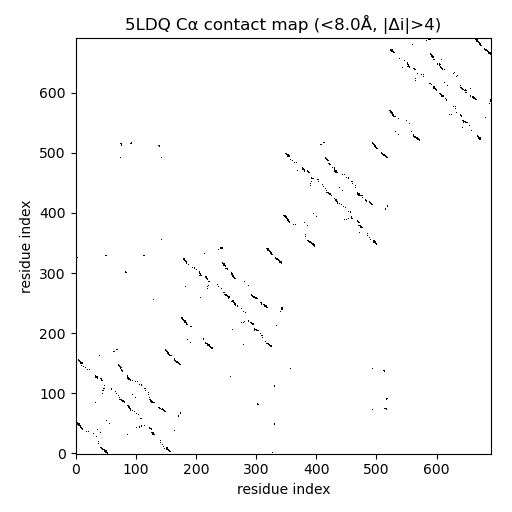 . THR B 1 154 ? -4.636 -23.424 79.005 1.00 20.65 153 THR B O 1
ATOM 2786 N N . LEU B 1 155 ? -4.909 -22.111 80.821 1.00 20.31 154 LEU B N 1
ATOM 2787 C CA . LEU B 1 155 ? -4.815 -20.863 80.080 1.00 23.36 154 LEU B CA 1
ATOM 2788 C C . LEU B 1 155 ? -3.392 -20.334 80.194 1.00 26.01 154 LEU B C 1
ATOM 2789 O O . LEU B 1 155 ? -2.861 -20.178 81.301 1.00 24.05 154 LEU B O 1
ATOM 2794 N N . TYR B 1 156 ? -2.781 -20.036 79.050 1.00 23.89 155 TYR B N 1
ATOM 2795 C CA . TYR B 1 156 ? -1.398 -19.577 79.015 1.00 20.95 155 TYR B CA 1
ATOM 2796 C C . TYR B 1 156 ? -1.325 -18.175 78.471 1.00 22.19 155 TYR B C 1
ATOM 2797 O O . TYR B 1 156 ? -2.110 -17.809 77.595 1.00 25.21 155 TYR B O 1
ATOM 2806 N N . ALA B 1 157 ? -0.376 -17.400 78.991 1.00 26.74 156 ALA B N 1
ATOM 2807 C CA . ALA B 1 157 ? 0.023 -16.146 78.354 1.00 31.08 156 ALA B CA 1
ATOM 2808 C C . ALA B 1 157 ? 1.269 -16.448 77.527 1.00 28.59 156 ALA B C 1
ATOM 2809 O O . ALA B 1 157 ? 2.141 -17.229 77.945 1.00 29.30 156 ALA B O 1
ATOM 2811 N N . SER B 1 158 ? 1.364 -15.837 76.355 1.00 34.40 157 SER B N 1
ATOM 2812 C CA . SER B 1 158 ? 2.469 -16.125 75.454 1.00 28.70 157 SER B CA 1
ATOM 2813 C C . SER B 1 158 ? 3.317 -14.876 75.268 1.00 34.97 157 SER B C 1
ATOM 2814 O O . SER B 1 158 ? 2.781 -13.798 75.013 1.00 33.36 157 SER B O 1
ATOM 2817 N N . SER B 1 159 ? 4.633 -15.014 75.402 1.00 37.06 158 SER B N 1
ATOM 2818 C CA . SER B 1 159 ? 5.534 -13.882 75.186 1.00 41.93 158 SER B CA 1
ATOM 2819 C C . SER B 1 159 ? 6.811 -14.332 74.483 1.00 37.43 158 SER B C 1
ATOM 2820 O O . SER B 1 159 ? 7.101 -15.535 74.402 1.00 38.94 158 SER B O 1
ATOM 2823 N N . PHE B 1 160 ? 7.558 -13.370 73.951 1.00 40.13 159 PHE B N 1
ATOM 2824 C CA . PHE B 1 160 ? 8.744 -13.680 73.170 1.00 48.33 159 PHE B CA 1
ATOM 2825 C C . PHE B 1 160 ? 9.832 -12.635 73.375 1.00 56.91 159 PHE B C 1
ATOM 2826 O O . PHE B 1 160 ? 9.595 -11.440 73.195 1.00 60.34 159 PHE B O 1
ATOM 2834 N N . ALA B 1 161 ? 11.028 -13.095 73.731 1.00 56.70 160 ALA B N 1
ATOM 2835 C CA . ALA B 1 161 ? 12.171 -12.208 73.930 1.00 59.16 160 ALA B CA 1
ATOM 2836 C C . ALA B 1 161 ? 13.471 -12.995 73.840 1.00 60.37 160 ALA B C 1
ATOM 2837 O O . ALA B 1 161 ? 13.486 -14.204 74.093 1.00 55.43 160 ALA B O 1
ATOM 2839 N N . ARG B 1 162 ? 14.550 -12.304 73.473 1.00 62.80 161 ARG B N 1
ATOM 2840 C CA . ARG B 1 162 ? 15.884 -12.903 73.423 1.00 66.00 161 ARG B CA 1
ATOM 2841 C C . ARG B 1 162 ? 15.903 -14.179 72.587 1.00 61.87 161 ARG B C 1
ATOM 2842 O O . ARG B 1 162 ? 16.655 -15.113 72.878 1.00 61.39 161 ARG B O 1
ATOM 2850 N N . GLY B 1 163 ? 15.054 -14.220 71.563 1.00 55.98 162 GLY B N 1
ATOM 2851 C CA . GLY B 1 163 ? 14.988 -15.359 70.665 1.00 55.58 162 GLY B CA 1
ATOM 2852 C C . GLY B 1 163 ? 14.347 -16.596 71.256 1.00 53.94 162 GLY B C 1
ATOM 2853 O O . GLY B 1 163 ? 14.442 -17.683 70.680 1.00 60.03 162 GLY B O 1
ATOM 2854 N N . ARG B 1 164 ? 13.697 -16.455 72.408 1.00 49.88 163 ARG B N 1
ATOM 2855 C CA . ARG B 1 164 ? 13.016 -17.607 72.994 1.00 58.00 163 ARG B CA 1
ATOM 2856 C C . ARG B 1 164 ? 11.570 -17.324 73.390 1.00 42.01 163 ARG B C 1
ATOM 2857 O O . ARG B 1 164 ? 11.250 -16.268 73.939 1.00 49.28 163 ARG B O 1
ATOM 2865 N N . THR B 1 165 ? 10.699 -18.279 73.072 1.00 41.25 164 THR B N 1
ATOM 2866 C CA . THR B 1 165 ? 9.273 -18.174 73.344 1.00 40.08 164 THR B CA 1
ATOM 2867 C C . THR B 1 165 ? 9.004 -18.625 74.761 1.00 37.01 164 THR B C 1
ATOM 2868 O O . THR B 1 165 ? 9.606 -19.596 75.222 1.00 37.76 164 THR B O 1
ATOM 2872 N N . ARG B 1 166 ? 8.098 -17.934 75.447 1.00 31.11 165 ARG B N 1
ATOM 2873 C CA . ARG B 1 166 ? 7.759 -18.290 76.821 1.00 29.92 165 ARG B CA 1
ATOM 2874 C C . ARG B 1 166 ? 6.252 -18.422 76.958 1.00 32.44 165 ARG B C 1
ATOM 2875 O O . ARG B 1 166 ? 5.498 -17.557 76.503 1.00 30.45 165 ARG B O 1
ATOM 2883 N N . TYR B 1 167 ? 5.810 -19.510 77.581 1.00 27.15 166 TYR B N 1
ATOM 2884 C CA . TYR B 1 167 ? 4.395 -19.733 77.818 1.00 24.91 166 TYR B CA 1
ATOM 2885 C C . TYR B 1 167 ? 4.236 -19.737 79.323 1.00 27.77 166 TYR B C 1
ATOM 2886 O O . TYR B 1 167 ? 4.806 -20.591 80.004 1.00 28.35 166 TYR B O 1
ATOM 2895 N N . THR B 1 168 ? 3.489 -18.767 79.843 1.00 21.77 167 THR B N 1
ATOM 2896 C CA . THR B 1 168 ? 3.327 -18.610 81.293 1.00 21.80 167 THR B CA 1
ATOM 2897 C C . THR B 1 168 ? 1.928 -19.057 81.694 1.00 28.99 167 THR B C 1
ATOM 2898 O O . THR B 1 168 ? 0.941 -18.531 81.195 1.00 24.14 167 THR B O 1
ATOM 2902 N N . PRO B 1 169 ? 1.824 -20.047 82.592 1.00 27.35 168 PRO B N 1
ATOM 2903 C CA . PRO B 1 169 ? 0.455 -20.463 82.912 1.00 22.19 168 PRO B CA 1
ATOM 2904 C C . PRO B 1 169 ? -0.237 -19.398 83.767 1.00 24.42 168 PRO B C 1
ATOM 2905 O O . PRO B 1 169 ? 0.391 -18.799 84.651 1.00 31.00 168 PRO B O 1
ATOM 2909 N N . LEU B 1 170 ? -1.515 -19.156 83.495 1.00 26.02 169 LEU B N 1
ATOM 2910 C CA . LEU B 1 170 ? -2.270 -18.162 84.253 1.00 25.36 169 LEU B CA 1
ATOM 2911 C C . LEU B 1 170 ? -3.289 -18.817 85.179 1.00 26.09 169 LEU B C 1
ATOM 2912 O O . LEU B 1 170 ? -3.449 -18.408 86.337 1.00 29.31 169 LEU B O 1
ATOM 2917 N N A LYS B 1 171 ? -3.989 -19.818 84.647 0.40 25.37 170 LYS B N 1
ATOM 2918 N N B LYS B 1 171 ? -3.997 -19.816 84.656 0.60 25.43 170 LYS B N 1
ATOM 2919 C CA A LYS B 1 171 ? -5.052 -20.518 85.360 0.40 25.34 170 LYS B CA 1
ATOM 2920 C CA B LYS B 1 171 ? -5.055 -20.502 85.384 0.60 24.92 170 LYS B CA 1
ATOM 2921 C C A LYS B 1 171 ? -5.135 -21.956 84.860 0.40 24.53 170 LYS B C 1
ATOM 2922 C C B LYS B 1 171 ? -5.153 -21.929 84.865 0.60 24.69 170 LYS B C 1
ATOM 2923 O O A LYS B 1 171 ? -4.810 -22.242 83.705 0.40 24.08 170 LYS B O 1
ATOM 2924 O O B LYS B 1 171 ? -4.831 -22.201 83.708 0.60 24.18 170 LYS B O 1
ATOM 2935 N N A ARG B 1 172 ? -5.575 -22.859 85.730 0.40 23.67 171 ARG B N 1
ATOM 2936 N N B ARG B 1 172 ? -5.601 -22.839 85.720 0.60 23.57 171 ARG B N 1
ATOM 2937 C CA A ARG B 1 172 ? -5.828 -24.242 85.345 0.40 22.14 171 ARG B CA 1
ATOM 2938 C CA B ARG B 1 172 ? -5.853 -24.210 85.309 0.60 21.39 171 ARG B CA 1
ATOM 2939 C C A ARG B 1 172 ? -7.222 -24.644 85.811 0.40 21.86 171 ARG B C 1
ATOM 2940 C C B ARG B 1 172 ? -7.233 -24.626 85.796 0.60 22.14 171 ARG B C 1
ATOM 2941 O O A ARG B 1 172 ? -7.707 -24.155 86.834 0.40 22.20 171 ARG B O 1
ATOM 2942 O O B ARG B 1 172 ? -7.715 -24.132 86.822 0.60 21.82 171 ARG B O 1
ATOM 2957 N N . TRP B 1 173 ? -7.867 -25.535 85.062 1.00 19.00 172 TRP B N 1
ATOM 2958 C CA . TRP B 1 173 ? -9.183 -26.052 85.444 1.00 22.46 172 TRP B CA 1
ATOM 2959 C C . TRP B 1 173 ? -9.193 -27.566 85.337 1.00 20.67 172 TRP B C 1
ATOM 2960 O O . TRP B 1 173 ? -8.852 -28.128 84.291 1.00 18.63 172 TRP B O 1
ATOM 2971 N N . ALA B 1 174 ? -9.583 -28.237 86.418 1.00 22.25 173 ALA B N 1
ATOM 2972 C CA . ALA B 1 174 ? -9.700 -29.692 86.357 1.00 21.10 173 ALA B CA 1
ATOM 2973 C C . ALA B 1 174 ? -10.890 -30.073 85.499 1.00 17.96 173 ALA B C 1
ATOM 2974 O O . ALA B 1 174 ? -11.928 -29.394 85.508 1.00 19.38 173 ALA B O 1
ATOM 2976 N N A LEU B 1 175 ? -10.765 -31.192 84.785 0.50 18.65 174 LEU B N 1
ATOM 2977 N N B LEU B 1 175 ? -10.743 -31.152 84.732 0.50 17.76 174 LEU B N 1
ATOM 2978 C CA A LEU B 1 175 ? -11.893 -31.749 84.042 0.50 19.43 174 LEU B CA 1
ATOM 2979 C CA B LEU B 1 175 ? -11.867 -31.693 83.982 0.50 18.28 174 LEU B CA 1
ATOM 2980 C C A LEU B 1 175 ? -12.784 -32.623 84.932 0.50 29.97 174 LEU B C 1
ATOM 2981 C C B LEU B 1 175 ? -12.718 -32.571 84.896 0.50 28.97 174 LEU B C 1
ATOM 2982 O O A LEU B 1 175 ? -12.409 -33.731 85.299 0.50 30.18 174 LEU B O 1
ATOM 2983 O O B LEU B 1 175 ? -12.273 -33.637 85.290 0.50 29.57 174 LEU B O 1
ATOM 2992 N N A THR B 1 176 ? -13.958 -32.102 85.281 0.50 35.18 175 THR B N 1
ATOM 2993 N N B THR B 1 176 ? -13.928 -32.101 85.214 0.50 35.02 175 THR B N 1
ATOM 2994 C CA A THR B 1 176 ? -14.924 -32.804 86.126 0.50 38.86 175 THR B CA 1
ATOM 2995 C CA B THR B 1 176 ? -14.894 -32.749 86.131 0.50 38.92 175 THR B CA 1
ATOM 2996 C C A THR B 1 176 ? -16.313 -32.560 85.547 0.50 40.65 175 THR B C 1
ATOM 2997 C C B THR B 1 176 ? -14.405 -33.993 86.884 0.50 45.35 175 THR B C 1
ATOM 2998 O O A THR B 1 176 ? -16.535 -31.545 84.881 0.50 44.40 175 THR B O 1
ATOM 2999 O O B THR B 1 176 ? -14.367 -33.985 88.116 0.50 59.86 175 THR B O 1
ATOM 3006 N N A GLN B 1 177 ? -17.251 -33.471 85.785 0.50 40.28 176 GLN B N 1
ATOM 3007 N N B GLN B 1 177 ? -14.077 -35.032 86.107 0.50 49.55 176 GLN B N 1
ATOM 3008 C CA A GLN B 1 177 ? -18.604 -33.264 85.271 0.50 43.02 176 GLN B CA 1
ATOM 3009 C CA B GLN B 1 177 ? -13.404 -36.288 86.495 0.50 47.62 176 GLN B CA 1
ATOM 3010 C C A GLN B 1 177 ? -19.574 -32.749 86.337 0.50 43.62 176 GLN B C 1
ATOM 3011 C C B GLN B 1 177 ? -13.889 -37.424 85.602 0.50 58.61 176 GLN B C 1
ATOM 3012 O O A GLN B 1 177 ? -20.623 -32.190 86.010 0.50 50.24 176 GLN B O 1
ATOM 3013 O O B GLN B 1 177 ? -15.051 -37.826 85.671 0.50 60.66 176 GLN B O 1
ATOM 3026 N N . SER C 1 3 ? 13.637 -42.420 24.584 1.00 104.75 2 SER C N 1
ATOM 3027 C CA . SER C 1 3 ? 12.379 -41.862 24.104 1.00 104.23 2 SER C CA 1
ATOM 3028 C C . SER C 1 3 ? 12.516 -41.273 22.706 1.00 96.65 2 SER C C 1
ATOM 3029 O O . SER C 1 3 ? 13.244 -41.800 21.863 1.00 96.72 2 SER C O 1
ATOM 3032 N N . GLU C 1 4 ? 11.802 -40.177 22.479 1.00 88.90 3 GLU C N 1
ATOM 3033 C CA . GLU C 1 4 ? 11.790 -39.489 21.194 1.00 87.51 3 GLU C CA 1
ATOM 3034 C C . GLU C 1 4 ? 13.152 -38.885 20.841 1.00 83.21 3 GLU C C 1
ATOM 3035 O O . GLU C 1 4 ? 13.685 -38.060 21.591 1.00 82.21 3 GLU C O 1
ATOM 3041 N N . PRO C 1 5 ? 13.734 -39.316 19.705 1.00 79.39 4 PRO C N 1
ATOM 3042 C CA . PRO C 1 5 ? 14.884 -38.609 19.126 1.00 74.15 4 PRO C CA 1
ATOM 3043 C C . PRO C 1 5 ? 14.387 -37.295 18.536 1.00 69.39 4 PRO C C 1
ATOM 3044 O O . PRO C 1 5 ? 13.280 -37.271 17.998 1.00 69.41 4 PRO C O 1
ATOM 3048 N N . GLN C 1 6 ? 15.169 -36.224 18.633 1.00 60.18 5 GLN C N 1
ATOM 3049 C CA . GLN C 1 6 ? 14.689 -34.923 18.187 1.00 49.53 5 GLN C CA 1
ATOM 3050 C C . GLN C 1 6 ? 15.658 -34.188 17.269 1.00 41.89 5 GLN C C 1
ATOM 3051 O O . GLN C 1 6 ? 16.856 -34.481 17.228 1.00 47.63 5 GLN C O 1
ATOM 3057 N N . ARG C 1 7 ? 15.114 -33.215 16.550 1.00 40.52 6 ARG C N 1
ATOM 3058 C CA . ARG C 1 7 ? 15.879 -32.373 15.649 1.00 38.56 6 ARG C CA 1
ATOM 3059 C C . ARG C 1 7 ? 16.261 -31.109 16.393 1.00 35.73 6 ARG C C 1
ATOM 3060 O O . ARG C 1 7 ? 15.408 -30.247 16.632 1.00 35.41 6 ARG C O 1
ATOM 3068 N N . LEU C 1 8 ? 17.540 -30.979 16.732 1.00 37.99 7 LEU C N 1
ATOM 3069 C CA . LEU C 1 8 ? 17.959 -29.965 17.702 1.00 32.58 7 LEU C CA 1
ATOM 3070 C C . LEU C 1 8 ? 18.897 -28.931 17.115 1.00 31.11 7 LEU C C 1
ATOM 3071 O O . LEU C 1 8 ? 19.600 -29.198 16.135 1.00 32.31 7 LEU C O 1
ATOM 3076 N N . PHE C 1 9 ? 18.892 -27.731 17.705 1.00 28.74 8 PHE C N 1
ATOM 3077 C CA . PHE C 1 9 ? 19.908 -26.734 17.396 1.00 27.15 8 PHE C CA 1
ATOM 3078 C C . PHE C 1 9 ? 20.069 -25.785 18.564 1.00 26.02 8 PHE C C 1
ATOM 3079 O O . PHE C 1 9 ? 19.156 -25.662 19.392 1.00 26.25 8 PHE C O 1
ATOM 3087 N N . PHE C 1 10 ? 21.238 -25.154 18.659 1.00 25.75 9 PHE C N 1
ATOM 3088 C CA . PHE C 1 10 ? 21.472 -24.115 19.673 1.00 24.46 9 PHE C CA 1
ATOM 3089 C C . PHE C 1 10 ? 21.273 -22.772 19.002 1.00 29.66 9 PHE C C 1
ATOM 3090 O O . PHE C 1 10 ? 21.639 -22.603 17.839 1.00 25.69 9 PHE C O 1
ATOM 3098 N N . ALA C 1 11 ? 20.713 -21.801 19.713 1.00 22.42 10 ALA C N 1
ATOM 3099 C CA . ALA C 1 11 ? 20.483 -20.487 19.093 1.00 20.53 10 ALA C CA 1
ATOM 3100 C C . ALA C 1 11 ? 20.576 -19.373 20.093 1.00 24.09 10 ALA C C 1
ATOM 3101 O O . ALA C 1 11 ? 20.524 -19.600 21.287 1.00 26.07 10 ALA C O 1
ATOM 3103 N N . ILE C 1 12 ? 20.688 -18.166 19.552 1.00 18.69 11 ILE C N 1
ATOM 3104 C CA . ILE C 1 12 ? 20.569 -16.902 20.293 1.00 19.20 11 ILE C CA 1
ATOM 3105 C C . ILE C 1 12 ? 19.222 -16.325 19.908 1.00 19.99 11 ILE C C 1
ATOM 3106 O O . ILE C 1 12 ? 18.880 -16.303 18.713 1.00 22.37 11 ILE C O 1
ATOM 3111 N N . ASP C 1 13 ? 18.484 -15.789 20.870 1.00 18.19 12 ASP C N 1
ATOM 3112 C CA . ASP C 1 13 ? 17.183 -15.200 20.566 1.00 19.11 12 ASP C CA 1
ATOM 3113 C C . ASP C 1 13 ? 17.196 -13.675 20.498 1.00 23.41 12 ASP C C 1
ATOM 3114 O O . ASP C 1 13 ? 18.185 -13.042 20.883 1.00 24.26 12 ASP C O 1
ATOM 3119 N N A LEU C 1 14 ? 16.101 -13.104 19.988 0.55 19.90 13 LEU C N 1
ATOM 3120 N N B LEU C 1 14 ? 16.097 -13.101 20.018 0.45 20.41 13 LEU C N 1
ATOM 3121 C CA A LEU C 1 14 ? 15.926 -11.653 19.876 0.55 22.88 13 LEU C CA 1
ATOM 3122 C CA B LEU C 1 14 ? 15.974 -11.653 19.897 0.45 22.83 13 LEU C CA 1
ATOM 3123 C C A LEU C 1 14 ? 14.931 -11.173 20.914 0.55 25.06 13 LEU C C 1
ATOM 3124 C C B LEU C 1 14 ? 14.937 -11.162 20.889 0.45 25.09 13 LEU C C 1
ATOM 3125 O O A LEU C 1 14 ? 13.929 -11.841 21.164 0.55 30.74 13 LEU C O 1
ATOM 3126 O O B LEU C 1 14 ? 13.916 -11.819 21.093 0.45 29.42 13 LEU C O 1
ATOM 3135 N N . PRO C 1 15 ? 15.192 -10.001 21.521 1.00 23.79 14 PRO C N 1
ATOM 3136 C CA . PRO C 1 15 ? 14.197 -9.415 22.426 1.00 27.12 14 PRO C CA 1
ATOM 3137 C C . PRO C 1 15 ? 12.923 -9.116 21.638 1.00 28.78 14 PRO C C 1
ATOM 3138 O O . PRO C 1 15 ? 13.035 -8.861 20.435 1.00 24.71 14 PRO C O 1
ATOM 3142 N N . ALA C 1 16 ? 11.753 -9.124 22.282 1.00 30.06 15 ALA C N 1
ATOM 3143 C CA . ALA C 1 16 ? 10.491 -8.974 21.551 1.00 33.38 15 ALA C CA 1
ATOM 3144 C C . ALA C 1 16 ? 10.416 -7.666 20.771 1.00 31.73 15 ALA C C 1
ATOM 3145 O O . ALA C 1 16 ? 9.891 -7.627 19.654 1.00 32.94 15 ALA C O 1
ATOM 3147 N N A GLU C 1 17 ? 10.925 -6.590 21.362 0.52 27.78 16 GLU C N 1
ATOM 3148 N N B GLU C 1 17 ? 10.947 -6.606 21.370 0.48 27.85 16 GLU C N 1
ATOM 3149 C CA A GLU C 1 17 ? 10.866 -5.276 20.724 0.52 29.81 16 GLU C CA 1
ATOM 3150 C CA B GLU C 1 17 ? 10.905 -5.273 20.784 0.48 30.18 16 GLU C CA 1
ATOM 3151 C C A GLU C 1 17 ? 11.604 -5.257 19.390 0.52 30.16 16 GLU C C 1
ATOM 3152 C C B GLU C 1 17 ? 11.614 -5.236 19.430 0.48 30.09 16 GLU C C 1
ATOM 3153 O O A GLU C 1 17 ? 11.113 -4.712 18.399 0.52 28.62 16 GLU C O 1
ATOM 3154 O O B GLU C 1 17 ? 11.109 -4.660 18.466 0.48 28.66 16 GLU C O 1
ATOM 3165 N N . ILE C 1 18 ? 12.784 -5.864 19.370 1.00 31.19 17 ILE C N 1
ATOM 3166 C CA . ILE C 1 18 ? 13.595 -5.894 18.158 1.00 26.56 17 ILE C CA 1
ATOM 3167 C C . ILE C 1 18 ? 12.938 -6.799 17.130 1.00 30.29 17 ILE C C 1
ATOM 3168 O O . ILE C 1 18 ? 12.961 -6.519 15.934 1.00 24.90 17 ILE C O 1
ATOM 3173 N N A ARG C 1 19 ? 12.347 -7.890 17.605 0.44 27.84 18 ARG C N 1
ATOM 3174 N N B ARG C 1 19 ? 12.345 -7.898 17.591 0.56 27.66 18 ARG C N 1
ATOM 3175 C CA A ARG C 1 19 ? 11.616 -8.809 16.739 0.44 29.34 18 ARG C CA 1
ATOM 3176 C CA B ARG C 1 19 ? 11.631 -8.777 16.670 0.56 28.37 18 ARG C CA 1
ATOM 3177 C C A ARG C 1 19 ? 10.442 -8.108 16.054 0.44 31.47 18 ARG C C 1
ATOM 3178 C C B ARG C 1 19 ? 10.477 -8.041 16.010 0.56 32.32 18 ARG C C 1
ATOM 3179 O O A ARG C 1 19 ? 10.164 -8.336 14.875 0.44 33.39 18 ARG C O 1
ATOM 3180 O O B ARG C 1 19 ? 10.245 -8.180 14.805 0.56 32.00 18 ARG C O 1
ATOM 3195 N N . GLU C 1 20 ? 9.767 -7.238 16.800 1.00 29.44 19 GLU C N 1
ATOM 3196 C CA . GLU C 1 20 ? 8.631 -6.483 16.281 1.00 31.78 19 GLU C CA 1
ATOM 3197 C C . GLU C 1 20 ? 9.083 -5.485 15.223 1.00 28.11 19 GLU C C 1
ATOM 3198 O O . GLU C 1 20 ? 8.470 -5.388 14.155 1.00 32.27 19 GLU C O 1
ATOM 3204 N N . GLN C 1 21 ? 10.167 -4.767 15.510 1.00 26.89 20 GLN C N 1
ATOM 3205 C CA . GLN C 1 21 ? 10.736 -3.827 14.543 1.00 22.97 20 GLN C CA 1
ATOM 3206 C C . GLN C 1 21 ? 11.143 -4.526 13.256 1.00 27.58 20 GLN C C 1
ATOM 3207 O O . GLN C 1 21 ? 10.900 -4.020 12.162 1.00 28.15 20 GLN C O 1
ATOM 3213 N N . ILE C 1 22 ? 11.774 -5.686 13.385 1.00 25.08 21 ILE C N 1
ATOM 3214 C CA . ILE C 1 22 ? 12.193 -6.447 12.198 1.00 25.15 21 ILE C CA 1
ATOM 3215 C C . ILE C 1 22 ? 11.019 -6.825 11.301 1.00 31.66 21 ILE C C 1
ATOM 3216 O O . ILE C 1 22 ? 11.077 -6.608 10.090 1.00 30.41 21 ILE C O 1
ATOM 3221 N N . ILE C 1 23 ? 9.957 -7.388 11.878 1.00 33.33 22 ILE C N 1
ATOM 3222 C CA . ILE C 1 23 ? 8.820 -7.804 11.053 1.00 35.00 22 ILE C CA 1
ATOM 3223 C C . ILE C 1 23 ? 8.088 -6.607 10.431 1.00 36.04 22 ILE C C 1
ATOM 3224 O O . ILE C 1 23 ? 7.544 -6.716 9.334 1.00 35.52 22 ILE C O 1
ATOM 3229 N N A HIS C 1 24 ? 8.068 -5.479 11.135 0.53 34.33 23 HIS C N 1
ATOM 3230 N N B HIS C 1 24 ? 8.085 -5.473 11.128 0.47 34.50 23 HIS C N 1
ATOM 3231 C CA A HIS C 1 24 ? 7.502 -4.257 10.569 0.53 35.86 23 HIS C CA 1
ATOM 3232 C CA B HIS C 1 24 ? 7.513 -4.244 10.586 0.47 36.30 23 HIS C CA 1
ATOM 3233 C C A HIS C 1 24 ? 8.337 -3.791 9.376 0.53 34.88 23 HIS C C 1
ATOM 3234 C C B HIS C 1 24 ? 8.335 -3.767 9.391 0.47 34.97 23 HIS C C 1
ATOM 3235 O O A HIS C 1 24 ? 7.806 -3.473 8.316 0.53 38.05 23 HIS C O 1
ATOM 3236 O O B HIS C 1 24 ? 7.794 -3.412 8.346 0.47 38.04 23 HIS C O 1
ATOM 3249 N N . TRP C 1 25 ? 9.652 -3.755 9.567 1.00 29.74 24 TRP C N 1
ATOM 3250 C CA . TRP C 1 25 ? 10.596 -3.360 8.519 1.00 29.47 24 TRP C CA 1
ATOM 3251 C C . TRP C 1 25 ? 10.554 -4.324 7.330 1.00 35.26 24 TRP C C 1
ATOM 3252 O O . TRP C 1 25 ? 10.671 -3.917 6.163 1.00 30.25 24 TRP C O 1
ATOM 3263 N N . ARG C 1 26 ? 10.388 -5.610 7.624 1.00 31.44 25 ARG C N 1
ATOM 3264 C CA . ARG C 1 26 ? 10.319 -6.615 6.570 1.00 29.65 25 ARG C CA 1
ATOM 3265 C C . ARG C 1 26 ? 9.083 -6.404 5.698 1.00 35.03 25 ARG C C 1
ATOM 3266 O O . ARG C 1 26 ? 9.173 -6.411 4.468 1.00 37.91 25 ARG C O 1
ATOM 3274 N N . ALA C 1 27 ? 7.933 -6.200 6.337 1.00 38.53 26 ALA C N 1
ATOM 3275 C CA . ALA C 1 27 ? 6.676 -6.014 5.617 1.00 42.68 26 ALA C CA 1
ATOM 3276 C C . ALA C 1 27 ? 6.714 -4.741 4.785 1.00 43.98 26 ALA C C 1
ATOM 3277 O O . ALA C 1 27 ? 6.141 -4.677 3.697 1.00 47.26 26 ALA C O 1
ATOM 3279 N N . LYS C 1 28 ? 7.379 -3.721 5.315 1.00 37.47 27 LYS C N 1
ATOM 3280 C CA . LYS C 1 28 ? 7.487 -2.442 4.630 1.00 38.20 27 LYS C CA 1
ATOM 3281 C C . LYS C 1 28 ? 8.345 -2.563 3.375 1.00 41.70 27 LYS C C 1
ATOM 3282 O O . LYS C 1 28 ? 8.077 -1.910 2.369 1.00 42.73 27 LYS C O 1
ATOM 3288 N N . HIS C 1 29 ? 9.362 -3.419 3.423 1.00 40.01 28 HIS C N 1
ATOM 3289 C CA . HIS C 1 29 ? 10.358 -3.451 2.353 1.00 32.78 28 HIS C CA 1
ATOM 3290 C C . HIS C 1 29 ? 10.311 -4.676 1.450 1.00 39.04 28 HIS C C 1
ATOM 3291 O O . HIS C 1 29 ? 10.896 -4.666 0.370 1.00 41.99 28 HIS C O 1
ATOM 3298 N N . PHE C 1 30 ? 9.610 -5.719 1.879 1.00 37.51 29 PHE C N 1
ATOM 3299 C CA . PHE C 1 30 ? 9.517 -6.926 1.068 1.00 42.51 29 PHE C CA 1
ATOM 3300 C C . PHE C 1 30 ? 8.076 -7.329 0.755 1.00 44.76 29 PHE C C 1
ATOM 3301 O O . PHE C 1 30 ? 7.324 -7.712 1.651 1.00 43.86 29 PHE C O 1
ATOM 3309 N N . PRO C 1 31 ? 7.685 -7.244 -0.531 1.00 43.59 30 PRO C N 1
ATOM 3310 C CA . PRO C 1 31 ? 6.348 -7.712 -0.910 1.00 44.67 30 PRO C CA 1
ATOM 3311 C C . PRO C 1 31 ? 6.289 -9.231 -0.775 1.00 46.19 30 PRO C C 1
ATOM 3312 O O . PRO C 1 31 ? 7.346 -9.859 -0.679 1.00 47.39 30 PRO C O 1
ATOM 3316 N N . PRO C 1 32 ? 5.079 -9.814 -0.745 1.00 49.31 31 PRO C N 1
ATOM 3317 C CA . PRO C 1 32 ? 4.950 -11.266 -0.559 1.00 52.84 31 PRO C CA 1
ATOM 3318 C C . PRO C 1 32 ? 5.669 -12.084 -1.639 1.00 58.30 31 PRO C C 1
ATOM 3319 O O . PRO C 1 32 ? 6.107 -13.200 -1.350 1.00 54.85 31 PRO C O 1
ATOM 3323 N N . GLU C 1 33 ? 5.792 -11.539 -2.851 1.00 57.39 32 GLU C N 1
ATOM 3324 C CA . GLU C 1 33 ? 6.484 -12.233 -3.939 1.00 57.67 32 GLU C CA 1
ATOM 3325 C C . GLU C 1 33 ? 7.972 -12.467 -3.650 1.00 52.00 32 GLU C C 1
ATOM 3326 O O . GLU C 1 33 ? 8.562 -13.416 -4.159 1.00 51.41 32 GLU C O 1
ATOM 3332 N N . ALA C 1 34 ? 8.567 -11.599 -2.836 1.00 49.53 33 ALA C N 1
ATOM 3333 C CA . ALA C 1 34 ? 9.987 -11.684 -2.499 1.00 41.54 33 ALA C CA 1
ATOM 3334 C C . ALA C 1 34 ? 10.380 -13.008 -1.835 1.00 44.72 33 ALA C C 1
ATOM 3335 O O . ALA C 1 34 ? 11.517 -13.466 -1.980 1.00 49.33 33 ALA C O 1
ATOM 3337 N N . GLY C 1 35 ? 9.450 -13.607 -1.096 1.00 41.85 34 GLY C N 1
ATOM 3338 C CA . GLY C 1 35 ? 9.713 -14.867 -0.412 1.00 42.55 34 GLY C CA 1
ATOM 3339 C C . GLY C 1 35 ? 8.755 -15.083 0.740 1.00 44.79 34 GLY C C 1
ATOM 3340 O O . GLY C 1 35 ? 7.935 -14.208 1.015 1.00 47.24 34 GLY C O 1
ATOM 3341 N N . ARG C 1 36 ? 8.843 -16.233 1.415 1.00 40.96 35 ARG C N 1
ATOM 3342 C CA . ARG C 1 36 ? 7.937 -16.507 2.534 1.00 40.47 35 ARG C CA 1
ATOM 3343 C C . ARG C 1 36 ? 8.516 -16.052 3.867 1.00 41.18 35 ARG C C 1
ATOM 3344 O O . ARG C 1 36 ? 9.631 -16.427 4.235 1.00 43.79 35 ARG C O 1
ATOM 3352 N N . PRO C 1 37 ? 7.753 -15.220 4.591 1.00 45.62 36 PRO C N 1
ATOM 3353 C CA . PRO C 1 37 ? 8.226 -14.626 5.846 1.00 44.00 36 PRO C CA 1
ATOM 3354 C C . PRO C 1 37 ? 8.457 -15.688 6.911 1.00 45.12 36 PRO C C 1
ATOM 3355 O O . PRO C 1 37 ? 7.681 -16.638 7.011 1.00 46.80 36 PRO C O 1
ATOM 3359 N N . VAL C 1 38 ? 9.531 -15.541 7.676 1.00 43.87 37 VAL C N 1
ATOM 3360 C CA . VAL C 1 38 ? 9.725 -16.349 8.872 1.00 39.47 37 VAL C CA 1
ATOM 3361 C C . VAL C 1 38 ? 8.807 -15.746 9.928 1.00 41.01 37 VAL C C 1
ATOM 3362 O O . VAL C 1 38 ? 8.820 -14.538 10.124 1.00 38.66 37 VAL C O 1
ATOM 3366 N N . ALA C 1 39 ? 7.988 -16.568 10.582 1.00 42.19 38 ALA C N 1
ATOM 3367 C CA . ALA C 1 39 ? 7.099 -16.061 11.627 1.00 39.63 38 ALA C CA 1
ATOM 3368 C C . ALA C 1 39 ? 7.925 -15.319 12.667 1.00 40.76 38 ALA C C 1
ATOM 3369 O O . ALA C 1 39 ? 9.047 -15.728 12.962 1.00 41.64 38 ALA C O 1
ATOM 3371 N N . ALA C 1 40 ? 7.378 -14.236 13.217 1.00 46.07 39 ALA C N 1
ATOM 3372 C CA . ALA C 1 40 ? 8.114 -13.398 14.162 1.00 41.54 39 ALA C CA 1
ATOM 3373 C C . ALA C 1 40 ? 8.758 -14.207 15.289 1.00 39.88 39 ALA C C 1
ATOM 3374 O O . ALA C 1 40 ? 9.928 -14.009 15.605 1.00 38.17 39 ALA C O 1
ATOM 3376 N N . ASP C 1 41 ? 8.002 -15.126 15.879 1.00 42.10 40 ASP C N 1
ATOM 3377 C CA . ASP C 1 41 ? 8.506 -15.905 17.008 1.00 41.78 40 ASP C CA 1
ATOM 3378 C C . ASP C 1 41 ? 9.631 -16.861 16.629 1.00 37.77 40 ASP C C 1
ATOM 3379 O O . ASP C 1 41 ? 10.301 -17.413 17.505 1.00 33.46 40 ASP C O 1
ATOM 3384 N N . ASN C 1 42 ? 9.838 -17.057 15.329 1.00 29.08 41 ASN C N 1
ATOM 3385 C CA . ASN C 1 42 ? 10.853 -17.996 14.865 1.00 34.88 41 ASN C CA 1
ATOM 3386 C C . ASN C 1 42 ? 12.172 -17.330 14.508 1.00 28.68 41 ASN C C 1
ATOM 3387 O O . ASN C 1 42 ? 13.174 -18.006 14.282 1.00 33.93 41 ASN C O 1
ATOM 3392 N N . LEU C 1 43 ? 12.173 -16.003 14.471 1.00 31.45 42 LEU C N 1
ATOM 3393 C CA . LEU C 1 43 ? 13.401 -15.273 14.182 1.00 26.11 42 LEU C CA 1
ATOM 3394 C C . LEU C 1 43 ? 14.433 -15.586 15.265 1.00 27.91 42 LEU C C 1
ATOM 3395 O O . LEU C 1 43 ? 14.155 -15.443 16.460 1.00 29.43 42 LEU C O 1
ATOM 3400 N N . HIS C 1 44 ? 15.618 -16.025 14.848 1.00 26.16 43 HIS C N 1
ATOM 3401 C CA . HIS C 1 44 ? 16.690 -16.352 15.788 1.00 22.18 43 HIS C CA 1
ATOM 3402 C C . HIS C 1 44 ? 17.994 -16.409 15.018 1.00 25.86 43 HIS C C 1
ATOM 3403 O O . HIS C 1 44 ? 18.009 -16.366 13.778 1.00 24.36 43 HIS C O 1
ATOM 3410 N N . LEU C 1 45 ? 19.089 -16.517 15.761 1.00 21.47 44 LEU C N 1
ATOM 3411 C CA . LEU C 1 45 ? 20.412 -16.684 15.187 1.00 22.93 44 LEU C CA 1
ATOM 3412 C C . LEU C 1 45 ? 20.932 -18.054 15.582 1.00 22.64 44 LEU C C 1
ATOM 3413 O O . LEU C 1 45 ? 21.209 -18.315 16.762 1.00 25.03 44 LEU C O 1
ATOM 3418 N N . THR C 1 46 ? 21.080 -18.942 14.601 1.00 20.30 45 THR C N 1
ATOM 3419 C CA . THR C 1 46 ? 21.531 -20.289 14.921 1.00 27.63 45 THR C CA 1
ATOM 3420 C C . THR C 1 46 ? 23.028 -20.308 15.260 1.00 30.71 45 THR C C 1
ATOM 3421 O O . THR C 1 46 ? 23.847 -19.693 14.567 1.00 27.84 45 THR C O 1
ATOM 3425 N N . LEU C 1 47 ? 23.372 -20.996 16.345 1.00 25.82 46 LEU C N 1
ATOM 3426 C CA . LEU C 1 47 ? 24.765 -21.165 16.753 1.00 25.12 46 LEU C CA 1
ATOM 3427 C C . LEU C 1 47 ? 25.319 -22.455 16.177 1.00 30.44 46 LEU C C 1
ATOM 3428 O O . LEU C 1 47 ? 26.421 -22.485 15.630 1.00 31.42 46 LEU C O 1
ATOM 3433 N N . ALA C 1 48 ? 24.552 -23.530 16.329 1.00 24.28 47 ALA C N 1
ATOM 3434 C CA . ALA C 1 48 ? 24.983 -24.854 15.895 1.00 31.54 47 ALA C CA 1
ATOM 3435 C C . ALA C 1 48 ? 23.773 -25.722 15.607 1.00 31.59 47 ALA C C 1
ATOM 3436 O O . ALA C 1 48 ? 22.861 -25.822 16.431 1.00 32.83 47 ALA C O 1
ATOM 3438 N N . PHE C 1 49 ? 23.768 -26.368 14.447 1.00 28.13 48 PHE C N 1
ATOM 3439 C CA . PHE C 1 49 ? 22.704 -27.293 14.122 1.00 31.24 48 PHE C CA 1
ATOM 3440 C C . PHE C 1 49 ? 23.203 -28.678 14.486 1.00 33.74 48 PHE C C 1
ATOM 3441 O O . PHE C 1 49 ? 24.303 -29.072 14.080 1.00 41.44 48 PHE C O 1
ATOM 3449 N N . LEU C 1 50 ? 22.414 -29.411 15.270 1.00 31.66 49 LEU C N 1
ATOM 3450 C CA . LEU C 1 50 ? 22.815 -30.728 15.735 1.00 33.61 49 LEU C CA 1
ATOM 3451 C C . LEU C 1 50 ? 22.182 -31.839 14.914 1.00 37.52 49 LEU C C 1
ATOM 3452 O O . LEU C 1 50 ? 22.618 -32.995 14.975 1.00 40.18 49 LEU C O 1
ATOM 3457 N N . GLY C 1 51 ? 21.153 -31.509 14.139 1.00 35.67 50 GLY C N 1
ATOM 3458 C CA . GLY C 1 51 ? 20.468 -32.538 13.372 1.00 38.07 50 GLY C CA 1
ATOM 3459 C C . GLY C 1 51 ? 19.661 -33.437 14.285 1.00 47.02 50 GLY C C 1
ATOM 3460 O O . GLY C 1 51 ? 19.174 -32.990 15.326 1.00 39.72 50 GLY C O 1
ATOM 3461 N N . GLU C 1 52 ? 19.522 -34.701 13.906 1.00 42.16 51 GLU C N 1
ATOM 3462 C CA . GLU C 1 52 ? 18.741 -35.640 14.689 1.00 43.95 51 GLU C CA 1
ATOM 3463 C C . GLU C 1 52 ? 19.591 -36.185 15.829 1.00 54.95 51 GLU C C 1
ATOM 3464 O O . GLU C 1 52 ? 20.711 -36.650 15.611 1.00 55.18 51 GLU C O 1
ATOM 3470 N N . VAL C 1 53 ? 19.054 -36.136 17.045 1.00 46.89 52 VAL C N 1
ATOM 3471 C CA . VAL C 1 53 ? 19.842 -36.424 18.231 1.00 43.96 52 VAL C CA 1
ATOM 3472 C C . VAL C 1 53 ? 19.064 -37.289 19.208 1.00 54.77 52 VAL C C 1
ATOM 3473 O O . VAL C 1 53 ? 17.962 -36.922 19.622 1.00 45.84 52 VAL C O 1
ATOM 3477 N N . SER C 1 54 ? 19.643 -38.427 19.584 1.00 55.45 53 SER C N 1
ATOM 3478 C CA . SER C 1 54 ? 19.039 -39.309 20.578 1.00 56.66 53 SER C CA 1
ATOM 3479 C C . SER C 1 54 ? 18.938 -38.629 21.947 1.00 59.79 53 SER C C 1
ATOM 3480 O O . SER C 1 54 ? 19.674 -37.687 22.233 1.00 52.25 53 SER C O 1
ATOM 3483 N N . ALA C 1 55 ? 18.022 -39.103 22.789 1.00 55.41 54 ALA C N 1
ATOM 3484 C CA . ALA C 1 55 ? 17.854 -38.540 24.127 1.00 58.75 54 ALA C CA 1
ATOM 3485 C C . ALA C 1 55 ? 19.143 -38.692 24.925 1.00 60.30 54 ALA C C 1
ATOM 3486 O O . ALA C 1 55 ? 19.519 -37.813 25.703 1.00 61.09 54 ALA C O 1
ATOM 3488 N N . GLU C 1 56 ? 19.802 -39.829 24.732 1.00 60.27 55 GLU C N 1
ATOM 3489 C CA . GLU C 1 56 ? 21.106 -40.092 25.325 1.00 61.51 55 GLU C CA 1
ATOM 3490 C C . GLU C 1 56 ? 22.143 -39.040 24.903 1.00 59.29 55 GLU C C 1
ATOM 3491 O O . GLU C 1 56 ? 22.840 -38.470 25.744 1.00 58.87 55 GLU C O 1
ATOM 3497 N N . LYS C 1 57 ? 22.238 -38.777 23.602 1.00 58.12 56 LYS C N 1
ATOM 3498 C CA . LYS C 1 57 ? 23.236 -37.840 23.097 1.00 56.42 56 LYS C CA 1
ATOM 3499 C C . LYS C 1 57 ? 22.892 -36.411 23.487 1.00 52.51 56 LYS C C 1
ATOM 3500 O O . LYS C 1 57 ? 23.784 -35.614 23.774 1.00 59.28 56 LYS C O 1
ATOM 3506 N N . GLU C 1 58 ? 21.601 -36.091 23.481 1.00 53.36 57 GLU C N 1
ATOM 3507 C CA . GLU C 1 58 ? 21.139 -34.786 23.939 1.00 47.65 57 GLU C CA 1
ATOM 3508 C C . GLU C 1 58 ? 21.602 -34.535 25.369 1.00 52.11 57 GLU C C 1
ATOM 3509 O O . GLU C 1 58 ? 22.027 -33.431 25.717 1.00 48.97 57 GLU C O 1
ATOM 3515 N N . LYS C 1 59 ? 21.512 -35.562 26.205 1.00 50.75 58 LYS C N 1
ATOM 3516 C CA . LYS C 1 59 ? 21.962 -35.433 27.580 1.00 51.85 58 LYS C CA 1
ATOM 3517 C C . LYS C 1 59 ? 23.448 -35.095 27.629 1.00 52.17 58 LYS C C 1
ATOM 3518 O O . LYS C 1 59 ? 23.859 -34.189 28.358 1.00 53.07 58 LYS C O 1
ATOM 3524 N N . ALA C 1 60 ? 24.242 -35.817 26.843 1.00 53.81 59 ALA C N 1
ATOM 3525 C CA . ALA C 1 60 ? 25.686 -35.608 26.786 1.00 54.48 59 ALA C CA 1
ATOM 3526 C C . ALA C 1 60 ? 26.029 -34.192 26.326 1.00 50.80 59 ALA C C 1
ATOM 3527 O O . ALA C 1 60 ? 26.872 -33.521 26.929 1.00 50.24 59 ALA C O 1
ATOM 3529 N N . LEU C 1 61 ? 25.375 -33.746 25.258 1.00 48.58 60 LEU C N 1
ATOM 3530 C CA . LEU C 1 61 ? 25.610 -32.411 24.705 1.00 45.43 60 LEU C CA 1
ATOM 3531 C C . LEU C 1 61 ? 25.197 -31.302 25.662 1.00 43.15 60 LEU C C 1
ATOM 3532 O O . LEU C 1 61 ? 25.818 -30.246 25.699 1.00 42.15 60 LEU C O 1
ATOM 3537 N N . SER C 1 62 ? 24.132 -31.528 26.418 1.00 45.69 61 SER C N 1
ATOM 3538 C CA . SER C 1 62 ? 23.663 -30.511 27.347 1.00 44.75 61 SER C CA 1
ATOM 3539 C C . SER C 1 62 ? 24.642 -30.325 28.497 1.00 44.81 61 SER C C 1
ATOM 3540 O O . SER C 1 62 ? 24.827 -29.206 28.983 1.00 41.31 61 SER C O 1
ATOM 3543 N N . LEU C 1 63 ? 25.258 -31.425 28.931 1.00 46.62 62 LEU C N 1
ATOM 3544 C CA . LEU C 1 63 ? 26.323 -31.365 29.929 1.00 47.61 62 LEU C CA 1
ATOM 3545 C C . LEU C 1 63 ? 27.508 -30.534 29.438 1.00 55.94 62 LEU C C 1
ATOM 3546 O O . LEU C 1 63 ? 28.000 -29.666 30.153 1.00 45.10 62 LEU C O 1
ATOM 3551 N N . LEU C 1 64 ? 27.962 -30.791 28.214 1.00 45.57 63 LEU C N 1
ATOM 3552 C CA . LEU C 1 64 ? 29.068 -30.024 27.651 1.00 44.15 63 LEU C CA 1
ATOM 3553 C C . LEU C 1 64 ? 28.715 -28.540 27.541 1.00 41.43 63 LEU C C 1
ATOM 3554 O O . LEU C 1 64 ? 29.546 -27.678 27.830 1.00 42.56 63 LEU C O 1
ATOM 3559 N N . ALA C 1 65 ? 27.480 -28.243 27.140 1.00 39.02 64 ALA C N 1
ATOM 3560 C CA . ALA C 1 65 ? 27.056 -26.854 26.966 1.00 38.69 64 ALA C CA 1
ATOM 3561 C C . ALA C 1 65 ? 27.049 -26.171 28.325 1.00 35.95 64 ALA C C 1
ATOM 3562 O O . ALA C 1 65 ? 27.367 -24.987 28.443 1.00 35.41 64 ALA C O 1
ATOM 3564 N N . GLY C 1 66 ? 26.689 -26.930 29.355 1.00 38.14 65 GLY C N 1
ATOM 3565 C CA . GLY C 1 66 ? 26.616 -26.387 30.706 1.00 38.72 65 GLY C CA 1
ATOM 3566 C C . GLY C 1 66 ? 27.983 -26.105 31.298 1.00 39.40 65 GLY C C 1
ATOM 3567 O O . GLY C 1 66 ? 28.097 -25.508 32.383 1.00 39.92 65 GLY C O 1
ATOM 3568 N N . ARG C 1 67 ? 29.021 -26.532 30.585 1.00 39.68 66 ARG C N 1
ATOM 3569 C CA . ARG C 1 67 ? 30.392 -26.298 31.010 1.00 40.42 66 ARG C CA 1
ATOM 3570 C C . ARG C 1 67 ? 30.990 -25.060 30.342 1.00 42.87 66 ARG C C 1
ATOM 3571 O O . ARG C 1 67 ? 32.059 -24.589 30.727 1.00 37.58 66 ARG C O 1
ATOM 3579 N N . ILE C 1 68 ? 30.276 -24.519 29.360 1.00 28.59 67 ILE C N 1
ATOM 3580 C CA . ILE C 1 68 ? 30.711 -23.304 28.675 1.00 26.88 67 ILE C CA 1
ATOM 3581 C C . ILE C 1 68 ? 30.730 -22.090 29.612 1.00 33.45 67 ILE C C 1
ATOM 3582 O O . ILE C 1 68 ? 29.748 -21.819 30.315 1.00 36.78 67 ILE C O 1
ATOM 3587 N N . ARG C 1 69 ? 31.863 -21.389 29.635 1.00 34.67 68 ARG C N 1
ATOM 3588 C CA . ARG C 1 69 ? 32.040 -20.214 30.490 1.00 37.17 68 ARG C CA 1
ATOM 3589 C C . ARG C 1 69 ? 32.540 -19.047 29.658 1.00 39.33 68 ARG C C 1
ATOM 3590 O O . ARG C 1 69 ? 33.679 -19.054 29.183 1.00 40.96 68 ARG C O 1
ATOM 3598 N N . GLN C 1 70 ? 31.694 -18.045 29.482 1.00 38.33 69 GLN C N 1
ATOM 3599 C CA . GLN C 1 70 ? 32.133 -16.825 28.829 1.00 39.05 69 GLN C CA 1
ATOM 3600 C C . GLN C 1 70 ? 31.155 -15.695 29.088 1.00 33.22 69 GLN C C 1
ATOM 3601 O O . GLN C 1 70 ? 29.979 -15.937 29.382 1.00 35.22 69 GLN C O 1
ATOM 3607 N N . PRO C 1 71 ? 31.641 -14.449 28.991 1.00 35.46 70 PRO C N 1
ATOM 3608 C CA . PRO C 1 71 ? 30.772 -13.300 29.238 1.00 31.98 70 PRO C CA 1
ATOM 3609 C C . PRO C 1 71 ? 29.721 -13.140 28.155 1.00 30.16 70 PRO C C 1
ATOM 3610 O O . PRO C 1 71 ? 29.859 -13.660 27.034 1.00 30.41 70 PRO C O 1
ATOM 3614 N N . GLY C 1 72 ? 28.669 -12.408 28.494 1.00 26.44 71 GLY C N 1
ATOM 3615 C CA . GLY C 1 72 ? 27.688 -11.999 27.515 1.00 29.81 71 GLY C CA 1
ATOM 3616 C C . GLY C 1 72 ? 28.365 -11.038 26.558 1.00 31.18 71 GLY C C 1
ATOM 3617 O O . GLY C 1 72 ? 29.519 -10.646 26.755 1.00 32.85 71 GLY C O 1
ATOM 3618 N N . PHE C 1 73 ? 27.646 -10.663 25.514 1.00 24.21 72 PHE C N 1
ATOM 3619 C CA . PHE C 1 73 ? 28.179 -9.740 24.513 1.00 20.94 72 PHE C CA 1
ATOM 3620 C C . PHE C 1 73 ? 27.015 -9.022 23.867 1.00 25.25 72 PHE C C 1
ATOM 3621 O O . PHE C 1 73 ? 25.860 -9.419 24.034 1.00 22.17 72 PHE C O 1
ATOM 3629 N N . THR C 1 74 ? 27.309 -7.963 23.121 1.00 26.00 73 THR C N 1
ATOM 3630 C CA . THR C 1 74 ? 26.261 -7.180 22.492 1.00 21.14 73 THR C CA 1
ATOM 3631 C C . THR C 1 74 ? 26.223 -7.495 21.005 1.00 22.97 73 THR C C 1
ATOM 3632 O O . THR C 1 74 ? 27.277 -7.633 20.378 1.00 23.05 73 THR C O 1
ATOM 3636 N N . LEU C 1 75 ? 25.018 -7.647 20.454 1.00 19.90 74 LEU C N 1
ATOM 3637 C CA . LEU C 1 75 ? 24.863 -7.818 19.003 1.00 24.19 74 LEU C CA 1
ATOM 3638 C C . LEU C 1 75 ? 24.216 -6.561 18.462 1.00 23.22 74 LEU C C 1
ATOM 3639 O O . LEU C 1 75 ? 23.234 -6.072 19.015 1.00 21.47 74 LEU C O 1
ATOM 3644 N N . THR C 1 76 ? 24.755 -6.041 17.371 1.00 17.39 75 THR C N 1
ATOM 3645 C CA . THR C 1 76 ? 24.160 -4.892 16.735 1.00 15.13 75 THR C CA 1
ATOM 3646 C C . THR C 1 76 ? 23.999 -5.280 15.280 1.00 21.09 75 THR C C 1
ATOM 3647 O O . THR C 1 76 ? 24.987 -5.491 14.593 1.00 20.71 75 THR C O 1
ATOM 3651 N N . LEU C 1 77 ? 22.750 -5.407 14.841 1.00 19.33 76 LEU C N 1
ATOM 3652 C CA . LEU C 1 77 ? 22.442 -5.878 13.498 1.00 17.76 76 LEU C CA 1
ATOM 3653 C C . LEU C 1 77 ? 22.559 -4.695 12.555 1.00 21.03 76 LEU C C 1
ATOM 3654 O O . LEU C 1 77 ? 21.626 -3.890 12.438 1.00 20.52 76 LEU C O 1
ATOM 3659 N N . ASP C 1 78 ? 23.709 -4.600 11.893 1.00 21.49 77 ASP C N 1
ATOM 3660 C CA . ASP C 1 78 ? 23.985 -3.483 10.996 1.00 19.42 77 ASP C CA 1
ATOM 3661 C C . ASP C 1 78 ? 23.991 -3.869 9.522 1.00 22.89 77 ASP C C 1
ATOM 3662 O O . ASP C 1 78 ? 24.205 -3.007 8.662 1.00 23.79 77 ASP C O 1
ATOM 3667 N N . ASP C 1 79 ? 23.721 -5.144 9.239 1.00 21.84 78 ASP C N 1
ATOM 3668 C CA . ASP C 1 79 ? 23.895 -5.734 7.909 1.00 28.71 78 ASP C CA 1
ATOM 3669 C C . ASP C 1 79 ? 22.635 -6.483 7.480 1.00 26.13 78 ASP C C 1
ATOM 3670 O O . ASP C 1 79 ? 21.964 -7.112 8.299 1.00 23.47 78 ASP C O 1
ATOM 3675 N N . ALA C 1 80 ? 22.343 -6.475 6.184 1.00 24.09 79 ALA C N 1
ATOM 3676 C CA . ALA C 1 80 ? 21.264 -7.306 5.666 1.00 23.56 79 ALA C CA 1
ATOM 3677 C C . ALA C 1 80 ? 21.699 -7.763 4.294 1.00 25.26 79 ALA C C 1
ATOM 3678 O O . ALA C 1 80 ? 22.501 -7.093 3.649 1.00 29.43 79 ALA C O 1
ATOM 3680 N N . GLY C 1 81 ? 21.180 -8.886 3.835 1.00 24.98 80 GLY C N 1
ATOM 3681 C CA . GLY C 1 81 ? 21.583 -9.365 2.529 1.00 27.31 80 GLY C CA 1
ATOM 3682 C C . GLY C 1 81 ? 20.791 -10.565 2.079 1.00 32.28 80 GLY C C 1
ATOM 3683 O O . GLY C 1 81 ? 19.839 -10.981 2.738 1.00 28.34 80 GLY C O 1
ATOM 3684 N N . GLN C 1 82 ? 21.186 -11.125 0.941 1.00 29.55 81 GLN C N 1
ATOM 3685 C CA . GLN C 1 82 ? 20.463 -12.239 0.364 1.00 33.39 81 GLN C CA 1
ATOM 3686 C C . GLN C 1 82 ? 21.455 -13.257 -0.186 1.00 35.55 81 GLN C C 1
ATOM 3687 O O . GLN C 1 82 ? 22.383 -12.882 -0.906 1.00 40.66 81 GLN C O 1
ATOM 3693 N N . TRP C 1 83 ? 21.258 -14.530 0.153 1.00 36.72 82 TRP C N 1
ATOM 3694 C CA . TRP C 1 83 ? 22.015 -15.631 -0.445 1.00 33.52 82 TRP C CA 1
ATOM 3695 C C . TRP C 1 83 ? 21.101 -16.380 -1.406 1.00 33.26 82 TRP C C 1
ATOM 3696 O O . TRP C 1 83 ? 20.233 -17.136 -0.967 1.00 40.90 82 TRP C O 1
ATOM 3707 N N . LEU C 1 84 ? 21.283 -16.171 -2.713 1.00 34.94 83 LEU C N 1
ATOM 3708 C CA . LEU C 1 84 ? 20.453 -16.839 -3.716 1.00 36.76 83 LEU C CA 1
ATOM 3709 C C . LEU C 1 84 ? 20.591 -18.357 -3.691 1.00 42.29 83 LEU C C 1
ATOM 3710 O O . LEU C 1 84 ? 19.664 -19.073 -4.072 1.00 45.66 83 LEU C O 1
ATOM 3715 N N A ARG C 1 85 ? 21.745 -18.839 -3.236 0.20 43.96 84 ARG C N 1
ATOM 3716 N N B ARG C 1 85 ? 21.747 -18.853 -3.260 0.80 42.87 84 ARG C N 1
ATOM 3717 C CA A ARG C 1 85 ? 22.028 -20.270 -3.175 0.20 47.43 84 ARG C CA 1
ATOM 3718 C CA B ARG C 1 85 ? 21.975 -20.296 -3.238 0.80 46.16 84 ARG C CA 1
ATOM 3719 C C A ARG C 1 85 ? 21.016 -20.977 -2.285 0.20 47.36 84 ARG C C 1
ATOM 3720 C C B ARG C 1 85 ? 21.024 -21.016 -2.274 0.80 46.88 84 ARG C C 1
ATOM 3721 O O A ARG C 1 85 ? 20.319 -21.896 -2.717 0.20 50.01 84 ARG C O 1
ATOM 3722 O O B ARG C 1 85 ? 20.373 -21.994 -2.651 0.80 51.12 84 ARG C O 1
ATOM 3737 N N . SER C 1 86 ? 20.943 -20.527 -1.038 1.00 44.91 85 SER C N 1
ATOM 3738 C CA . SER C 1 86 ? 20.042 -21.119 -0.050 1.00 46.78 85 SER C CA 1
ATOM 3739 C C . SER C 1 86 ? 18.680 -20.442 -0.087 1.00 45.82 85 SER C C 1
ATOM 3740 O O . SER C 1 86 ? 17.771 -20.816 0.669 1.00 40.88 85 SER C O 1
ATOM 3743 N N A ARG C 1 87 ? 18.561 -19.440 -0.959 0.63 39.17 86 ARG C N 1
ATOM 3744 N N B ARG C 1 87 ? 18.550 -19.454 -0.972 0.37 40.35 86 ARG C N 1
ATOM 3745 C CA A ARG C 1 87 ? 17.307 -18.729 -1.206 0.63 40.45 86 ARG C CA 1
ATOM 3746 C CA B ARG C 1 87 ? 17.293 -18.740 -1.200 0.37 40.40 86 ARG C CA 1
ATOM 3747 C C A ARG C 1 87 ? 16.745 -18.078 0.054 0.63 38.20 86 ARG C C 1
ATOM 3748 C C B ARG C 1 87 ? 16.742 -18.075 0.054 0.37 38.17 86 ARG C C 1
ATOM 3749 O O A ARG C 1 87 ? 15.572 -18.231 0.386 0.63 39.93 86 ARG C O 1
ATOM 3750 O O B ARG C 1 87 ? 15.564 -18.217 0.383 0.37 39.54 86 ARG C O 1
ATOM 3765 N N . VAL C 1 88 ? 17.596 -17.335 0.746 1.00 32.61 87 VAL C N 1
ATOM 3766 C CA . VAL C 1 88 ? 17.168 -16.633 1.941 1.00 30.45 87 VAL C CA 1
ATOM 3767 C C . VAL C 1 88 ? 17.575 -15.163 1.936 1.00 31.10 87 VAL C C 1
ATOM 3768 O O . VAL C 1 88 ? 18.545 -14.770 1.291 1.00 35.53 87 VAL C O 1
ATOM 3772 N N . VAL C 1 89 ? 16.807 -14.362 2.664 1.00 27.38 88 VAL C N 1
ATOM 3773 C CA . VAL C 1 89 ? 17.161 -12.976 2.937 1.00 26.68 88 VAL C CA 1
ATOM 3774 C C . VAL C 1 89 ? 17.403 -12.911 4.435 1.00 31.80 88 VAL C C 1
ATOM 3775 O O . VAL C 1 89 ? 16.607 -13.462 5.208 1.00 31.86 88 VAL C O 1
ATOM 3779 N N . TRP C 1 90 ? 18.498 -12.277 4.851 1.00 30.15 89 TRP C N 1
ATOM 3780 C CA . TRP C 1 90 ? 18.926 -12.358 6.254 1.00 31.81 89 TRP C CA 1
ATOM 3781 C C . TRP C 1 90 ? 19.340 -11.007 6.818 1.00 27.98 89 TRP C C 1
ATOM 3782 O O . TRP C 1 90 ? 19.563 -10.048 6.065 1.00 25.98 89 TRP C O 1
ATOM 3793 N N . LEU C 1 91 ? 19.420 -10.944 8.149 1.00 21.84 90 LEU C N 1
ATOM 3794 C CA . LEU C 1 91 ? 20.043 -9.846 8.875 1.00 23.96 90 LEU C CA 1
ATOM 3795 C C . LEU C 1 91 ? 21.310 -10.390 9.526 1.00 27.59 90 LEU C C 1
ATOM 3796 O O . LEU C 1 91 ? 21.370 -11.573 9.887 1.00 24.99 90 LEU C O 1
ATOM 3801 N N . GLY C 1 92 ? 22.309 -9.531 9.699 1.00 27.92 91 GLY C N 1
ATOM 3802 C CA . GLY C 1 92 ? 23.541 -9.930 10.361 1.00 29.24 91 GLY C CA 1
ATOM 3803 C C . GLY C 1 92 ? 24.352 -8.783 10.935 1.00 28.93 91 GLY C C 1
ATOM 3804 O O . GLY C 1 92 ? 23.859 -7.655 11.055 1.00 22.94 91 GLY C O 1
ATOM 3805 N N A MET C 1 93 ? 25.605 -9.062 11.299 0.51 33.70 92 MET C N 1
ATOM 3806 N N B MET C 1 93 ? 25.592 -9.088 11.301 0.49 33.70 92 MET C N 1
ATOM 3807 C CA A MET C 1 93 ? 26.514 -8.060 11.872 0.51 32.92 92 MET C CA 1
ATOM 3808 C CA B MET C 1 93 ? 26.530 -8.082 11.767 0.49 33.74 92 MET C CA 1
ATOM 3809 C C A MET C 1 93 ? 27.792 -8.081 11.024 0.51 39.13 92 MET C C 1
ATOM 3810 C C B MET C 1 93 ? 27.720 -8.104 10.842 0.49 40.96 92 MET C C 1
ATOM 3811 O O A MET C 1 93 ? 28.367 -9.153 10.817 0.51 44.84 92 MET C O 1
ATOM 3812 O O B MET C 1 93 ? 28.185 -9.171 10.434 0.49 43.47 92 MET C O 1
ATOM 3821 N N . ARG C 1 94 ? 28.211 -6.926 10.492 1.00 29.03 93 ARG C N 1
ATOM 3822 C CA . ARG C 1 94 ? 29.379 -6.856 9.616 1.00 30.71 93 ARG C CA 1
ATOM 3823 C C . ARG C 1 94 ? 30.623 -7.429 10.291 1.00 33.60 93 ARG C C 1
ATOM 3824 O O . ARG C 1 94 ? 31.416 -8.144 9.665 1.00 35.25 93 ARG C O 1
ATOM 3832 N N . GLN C 1 95 ? 30.785 -7.104 11.568 1.00 27.33 94 GLN C N 1
ATOM 3833 C CA . GLN C 1 95 ? 31.909 -7.584 12.359 1.00 28.41 94 GLN C CA 1
ATOM 3834 C C . GLN C 1 95 ? 31.358 -8.193 13.636 1.00 33.42 94 GLN C C 1
ATOM 3835 O O . GLN C 1 95 ? 31.277 -7.522 14.665 1.00 32.41 94 GLN C O 1
ATOM 3841 N N . PRO C 1 96 ? 30.968 -9.474 13.573 1.00 36.33 95 PRO C N 1
ATOM 3842 C CA . PRO C 1 96 ? 30.385 -10.118 14.760 1.00 33.83 95 PRO C CA 1
ATOM 3843 C C . PRO C 1 96 ? 31.356 -10.115 15.950 1.00 32.77 95 PRO C C 1
ATOM 3844 O O . PRO C 1 96 ? 32.565 -10.228 15.745 1.00 35.31 95 PRO C O 1
ATOM 3848 N N . PRO C 1 97 ? 30.838 -9.969 17.182 1.00 33.06 96 PRO C N 1
ATOM 3849 C CA . PRO C 1 97 ? 31.734 -9.907 18.344 1.00 33.19 96 PRO C CA 1
ATOM 3850 C C . PRO C 1 97 ? 32.439 -11.240 18.539 1.00 25.77 96 PRO C C 1
ATOM 3851 O O . PRO C 1 97 ? 31.861 -12.271 18.177 1.00 29.20 96 PRO C O 1
ATOM 3855 N N . ARG C 1 98 ? 33.654 -11.230 19.086 1.00 31.64 97 ARG C N 1
ATOM 3856 C CA . ARG C 1 98 ? 34.411 -12.469 19.230 1.00 46.71 97 ARG C CA 1
ATOM 3857 C C . ARG C 1 98 ? 33.679 -13.494 20.082 1.00 41.75 97 ARG C C 1
ATOM 3858 O O . ARG C 1 98 ? 33.774 -14.698 19.830 1.00 33.83 97 ARG C O 1
ATOM 3866 N N . GLY C 1 99 ? 32.956 -13.012 21.091 1.00 36.45 98 GLY C N 1
ATOM 3867 C CA . GLY C 1 99 ? 32.230 -13.891 21.996 1.00 35.02 98 GLY C CA 1
ATOM 3868 C C . GLY C 1 99 ? 31.204 -14.740 21.270 1.00 29.58 98 GLY C C 1
ATOM 3869 O O . GLY C 1 99 ? 30.988 -15.902 21.625 1.00 32.08 98 GLY C O 1
ATOM 3870 N N . LEU C 1 100 ? 30.578 -14.169 20.243 1.00 27.13 99 LEU C N 1
ATOM 3871 C CA . LEU C 1 100 ? 29.603 -14.904 19.445 1.00 27.06 99 LEU C CA 1
ATOM 3872 C C . LEU C 1 100 ? 30.273 -16.050 18.682 1.00 30.75 99 LEU C C 1
ATOM 3873 O O . LEU C 1 100 ? 29.779 -17.184 18.693 1.00 30.67 99 LEU C O 1
ATOM 3878 N N A ILE C 1 101 ? 31.390 -15.758 18.021 0.25 30.66 100 ILE C N 1
ATOM 3879 N N B ILE C 1 101 ? 31.384 -15.732 18.020 0.75 29.26 100 ILE C N 1
ATOM 3880 C CA A ILE C 1 101 ? 32.111 -16.766 17.240 0.25 33.40 100 ILE C CA 1
ATOM 3881 C CA B ILE C 1 101 ? 32.145 -16.709 17.241 0.75 32.91 100 ILE C CA 1
ATOM 3882 C C A ILE C 1 101 ? 32.686 -17.842 18.154 0.25 35.85 100 ILE C C 1
ATOM 3883 C C B ILE C 1 101 ? 32.670 -17.818 18.152 0.75 36.07 100 ILE C C 1
ATOM 3884 O O A ILE C 1 101 ? 32.657 -19.029 17.832 0.25 36.27 100 ILE C O 1
ATOM 3885 O O B ILE C 1 101 ? 32.592 -19.001 17.827 0.75 35.39 100 ILE C O 1
ATOM 3894 N N . GLN C 1 102 ? 33.196 -17.411 19.302 1.00 37.21 101 GLN C N 1
ATOM 3895 C CA . GLN C 1 102 ? 33.748 -18.320 20.298 1.00 42.53 101 GLN C CA 1
ATOM 3896 C C . GLN C 1 102 ? 32.678 -19.280 20.818 1.00 33.08 101 GLN C C 1
ATOM 3897 O O . GLN C 1 102 ? 32.920 -20.480 20.931 1.00 39.80 101 GLN C O 1
ATOM 3903 N N . LEU C 1 103 ? 31.493 -18.754 21.114 1.00 31.09 102 LEU C N 1
ATOM 3904 C CA . LEU C 1 103 ? 30.381 -19.579 21.600 1.00 31.64 102 LEU C CA 1
ATOM 3905 C C . LEU C 1 103 ? 29.972 -20.604 20.541 1.00 30.38 102 LEU C C 1
ATOM 3906 O O . LEU C 1 103 ? 29.899 -21.811 20.815 1.00 30.20 102 LEU C O 1
ATOM 3911 N N . ALA C 1 104 ? 29.736 -20.121 19.321 1.00 29.71 103 ALA C N 1
ATOM 3912 C CA . ALA C 1 104 ? 29.353 -20.998 18.218 1.00 25.89 103 ALA C CA 1
ATOM 3913 C C . ALA C 1 104 ? 30.406 -22.065 17.927 1.00 31.61 103 ALA C C 1
ATOM 3914 O O . ALA C 1 104 ? 30.064 -23.232 17.734 1.00 38.63 103 ALA C O 1
ATOM 3916 N N . ASN C 1 105 ? 31.677 -21.672 17.881 1.00 32.48 104 ASN C N 1
ATOM 3917 C CA . ASN C 1 105 ? 32.754 -22.631 17.664 1.00 40.72 104 ASN C CA 1
ATOM 3918 C C . ASN C 1 105 ? 32.790 -23.683 18.770 1.00 40.47 104 ASN C C 1
ATOM 3919 O O . ASN C 1 105 ? 33.080 -24.852 18.517 1.00 46.01 104 ASN C O 1
ATOM 3924 N N . MET C 1 106 ? 32.496 -23.260 19.994 1.00 36.06 105 MET C N 1
ATOM 3925 C CA . MET C 1 106 ? 32.503 -24.178 21.135 1.00 41.98 105 MET C CA 1
ATOM 3926 C C . MET C 1 106 ? 31.414 -25.233 21.001 1.00 36.70 105 MET C C 1
ATOM 3927 O O . MET C 1 106 ? 31.681 -26.429 21.136 1.00 41.83 105 MET C O 1
ATOM 3932 N N . LEU C 1 107 ? 30.192 -24.787 20.721 1.00 32.93 106 LEU C N 1
ATOM 3933 C CA . LEU C 1 107 ? 29.062 -25.696 20.558 1.00 36.23 106 LEU C CA 1
ATOM 3934 C C . LEU C 1 107 ? 29.242 -26.612 19.350 1.00 35.03 106 LEU C C 1
ATOM 3935 O O . LEU C 1 107 ? 28.920 -27.803 19.409 1.00 39.49 106 LEU C O 1
ATOM 3940 N N A ARG C 1 108 ? 29.751 -26.050 18.254 0.72 35.35 107 ARG C N 1
ATOM 3941 N N B ARG C 1 108 ? 29.766 -26.062 18.257 0.28 35.88 107 ARG C N 1
ATOM 3942 C CA A ARG C 1 108 ? 30.030 -26.837 17.054 0.72 39.96 107 ARG C CA 1
ATOM 3943 C CA B ARG C 1 108 ? 30.033 -26.861 17.064 0.28 41.15 107 ARG C CA 1
ATOM 3944 C C A ARG C 1 108 ? 31.142 -27.861 17.309 0.72 49.09 107 ARG C C 1
ATOM 3945 C C B ARG C 1 108 ? 31.142 -27.876 17.320 0.28 48.43 107 ARG C C 1
ATOM 3946 O O A ARG C 1 108 ? 31.101 -28.977 16.788 0.72 51.27 107 ARG C O 1
ATOM 3947 O O B ARG C 1 108 ? 31.101 -28.994 16.805 0.28 51.50 107 ARG C O 1
ATOM 3962 N N . SER C 1 109 ? 32.125 -27.491 18.127 1.00 51.04 108 SER C N 1
ATOM 3963 C CA . SER C 1 109 ? 33.216 -28.403 18.478 1.00 52.67 108 SER C CA 1
ATOM 3964 C C . SER C 1 109 ? 32.684 -29.572 19.298 1.00 53.68 108 SER C C 1
ATOM 3965 O O . SER C 1 109 ? 33.014 -30.736 19.041 1.00 58.12 108 SER C O 1
ATOM 3968 N N . GLN C 1 110 ? 31.845 -29.246 20.276 1.00 47.34 109 GLN C N 1
ATOM 3969 C CA . GLN C 1 110 ? 31.268 -30.234 21.176 1.00 49.30 109 GLN C CA 1
ATOM 3970 C C . GLN C 1 110 ? 30.331 -31.194 20.442 1.00 55.27 109 GLN C C 1
ATOM 3971 O O . GLN C 1 110 ? 30.315 -32.394 20.720 1.00 55.34 109 GLN C O 1
ATOM 3977 N N . ALA C 1 111 ? 29.555 -30.659 19.504 1.00 54.26 110 ALA C N 1
ATOM 3978 C CA . ALA C 1 111 ? 28.620 -31.468 18.723 1.00 56.94 110 ALA C CA 1
ATOM 3979 C C . ALA C 1 111 ? 29.341 -32.537 17.909 1.00 67.75 110 ALA C C 1
ATOM 3980 O O . ALA C 1 111 ? 28.952 -33.708 17.913 1.00 68.37 110 ALA C O 1
ATOM 3982 N N . ALA C 1 112 ? 30.388 -32.122 17.205 1.00 53.30 111 ALA C N 1
ATOM 3983 C CA . ALA C 1 112 ? 31.174 -33.033 16.373 1.00 59.50 111 ALA C CA 1
ATOM 3984 C C . ALA C 1 112 ? 31.763 -34.198 17.169 1.00 71.06 111 ALA C C 1
ATOM 3985 O O . ALA C 1 112 ? 31.740 -35.351 16.715 1.00 68.37 111 ALA C O 1
ATOM 3987 N N . ARG C 1 113 ? 32.306 -33.885 18.343 1.00 67.36 112 ARG C N 1
ATOM 3988 C CA . ARG C 1 113 ? 32.955 -34.880 19.192 1.00 79.23 112 ARG C CA 1
ATOM 3989 C C . ARG C 1 113 ? 31.946 -35.849 19.801 1.00 86.24 112 ARG C C 1
ATOM 3990 O O . ARG C 1 113 ? 32.233 -37.036 19.973 1.00 91.76 112 ARG C O 1
ATOM 3998 N N . SER C 1 114 ? 30.758 -35.341 20.114 1.00 88.93 113 SER C N 1
ATOM 3999 C CA . SER C 1 114 ? 29.686 -36.183 20.632 1.00 94.47 113 SER C CA 1
ATOM 4000 C C . SER C 1 114 ? 28.987 -36.927 19.497 1.00 100.51 113 SER C C 1
ATOM 4001 O O . SER C 1 114 ? 27.905 -37.480 19.683 1.00 105.01 113 SER C O 1
ATOM 4004 N N . GLY C 1 115 ? 29.617 -36.933 18.325 1.00 99.36 114 GLY C N 1
ATOM 4005 C CA . GLY C 1 115 ? 29.120 -37.670 17.177 1.00 99.75 114 GLY C CA 1
ATOM 4006 C C . GLY C 1 115 ? 27.776 -37.199 16.656 1.00 96.26 114 GLY C C 1
ATOM 4007 O O . GLY C 1 115 ? 26.858 -38.002 16.484 1.00 101.72 114 GLY C O 1
ATOM 4008 N N . CYS C 1 116 ? 27.657 -35.900 16.403 1.00 89.65 115 CYS C N 1
ATOM 4009 C CA . CYS C 1 116 ? 26.428 -35.338 15.853 1.00 86.44 115 CYS C CA 1
ATOM 4010 C C . CYS C 1 116 ? 26.681 -34.680 14.505 1.00 82.36 115 CYS C C 1
ATOM 4011 O O . CYS C 1 116 ? 27.691 -34.950 13.856 1.00 78.31 115 CYS C O 1
ATOM 4014 N N . PHE C 1 117 ? 25.755 -33.820 14.090 1.00 83.87 116 PHE C N 1
ATOM 4015 C CA . PHE C 1 117 ? 25.907 -33.062 12.855 1.00 90.18 116 PHE C CA 1
ATOM 4016 C C . PHE C 1 117 ? 27.159 -32.190 12.952 1.00 92.20 116 PHE C C 1
ATOM 4017 O O . PHE C 1 117 ? 27.407 -31.563 13.986 1.00 92.03 116 PHE C O 1
ATOM 4025 N N . GLN C 1 118 ? 27.950 -32.155 11.882 1.00 93.08 117 GLN C N 1
ATOM 4026 C CA . GLN C 1 118 ? 29.208 -31.414 11.903 1.00 92.34 117 GLN C CA 1
ATOM 4027 C C . GLN C 1 118 ? 29.725 -31.011 10.518 1.00 97.18 117 GLN C C 1
ATOM 4028 O O . GLN C 1 118 ? 30.897 -31.229 10.199 1.00 103.16 117 GLN C O 1
ATOM 4034 N N . SER C 1 119 ? 28.855 -30.410 9.708 1.00 96.56 118 SER C N 1
ATOM 4035 C CA . SER C 1 119 ? 29.231 -29.956 8.364 1.00 98.71 118 SER C CA 1
ATOM 4036 C C . SER C 1 119 ? 30.420 -28.991 8.372 1.00 96.83 118 SER C C 1
ATOM 4037 O O . SER C 1 119 ? 30.570 -28.179 9.289 1.00 92.62 118 SER C O 1
ATOM 4040 N N . ASN C 1 120 ? 31.256 -29.093 7.340 1.00 96.50 119 ASN C N 1
ATOM 4041 C CA . ASN C 1 120 ? 32.492 -28.315 7.237 1.00 90.01 119 ASN C CA 1
ATOM 4042 C C . ASN C 1 120 ? 32.297 -26.823 6.958 1.00 72.15 119 ASN C C 1
ATOM 4043 O O . ASN C 1 120 ? 33.263 -26.057 6.957 1.00 69.55 119 ASN C O 1
ATOM 4048 N N . ARG C 1 121 ? 31.059 -26.413 6.708 1.00 57.47 120 ARG C N 1
ATOM 4049 C CA . ARG C 1 121 ? 30.803 -25.053 6.257 1.00 54.64 120 ARG C CA 1
ATOM 4050 C C . ARG C 1 121 ? 31.121 -24.068 7.368 1.00 61.49 120 ARG C C 1
ATOM 4051 O O . ARG C 1 121 ? 30.686 -24.258 8.500 1.00 60.80 120 ARG C O 1
ATOM 4059 N N . PRO C 1 122 ? 31.906 -23.026 7.047 1.00 61.22 121 PRO C N 1
ATOM 4060 C CA . PRO C 1 122 ? 32.269 -21.982 8.012 1.00 56.21 121 PRO C CA 1
ATOM 4061 C C . PRO C 1 122 ? 31.035 -21.311 8.596 1.00 53.59 121 PRO C C 1
ATOM 4062 O O . PRO C 1 122 ? 30.023 -21.185 7.907 1.00 53.97 121 PRO C O 1
ATOM 4066 N N . PHE C 1 123 ? 31.128 -20.888 9.853 1.00 43.42 122 PHE C N 1
ATOM 4067 C CA . PHE C 1 123 ? 30.027 -20.240 10.542 1.00 42.26 122 PHE C CA 1
ATOM 4068 C C . PHE C 1 123 ? 29.743 -18.878 9.927 1.00 40.22 122 PHE C C 1
ATOM 4069 O O . PHE C 1 123 ? 30.641 -18.044 9.833 1.00 41.79 122 PHE C O 1
ATOM 4077 N N . HIS C 1 124 ? 28.501 -18.657 9.504 1.00 35.31 123 HIS C N 1
ATOM 4078 C CA . HIS C 1 124 ? 28.089 -17.353 9.000 1.00 36.71 123 HIS C CA 1
ATOM 4079 C C . HIS C 1 124 ? 26.901 -16.871 9.800 1.00 33.50 123 HIS C C 1
ATOM 4080 O O . HIS C 1 124 ? 25.757 -17.079 9.387 1.00 31.05 123 HIS C O 1
ATOM 4087 N N . PRO C 1 125 ? 27.155 -16.212 10.947 1.00 31.19 124 PRO C N 1
ATOM 4088 C CA . PRO C 1 125 ? 26.018 -15.848 11.791 1.00 25.57 124 PRO C CA 1
ATOM 4089 C C . PRO C 1 125 ? 25.047 -14.947 11.062 1.00 30.82 124 PRO C C 1
ATOM 4090 O O . PRO C 1 125 ? 25.464 -13.989 10.405 1.00 30.46 124 PRO C O 1
ATOM 4094 N N . HIS C 1 126 ? 23.764 -15.281 11.158 1.00 24.00 125 HIS C N 1
ATOM 4095 C CA . HIS C 1 126 ? 22.727 -14.536 10.466 1.00 23.69 125 HIS C CA 1
ATOM 4096 C C . HIS C 1 126 ? 21.377 -14.871 11.056 1.00 22.61 125 HIS C C 1
ATOM 4097 O O . HIS C 1 126 ? 21.213 -15.905 11.734 1.00 23.85 125 HIS C O 1
ATOM 4104 N N . ILE C 1 127 ? 20.415 -13.995 10.794 1.00 23.23 126 ILE C N 1
ATOM 4105 C CA . ILE C 1 127 ? 19.021 -14.206 11.166 1.00 21.38 126 ILE C CA 1
ATOM 4106 C C . ILE C 1 127 ? 18.190 -14.195 9.887 1.00 22.29 126 ILE C C 1
ATOM 4107 O O . ILE C 1 127 ? 18.054 -13.155 9.245 1.00 25.13 126 ILE C O 1
ATOM 4112 N N . THR C 1 128 ? 17.645 -15.351 9.514 1.00 24.70 127 THR C N 1
ATOM 4113 C CA . THR C 1 128 ? 16.876 -15.468 8.278 1.00 28.30 127 THR C CA 1
ATOM 4114 C C . THR C 1 128 ? 15.471 -14.886 8.448 1.00 31.22 127 THR C C 1
ATOM 4115 O O . THR C 1 128 ? 14.773 -15.199 9.425 1.00 30.12 127 THR C O 1
ATOM 4119 N N . LEU C 1 129 ? 15.075 -14.041 7.494 1.00 27.82 128 LEU C N 1
ATOM 4120 C CA . LEU C 1 129 ? 13.805 -13.305 7.529 1.00 35.78 128 LEU C CA 1
ATOM 4121 C C . LEU C 1 129 ? 12.809 -13.817 6.493 1.00 30.44 128 LEU C C 1
ATOM 4122 O O . LEU C 1 129 ? 11.595 -13.783 6.720 1.00 37.75 128 LEU C O 1
ATOM 4127 N N . LEU C 1 130 ? 13.332 -14.241 5.340 1.00 31.52 129 LEU C N 1
ATOM 4128 C CA . LEU C 1 130 ? 12.518 -14.744 4.247 1.00 30.17 129 LEU C CA 1
ATOM 4129 C C . LEU C 1 130 ? 13.146 -16.016 3.724 1.00 32.73 129 LEU C C 1
ATOM 4130 O O . LEU C 1 130 ? 14.371 -16.091 3.571 1.00 34.90 129 LEU C O 1
ATOM 4135 N N A ARG C 1 131 ? 12.312 -17.012 3.440 0.51 34.18 130 ARG C N 1
ATOM 4136 N N B ARG C 1 131 ? 12.321 -17.030 3.471 0.49 34.22 130 ARG C N 1
ATOM 4137 C CA A ARG C 1 131 ? 12.787 -18.244 2.834 0.51 39.78 130 ARG C CA 1
ATOM 4138 C CA B ARG C 1 131 ? 12.799 -18.272 2.874 0.49 39.59 130 ARG C CA 1
ATOM 4139 C C A ARG C 1 131 ? 12.262 -18.353 1.419 0.51 45.49 130 ARG C C 1
ATOM 4140 C C B ARG C 1 131 ? 12.258 -18.379 1.449 0.49 44.92 130 ARG C C 1
ATOM 4141 O O A ARG C 1 131 ? 11.318 -17.651 1.045 0.51 48.29 130 ARG C O 1
ATOM 4142 O O B ARG C 1 131 ? 11.296 -17.691 1.099 0.49 48.46 130 ARG C O 1
ATOM 4157 N N . ASP C 1 132 ? 12.888 -19.230 0.638 1.00 42.23 131 ASP C N 1
ATOM 4158 C CA . ASP C 1 132 ? 12.521 -19.426 -0.769 1.00 41.63 131 ASP C CA 1
ATOM 4159 C C . ASP C 1 132 ? 12.470 -18.103 -1.542 1.00 43.47 131 ASP C C 1
ATOM 4160 O O . ASP C 1 132 ? 11.626 -17.896 -2.413 1.00 50.37 131 ASP C O 1
ATOM 4165 N N . ALA C 1 133 ? 13.384 -17.209 -1.179 1.00 43.35 132 ALA C N 1
ATOM 4166 C CA . ALA C 1 133 ? 13.618 -15.978 -1.923 1.00 38.21 132 ALA C CA 1
ATOM 4167 C C . ALA C 1 133 ? 14.603 -16.294 -3.045 1.00 44.06 132 ALA C C 1
ATOM 4168 O O . ALA C 1 133 ? 15.810 -16.062 -2.912 1.00 44.62 132 ALA C O 1
ATOM 4170 N N . SER C 1 134 ? 14.088 -16.835 -4.143 1.00 45.68 133 SER C N 1
ATOM 4171 C CA . SER C 1 134 ? 14.929 -17.313 -5.236 1.00 49.46 133 SER C CA 1
ATOM 4172 C C . SER C 1 134 ? 15.413 -16.209 -6.184 1.00 49.32 133 SER C C 1
ATOM 4173 O O . SER C 1 134 ? 16.320 -16.430 -6.994 1.00 53.46 133 SER C O 1
ATOM 4176 N N . GLU C 1 135 ? 14.808 -15.029 -6.102 1.00 43.19 134 GLU C N 1
ATOM 4177 C CA . GLU C 1 135 ? 15.195 -13.940 -6.995 1.00 43.68 134 GLU C CA 1
ATOM 4178 C C . GLU C 1 135 ? 15.760 -12.750 -6.239 1.00 41.39 134 GLU C C 1
ATOM 4179 O O . GLU C 1 135 ? 15.365 -12.476 -5.105 1.00 42.00 134 GLU C O 1
ATOM 4185 N N . ALA C 1 136 ? 16.717 -12.067 -6.862 1.00 42.04 135 ALA C N 1
ATOM 4186 C CA . ALA C 1 136 ? 17.334 -10.890 -6.260 1.00 45.14 135 ALA C CA 1
ATOM 4187 C C . ALA C 1 136 ? 16.272 -9.842 -5.987 1.00 43.48 135 ALA C C 1
ATOM 4188 O O . ALA C 1 136 ? 15.473 -9.512 -6.871 1.00 46.51 135 ALA C O 1
ATOM 4190 N N . VAL C 1 137 ? 16.268 -9.333 -4.760 1.00 46.23 136 VAL C N 1
ATOM 4191 C CA . VAL C 1 137 ? 15.386 -8.244 -4.377 1.00 44.26 136 VAL C CA 1
ATOM 4192 C C . VAL C 1 137 ? 16.251 -7.129 -3.808 1.00 38.50 136 VAL C C 1
ATOM 4193 O O . VAL C 1 137 ? 17.348 -7.386 -3.307 1.00 39.73 136 VAL C O 1
ATOM 4197 N N . THR C 1 138 ? 15.772 -5.892 -3.906 1.00 38.29 137 THR C N 1
ATOM 4198 C CA . THR C 1 138 ? 16.435 -4.772 -3.243 1.00 35.56 137 THR C CA 1
ATOM 4199 C C . THR C 1 138 ? 16.538 -5.041 -1.743 1.00 36.06 137 THR C C 1
ATOM 4200 O O . THR C 1 138 ? 15.539 -5.389 -1.107 1.00 39.74 137 THR C O 1
ATOM 4204 N N . ILE C 1 139 ? 17.744 -4.902 -1.186 1.00 32.66 138 ILE C N 1
ATOM 4205 C CA . ILE C 1 139 ? 17.964 -5.080 0.250 1.00 32.61 138 ILE C CA 1
ATOM 4206 C C . ILE C 1 139 ? 18.264 -3.732 0.900 1.00 29.11 138 ILE C C 1
ATOM 4207 O O . ILE C 1 139 ? 19.344 -3.172 0.714 1.00 37.06 138 ILE C O 1
ATOM 4212 N N . PRO C 1 140 ? 17.312 -3.212 1.682 1.00 34.40 139 PRO C N 1
ATOM 4213 C CA . PRO C 1 140 ? 17.615 -1.956 2.367 1.00 35.94 139 PRO C CA 1
ATOM 4214 C C . PRO C 1 140 ? 18.495 -2.241 3.582 1.00 32.43 139 PRO C C 1
ATOM 4215 O O . PRO C 1 140 ? 18.596 -3.401 3.989 1.00 28.06 139 PRO C O 1
ATOM 4219 N N . PRO C 1 141 ? 19.139 -1.211 4.154 1.00 31.42 140 PRO C N 1
ATOM 4220 C CA . PRO C 1 141 ? 19.873 -1.437 5.403 1.00 25.80 140 PRO C CA 1
ATOM 4221 C C . PRO C 1 141 ? 18.887 -1.811 6.496 1.00 26.80 140 PRO C C 1
ATOM 4222 O O . PRO C 1 141 ? 17.686 -1.543 6.340 1.00 26.84 140 PRO C O 1
ATOM 4226 N N . PRO C 1 142 ? 19.363 -2.454 7.573 1.00 24.96 141 PRO C N 1
ATOM 4227 C CA . PRO C 1 142 ? 18.385 -2.731 8.625 1.00 24.32 141 PRO C CA 1
ATOM 4228 C C . PRO C 1 142 ? 17.958 -1.429 9.299 1.00 23.38 141 PRO C C 1
ATOM 4229 O O . PRO C 1 142 ? 18.502 -0.358 8.977 1.00 24.00 141 PRO C O 1
ATOM 4233 N N . GLY C 1 143 ? 16.990 -1.525 10.205 1.00 24.58 142 GLY C N 1
ATOM 4234 C CA . GLY C 1 143 ? 16.513 -0.347 10.911 1.00 23.64 142 GLY C CA 1
ATOM 4235 C C . GLY C 1 143 ? 17.554 0.168 11.867 1.00 26.53 142 GLY C C 1
ATOM 4236 O O . GLY C 1 143 ? 18.591 -0.463 12.085 1.00 24.28 142 GLY C O 1
ATOM 4237 N N . PHE C 1 144 ? 17.271 1.326 12.454 1.00 21.54 143 PHE C N 1
ATOM 4238 C CA . PHE C 1 144 ? 18.205 1.967 13.355 1.00 21.92 143 PHE C CA 1
ATOM 4239 C C . PHE C 1 144 ? 18.221 1.341 14.749 1.00 25.53 143 PHE C C 1
ATOM 4240 O O . PHE C 1 144 ? 17.169 1.051 15.340 1.00 21.98 143 PHE C O 1
ATOM 4248 N N . ASN C 1 145 ? 19.432 1.129 15.259 1.00 19.69 144 ASN C N 1
ATOM 4249 C CA . ASN C 1 145 ? 19.637 0.776 16.667 1.00 18.79 144 ASN C CA 1
ATOM 4250 C C . ASN C 1 145 ? 19.108 -0.591 17.063 1.00 21.37 144 ASN C C 1
ATOM 4251 O O . ASN C 1 145 ? 18.668 -0.791 18.199 1.00 20.11 144 ASN C O 1
ATOM 4256 N N . TRP C 1 146 ? 19.169 -1.552 16.149 1.00 19.15 145 TRP C N 1
ATOM 4257 C CA . TRP C 1 146 ? 18.796 -2.919 16.513 1.00 21.53 145 TRP C CA 1
ATOM 4258 C C . TRP C 1 146 ? 19.982 -3.549 17.221 1.00 20.85 145 TRP C C 1
ATOM 4259 O O . TRP C 1 146 ? 20.730 -4.354 16.651 1.00 19.30 145 TRP C O 1
ATOM 4270 N N . SER C 1 147 ? 20.155 -3.173 18.478 1.00 24.31 146 SER C N 1
ATOM 4271 C CA . SER C 1 147 ? 21.337 -3.551 19.236 1.00 25.84 146 SER C CA 1
ATOM 4272 C C . SER C 1 147 ? 20.877 -4.012 20.606 1.00 25.82 146 SER C C 1
ATOM 4273 O O . SER C 1 147 ? 20.016 -3.376 21.215 1.00 19.78 146 SER C O 1
ATOM 4276 N N . TYR C 1 148 ? 21.429 -5.124 21.080 1.00 18.93 147 TYR C N 1
ATOM 4277 C CA . TYR C 1 148 ? 21.015 -5.655 22.376 1.00 24.47 147 TYR C CA 1
ATOM 4278 C C . TYR C 1 148 ? 22.041 -6.570 23.036 1.00 23.21 147 TYR C C 1
ATOM 4279 O O . TYR C 1 148 ? 22.922 -7.132 22.395 1.00 20.18 147 TYR C O 1
ATOM 4288 N N . ALA C 1 149 ? 21.897 -6.739 24.349 1.00 17.99 148 ALA C N 1
ATOM 4289 C CA . ALA C 1 149 ? 22.781 -7.616 25.113 1.00 24.38 148 ALA C CA 1
ATOM 4290 C C . ALA C 1 149 ? 22.303 -9.063 25.055 1.00 20.70 148 ALA C C 1
ATOM 4291 O O . ALA C 1 149 ? 21.133 -9.348 25.313 1.00 18.23 148 ALA C O 1
ATOM 4293 N N . VAL C 1 150 ? 23.201 -9.969 24.669 1.00 17.62 149 VAL C N 1
ATOM 4294 C CA . VAL C 1 150 ? 22.899 -11.396 24.644 1.00 16.49 149 VAL C CA 1
ATOM 4295 C C . VAL C 1 150 ? 23.296 -11.928 26.011 1.00 23.46 149 VAL C C 1
ATOM 4296 O O . VAL C 1 150 ? 24.454 -11.791 26.421 1.00 20.73 149 VAL C O 1
ATOM 4300 N N . THR C 1 151 ? 22.330 -12.503 26.726 1.00 21.13 150 THR C N 1
ATOM 4301 C CA . THR C 1 151 ? 22.564 -12.932 28.103 1.00 19.30 150 THR C CA 1
ATOM 4302 C C . THR C 1 151 ? 22.533 -14.443 28.274 1.00 20.05 150 THR C C 1
ATOM 4303 O O . THR C 1 151 ? 22.898 -14.951 29.329 1.00 20.10 150 THR C O 1
ATOM 4307 N N . GLU C 1 152 ? 22.061 -15.157 27.257 1.00 19.17 151 GLU C N 1
ATOM 4308 C CA . GLU C 1 152 ? 21.836 -16.599 27.366 1.00 20.26 151 GLU C CA 1
ATOM 4309 C C . GLU C 1 152 ? 21.986 -17.196 25.983 1.00 20.79 151 GLU C C 1
ATOM 4310 O O . GLU C 1 152 ? 22.020 -16.457 24.993 1.00 23.08 151 GLU C O 1
ATOM 4316 N N . PHE C 1 153 ? 22.046 -18.526 25.908 1.00 23.03 152 PHE C N 1
ATOM 4317 C CA . PHE C 1 153 ? 21.794 -19.224 24.640 1.00 22.83 152 PHE C CA 1
ATOM 4318 C C . PHE C 1 153 ? 20.885 -20.405 24.949 1.00 25.09 152 PHE C C 1
ATOM 4319 O O . PHE C 1 153 ? 20.763 -20.815 26.108 1.00 23.29 152 PHE C O 1
ATOM 4327 N N . THR C 1 154 ? 20.234 -20.950 23.928 1.00 21.39 153 THR C N 1
ATOM 4328 C CA . THR C 1 154 ? 19.136 -21.890 24.162 1.00 20.33 153 THR C CA 1
ATOM 4329 C C . THR C 1 154 ? 19.205 -23.079 23.224 1.00 27.07 153 THR C C 1
ATOM 4330 O O . THR C 1 154 ? 19.480 -22.902 22.042 1.00 24.29 153 THR C O 1
ATOM 4334 N N . LEU C 1 155 ? 18.974 -24.279 23.763 1.00 26.25 154 LEU C N 1
ATOM 4335 C CA . LEU C 1 155 ? 18.850 -25.485 22.940 1.00 27.16 154 LEU C CA 1
ATOM 4336 C C . LEU C 1 155 ? 17.385 -25.648 22.554 1.00 30.99 154 LEU C C 1
ATOM 4337 O O . LEU C 1 155 ? 16.514 -25.689 23.425 1.00 26.48 154 LEU C O 1
ATOM 4342 N N . TYR C 1 156 ? 17.121 -25.748 21.254 1.00 27.43 155 TYR C N 1
ATOM 4343 C CA . TYR C 1 156 ? 15.761 -25.859 20.713 1.00 31.46 155 TYR C CA 1
ATOM 4344 C C . TYR C 1 156 ? 15.529 -27.175 20.009 1.00 30.82 155 TYR C C 1
ATOM 4345 O O . TYR C 1 156 ? 16.450 -27.720 19.406 1.00 29.72 155 TYR C O 1
ATOM 4354 N N . ALA C 1 157 ? 14.288 -27.656 20.062 1.00 30.39 156 ALA C N 1
ATOM 4355 C CA . ALA C 1 157 ? 13.836 -28.752 19.202 1.00 34.01 156 ALA C CA 1
ATOM 4356 C C . ALA C 1 157 ? 13.002 -28.147 18.094 1.00 35.90 156 ALA C C 1
ATOM 4357 O O . ALA C 1 157 ? 12.213 -27.217 18.332 1.00 37.98 156 ALA C O 1
ATOM 4359 N N . SER C 1 158 ? 13.208 -28.643 16.879 1.00 36.26 157 SER C N 1
ATOM 4360 C CA . SER C 1 158 ? 12.457 -28.185 15.717 1.00 39.09 157 SER C CA 1
ATOM 4361 C C . SER C 1 158 ? 11.414 -29.207 15.302 1.00 43.10 157 SER C C 1
ATOM 4362 O O . SER C 1 158 ? 11.687 -30.408 15.254 1.00 41.59 157 SER C O 1
ATOM 4365 N N . SER C 1 159 ? 10.215 -28.733 14.995 1.00 47.98 158 SER C N 1
ATOM 4366 C CA . SER C 1 159 ? 9.161 -29.614 14.511 1.00 50.19 158 SER C CA 1
ATOM 4367 C C . SER C 1 159 ? 8.335 -28.881 13.467 1.00 53.34 158 SER C C 1
ATOM 4368 O O . SER C 1 159 ? 8.387 -27.645 13.368 1.00 48.01 158 SER C O 1
ATOM 4371 N N . PHE C 1 160 ? 7.574 -29.643 12.691 1.00 58.72 159 PHE C N 1
ATOM 4372 C CA . PHE C 1 160 ? 6.804 -29.073 11.600 1.00 58.60 159 PHE C CA 1
ATOM 4373 C C . PHE C 1 160 ? 5.478 -29.797 11.438 1.00 63.49 159 PHE C C 1
ATOM 4374 O O . PHE C 1 160 ? 5.426 -31.028 11.463 1.00 67.46 159 PHE C O 1
ATOM 4382 N N . ALA C 1 161 ? 4.413 -29.017 11.266 1.00 65.27 160 ALA C N 1
ATOM 4383 C CA . ALA C 1 161 ? 3.075 -29.533 10.975 1.00 75.89 160 ALA C CA 1
ATOM 4384 C C . ALA C 1 161 ? 2.184 -28.348 10.633 1.00 80.14 160 ALA C C 1
ATOM 4385 O O . ALA C 1 161 ? 2.523 -27.213 10.975 1.00 77.24 160 ALA C O 1
ATOM 4387 N N . ARG C 1 162 ? 1.061 -28.602 9.958 1.00 87.56 161 ARG C N 1
ATOM 4388 C CA . ARG C 1 162 ? 0.081 -27.551 9.671 1.00 97.40 161 ARG C CA 1
ATOM 4389 C C . ARG C 1 162 ? 0.742 -26.396 8.896 1.00 98.37 161 ARG C C 1
ATOM 4390 O O . ARG C 1 162 ? 0.348 -25.233 9.012 1.00 102.57 161 ARG C O 1
ATOM 4398 N N . GLY C 1 163 ? 1.767 -26.729 8.115 1.00 91.05 162 GLY C N 1
ATOM 4399 C CA . GLY C 1 163 ? 2.519 -25.730 7.374 1.00 85.90 162 GLY C CA 1
ATOM 4400 C C . GLY C 1 163 ? 3.382 -24.799 8.217 1.00 81.31 162 GLY C C 1
ATOM 4401 O O . GLY C 1 163 ? 4.087 -23.945 7.671 1.00 86.39 162 GLY C O 1
ATOM 4402 N N . ARG C 1 164 ? 3.338 -24.954 9.540 1.00 82.35 163 ARG C N 1
ATOM 4403 C CA . ARG C 1 164 ? 4.094 -24.075 10.433 1.00 74.12 163 ARG C CA 1
ATOM 4404 C C . ARG C 1 164 ? 5.286 -24.780 11.064 1.00 66.93 163 ARG C C 1
ATOM 4405 O O . ARG C 1 164 ? 5.193 -25.934 11.484 1.00 62.53 163 ARG C O 1
ATOM 4413 N N . THR C 1 165 ? 6.403 -24.069 11.148 1.00 53.71 164 THR C N 1
ATOM 4414 C CA . THR C 1 165 ? 7.570 -24.558 11.869 1.00 49.33 164 THR C CA 1
ATOM 4415 C C . THR C 1 165 ? 7.481 -24.123 13.334 1.00 53.37 164 THR C C 1
ATOM 4416 O O . THR C 1 165 ? 7.129 -22.978 13.629 1.00 51.71 164 THR C O 1
ATOM 4420 N N . ARG C 1 166 ? 7.794 -25.042 14.244 1.00 42.74 165 ARG C N 1
ATOM 4421 C CA . ARG C 1 166 ? 7.760 -24.759 15.676 1.00 39.46 165 ARG C CA 1
ATOM 4422 C C . ARG C 1 166 ? 9.129 -24.999 16.290 1.00 44.27 165 ARG C C 1
ATOM 4423 O O . ARG C 1 166 ? 9.763 -26.030 16.036 1.00 39.70 165 ARG C O 1
ATOM 4431 N N . TYR C 1 167 ? 9.575 -24.056 17.113 1.00 32.99 166 TYR C N 1
ATOM 4432 C CA . TYR C 1 167 ? 10.807 -24.213 17.872 1.00 29.77 166 TYR C CA 1
ATOM 4433 C C . TYR C 1 167 ? 10.457 -24.266 19.361 1.00 38.29 166 TYR C C 1
ATOM 4434 O O . TYR C 1 167 ? 9.953 -23.291 19.915 1.00 37.85 166 TYR C O 1
ATOM 4443 N N . THR C 1 168 ? 10.712 -25.409 19.992 1.00 27.70 167 THR C N 1
ATOM 4444 C CA . THR C 1 168 ? 10.408 -25.592 21.409 1.00 26.96 167 THR C CA 1
ATOM 4445 C C . THR C 1 168 ? 11.697 -25.490 22.207 1.00 25.95 167 THR C C 1
ATOM 4446 O O . THR C 1 168 ? 12.644 -26.239 21.958 1.00 25.72 167 THR C O 1
ATOM 4450 N N . PRO C 1 169 ? 11.748 -24.554 23.170 1.00 24.87 168 PRO C N 1
ATOM 4451 C CA . PRO C 1 169 ? 12.951 -24.413 23.998 1.00 26.40 168 PRO C CA 1
ATOM 4452 C C . PRO C 1 169 ? 13.077 -25.610 24.921 1.00 25.94 168 PRO C C 1
ATOM 4453 O O . PRO C 1 169 ? 12.071 -26.045 25.501 1.00 29.08 168 PRO C O 1
ATOM 4457 N N . LEU C 1 170 ? 14.284 -26.154 25.035 1.00 27.30 169 LEU C N 1
ATOM 4458 C CA . LEU C 1 170 ? 14.488 -27.339 25.863 1.00 29.02 169 LEU C CA 1
ATOM 4459 C C . LEU C 1 170 ? 15.269 -26.974 27.120 1.00 30.11 169 LEU C C 1
ATOM 4460 O O . LEU C 1 170 ? 14.916 -27.397 28.222 1.00 28.58 169 LEU C O 1
ATOM 4465 N N A LYS C 1 171 ? 16.337 -26.200 26.936 0.53 25.02 170 LYS C N 1
ATOM 4466 N N B LYS C 1 171 ? 16.343 -26.208 26.936 0.47 25.20 170 LYS C N 1
ATOM 4467 C CA A LYS C 1 171 ? 17.226 -25.787 28.013 0.53 25.23 170 LYS C CA 1
ATOM 4468 C CA B LYS C 1 171 ? 17.212 -25.779 28.022 0.47 25.29 170 LYS C CA 1
ATOM 4469 C C A LYS C 1 171 ? 17.785 -24.418 27.663 0.53 23.76 170 LYS C C 1
ATOM 4470 C C B LYS C 1 171 ? 17.782 -24.417 27.665 0.47 23.78 170 LYS C C 1
ATOM 4471 O O A LYS C 1 171 ? 17.940 -24.089 26.488 0.53 24.02 170 LYS C O 1
ATOM 4472 O O B LYS C 1 171 ? 17.951 -24.100 26.490 0.47 23.89 170 LYS C O 1
ATOM 4483 N N . ARG C 1 172 ? 18.090 -23.619 28.682 1.00 23.05 171 ARG C N 1
ATOM 4484 C CA . ARG C 1 172 ? 18.778 -22.348 28.474 1.00 27.97 171 ARG C CA 1
ATOM 4485 C C . ARG C 1 172 ? 19.980 -22.272 29.404 1.00 23.39 171 ARG C C 1
ATOM 4486 O O . ARG C 1 172 ? 19.978 -22.865 30.487 1.00 23.97 171 ARG C O 1
ATOM 4494 N N . TRP C 1 173 ? 20.999 -21.535 28.980 1.00 23.38 172 TRP C N 1
ATOM 4495 C CA . TRP C 1 173 ? 22.184 -21.286 29.795 1.00 19.85 172 TRP C CA 1
ATOM 4496 C C . TRP C 1 173 ? 22.554 -19.822 29.708 1.00 18.02 172 TRP C C 1
ATOM 4497 O O . TRP C 1 173 ? 22.731 -19.293 28.608 1.00 20.91 172 TRP C O 1
ATOM 4508 N N . ALA C 1 174 ? 22.671 -19.170 30.864 1.00 22.42 173 ALA C N 1
ATOM 4509 C CA . ALA C 1 174 ? 23.183 -17.796 30.926 1.00 23.77 173 ALA C CA 1
ATOM 4510 C C . ALA C 1 174 ? 24.665 -17.735 30.526 1.00 24.75 173 ALA C C 1
ATOM 4511 O O . ALA C 1 174 ? 25.432 -18.674 30.784 1.00 25.15 173 ALA C O 1
ATOM 4513 N N A LEU C 1 175 ? 25.091 -16.630 29.923 0.51 21.77 174 LEU C N 1
ATOM 4514 N N B LEU C 1 175 ? 25.039 -16.634 29.876 0.49 21.12 174 LEU C N 1
ATOM 4515 C CA A LEU C 1 175 ? 26.507 -16.459 29.609 0.51 23.89 174 LEU C CA 1
ATOM 4516 C CA B LEU C 1 175 ? 26.435 -16.268 29.701 0.49 24.64 174 LEU C CA 1
ATOM 4517 C C A LEU C 1 175 ? 27.275 -15.862 30.789 0.51 26.91 174 LEU C C 1
ATOM 4518 C C B LEU C 1 175 ? 26.802 -15.375 30.888 0.49 24.56 174 LEU C C 1
ATOM 4519 O O A LEU C 1 175 ? 27.191 -14.660 31.043 0.51 25.50 174 LEU C O 1
ATOM 4520 O O B LEU C 1 175 ? 25.918 -14.783 31.514 0.49 29.70 174 LEU C O 1
ATOM 4529 N N A THR C 1 176 ? 28.024 -16.708 31.500 0.51 30.57 175 THR C N 1
ATOM 4530 N N B THR C 1 176 ? 28.091 -15.295 31.214 0.49 30.40 175 THR C N 1
ATOM 4531 C CA A THR C 1 176 ? 28.781 -16.298 32.683 0.51 33.15 175 THR C CA 1
ATOM 4532 C CA B THR C 1 176 ? 28.540 -14.582 32.417 0.49 29.28 175 THR C CA 1
ATOM 4533 C C A THR C 1 176 ? 30.236 -16.767 32.601 0.51 37.50 175 THR C C 1
ATOM 4534 C C B THR C 1 176 ? 28.353 -13.062 32.280 0.49 24.85 175 THR C C 1
ATOM 4535 O O A THR C 1 176 ? 30.510 -17.841 32.062 0.51 32.91 175 THR C O 1
ATOM 4536 O O B THR C 1 176 ? 28.455 -12.509 31.187 0.49 30.82 175 THR C O 1
ATOM 4543 N N A GLN C 1 177 ? 31.162 -15.982 33.151 0.51 42.73 176 GLN C N 1
ATOM 4544 N N B GLN C 1 177 ? 28.059 -12.394 33.386 0.49 28.73 176 GLN C N 1
ATOM 4545 C CA A GLN C 1 177 ? 32.582 -16.341 33.100 0.51 40.80 176 GLN C CA 1
ATOM 4546 C CA B GLN C 1 177 ? 27.777 -10.968 33.352 0.49 47.59 176 GLN C CA 1
ATOM 4547 C C A GLN C 1 177 ? 33.029 -17.214 34.276 0.51 45.00 176 GLN C C 1
ATOM 4548 C C B GLN C 1 177 ? 28.709 -10.192 34.278 0.49 61.88 176 GLN C C 1
ATOM 4549 O O A GLN C 1 177 ? 34.058 -17.889 34.205 0.51 47.65 176 GLN C O 1
ATOM 4550 O O B GLN C 1 177 ? 28.579 -10.250 35.501 0.49 63.11 176 GLN C O 1
ATOM 4563 N N . SER D 1 3 ? -25.184 -37.002 -9.517 1.00 92.22 2 SER D N 1
ATOM 4564 C CA . SER D 1 3 ? -24.224 -38.055 -9.204 1.00 91.50 2 SER D CA 1
ATOM 4565 C C . SER D 1 3 ? -22.853 -37.481 -8.841 1.00 88.74 2 SER D C 1
ATOM 4566 O O . SER D 1 3 ? -22.635 -37.059 -7.702 1.00 88.13 2 SER D O 1
ATOM 4569 N N . GLU D 1 4 ? -21.942 -37.463 -9.814 1.00 81.61 3 GLU D N 1
ATOM 4570 C CA . GLU D 1 4 ? -20.560 -37.032 -9.589 1.00 52.57 3 GLU D CA 1
ATOM 4571 C C . GLU D 1 4 ? -20.236 -35.678 -10.239 1.00 60.75 3 GLU D C 1
ATOM 4572 O O . GLU D 1 4 ? -20.783 -35.350 -11.295 1.00 59.45 3 GLU D O 1
ATOM 4578 N N . PRO D 1 5 ? -19.354 -34.880 -9.602 1.00 55.04 4 PRO D N 1
ATOM 4579 C CA . PRO D 1 5 ? -18.746 -35.129 -8.285 1.00 51.34 4 PRO D CA 1
ATOM 4580 C C . PRO D 1 5 ? -19.730 -34.849 -7.151 1.00 48.59 4 PRO D C 1
ATOM 4581 O O . PRO D 1 5 ? -20.880 -34.499 -7.428 1.00 48.37 4 PRO D O 1
ATOM 4585 N N . GLN D 1 6 ? -19.294 -35.019 -5.902 1.00 43.49 5 GLN D N 1
ATOM 4586 C CA . GLN D 1 6 ? -20.125 -34.697 -4.755 1.00 40.24 5 GLN D CA 1
ATOM 4587 C C . GLN D 1 6 ? -19.394 -33.762 -3.798 1.00 37.82 5 GLN D C 1
ATOM 4588 O O . GLN D 1 6 ? -18.163 -33.790 -3.699 1.00 42.33 5 GLN D O 1
ATOM 4594 N N . ARG D 1 7 ? -20.166 -32.957 -3.079 1.00 36.98 6 ARG D N 1
ATOM 4595 C CA . ARG D 1 7 ? -19.636 -32.058 -2.059 1.00 36.74 6 ARG D CA 1
ATOM 4596 C C . ARG D 1 7 ? -19.523 -32.835 -0.753 1.00 34.72 6 ARG D C 1
ATOM 4597 O O . ARG D 1 7 ? -20.544 -33.150 -0.142 1.00 38.56 6 ARG D O 1
ATOM 4605 N N . LEU D 1 8 ? -18.293 -33.115 -0.312 1.00 30.52 7 LEU D N 1
ATOM 4606 C CA . LEU D 1 8 ? -18.074 -34.060 0.790 1.00 28.38 7 LEU D CA 1
ATOM 4607 C C . LEU D 1 8 ? -17.418 -33.417 2.003 1.00 31.36 7 LEU D C 1
ATOM 4608 O O . LEU D 1 8 ? -16.696 -32.425 1.886 1.00 30.57 7 LEU D O 1
ATOM 4613 N N . PHE D 1 9 ? -17.681 -33.993 3.171 1.00 25.12 8 PHE D N 1
ATOM 4614 C CA . PHE D 1 9 ? -16.983 -33.614 4.392 1.00 23.00 8 PHE D CA 1
ATOM 4615 C C . PHE D 1 9 ? -17.025 -34.757 5.398 1.00 23.17 8 PHE D C 1
ATOM 4616 O O . PHE D 1 9 ? -17.932 -35.606 5.353 1.00 25.06 8 PHE D O 1
ATOM 4624 N N . PHE D 1 10 ? -16.025 -34.808 6.279 1.00 23.76 9 PHE D N 1
ATOM 4625 C CA . PHE D 1 10 ? -16.051 -35.754 7.402 1.00 20.73 9 PHE D CA 1
ATOM 4626 C C . PHE D 1 10 ? -16.628 -35.056 8.617 1.00 19.97 9 PHE D C 1
ATOM 4627 O O . PHE D 1 10 ? -16.382 -33.867 8.835 1.00 24.60 9 PHE D O 1
ATOM 4635 N N . ALA D 1 11 ? -17.371 -35.791 9.440 1.00 19.84 10 ALA D N 1
ATOM 4636 C CA . ALA D 1 11 ? -17.943 -35.164 10.631 1.00 20.50 10 ALA D CA 1
ATOM 4637 C C . ALA D 1 11 ? -18.108 -36.127 11.775 1.00 21.05 10 ALA D C 1
ATOM 4638 O O . ALA D 1 11 ? -18.030 -37.336 11.607 1.00 23.91 10 ALA D O 1
ATOM 4640 N N A ILE D 1 12 ? -18.330 -35.536 12.946 0.44 17.52 11 ILE D N 1
ATOM 4641 N N B ILE D 1 12 ? -18.348 -35.555 12.944 0.56 16.91 11 ILE D N 1
ATOM 4642 C CA A ILE D 1 12 ? -18.756 -36.222 14.164 0.44 20.29 11 ILE D CA 1
ATOM 4643 C CA B ILE D 1 12 ? -18.762 -36.294 14.132 0.56 19.75 11 ILE D CA 1
ATOM 4644 C C A ILE D 1 12 ? -20.235 -35.904 14.337 0.44 21.00 11 ILE D C 1
ATOM 4645 C C B ILE D 1 12 ? -20.205 -35.905 14.404 0.56 20.67 11 ILE D C 1
ATOM 4646 O O A ILE D 1 12 ? -20.651 -34.766 14.121 0.44 20.50 11 ILE D O 1
ATOM 4647 O O B ILE D 1 12 ? -20.564 -34.730 14.303 0.56 23.28 11 ILE D O 1
ATOM 4656 N N . ASP D 1 13 ? -21.037 -36.893 14.717 1.00 21.77 12 ASP D N 1
ATOM 4657 C CA . ASP D 1 13 ? -22.460 -36.657 14.926 1.00 22.57 12 ASP D CA 1
ATOM 4658 C C . ASP D 1 13 ? -22.883 -36.596 16.381 1.00 23.20 12 ASP D C 1
ATOM 4659 O O . ASP D 1 13 ? -22.144 -37.013 17.287 1.00 24.88 12 ASP D O 1
ATOM 4664 N N . LEU D 1 14 ? -24.089 -36.075 16.590 1.00 21.10 13 LEU D N 1
ATOM 4665 C CA . LEU D 1 14 ? -24.656 -35.972 17.939 1.00 18.88 13 LEU D CA 1
ATOM 4666 C C . LEU D 1 14 ? -25.674 -37.080 18.143 1.00 20.57 13 LEU D C 1
ATOM 4667 O O . LEU D 1 14 ? -26.477 -37.346 17.259 1.00 28.14 13 LEU D O 1
ATOM 4672 N N . PRO D 1 15 ? -25.677 -37.717 19.333 1.00 22.46 14 PRO D N 1
ATOM 4673 C CA . PRO D 1 15 ? -26.753 -38.657 19.684 1.00 26.48 14 PRO D CA 1
ATOM 4674 C C . PRO D 1 15 ? -28.095 -37.915 19.703 1.00 32.27 14 PRO D C 1
ATOM 4675 O O . PRO D 1 15 ? -28.116 -36.710 19.975 1.00 31.25 14 PRO D O 1
ATOM 4679 N N . ALA D 1 16 ? -29.192 -38.622 19.446 1.00 34.21 15 ALA D N 1
ATOM 4680 C CA . ALA D 1 16 ? -30.505 -37.992 19.312 1.00 35.96 15 ALA D CA 1
ATOM 4681 C C . ALA D 1 16 ? -30.903 -37.126 20.508 1.00 34.15 15 ALA D C 1
ATOM 4682 O O . ALA D 1 16 ? -31.418 -36.019 20.340 1.00 37.05 15 ALA D O 1
ATOM 4684 N N A GLU D 1 17 ? -30.664 -37.642 21.708 0.52 34.72 16 GLU D N 1
ATOM 4685 N N B GLU D 1 17 ? -30.675 -37.636 21.716 0.48 34.95 16 GLU D N 1
ATOM 4686 C CA A GLU D 1 17 ? -31.059 -36.958 22.936 0.52 38.89 16 GLU D CA 1
ATOM 4687 C CA B GLU D 1 17 ? -31.081 -36.923 22.928 0.48 38.83 16 GLU D CA 1
ATOM 4688 C C A GLU D 1 17 ? -30.362 -35.612 23.108 0.52 38.35 16 GLU D C 1
ATOM 4689 C C B GLU D 1 17 ? -30.365 -35.588 23.090 0.48 38.52 16 GLU D C 1
ATOM 4690 O O A GLU D 1 17 ? -30.993 -34.624 23.490 0.52 44.54 16 GLU D O 1
ATOM 4691 O O B GLU D 1 17 ? -30.985 -34.583 23.445 0.48 44.37 16 GLU D O 1
ATOM 4702 N N . ILE D 1 18 ? -29.060 -35.584 22.836 1.00 36.18 17 ILE D N 1
ATOM 4703 C CA . ILE D 1 18 ? -28.281 -34.354 22.896 1.00 32.75 17 ILE D CA 1
ATOM 4704 C C . ILE D 1 18 ? -28.794 -33.417 21.817 1.00 32.96 17 ILE D C 1
ATOM 4705 O O . ILE D 1 18 ? -28.877 -32.203 22.012 1.00 27.82 17 ILE D O 1
ATOM 4710 N N A ARG D 1 19 ? -29.130 -33.982 20.661 0.62 31.85 18 ARG D N 1
ATOM 4711 N N B ARG D 1 19 ? -29.142 -33.988 20.669 0.38 32.43 18 ARG D N 1
ATOM 4712 C CA A ARG D 1 19 ? -29.680 -33.186 19.574 0.62 33.76 18 ARG D CA 1
ATOM 4713 C CA B ARG D 1 19 ? -29.684 -33.205 19.570 0.38 33.43 18 ARG D CA 1
ATOM 4714 C C A ARG D 1 19 ? -30.987 -32.528 20.007 0.62 34.34 18 ARG D C 1
ATOM 4715 C C B ARG D 1 19 ? -30.989 -32.537 19.995 0.38 34.13 18 ARG D C 1
ATOM 4716 O O A ARG D 1 19 ? -31.203 -31.341 19.756 0.62 33.45 18 ARG D O 1
ATOM 4717 O O B ARG D 1 19 ? -31.206 -31.355 19.728 0.38 33.99 18 ARG D O 1
ATOM 4732 N N . GLU D 1 20 ? -31.847 -33.293 20.674 1.00 31.74 19 GLU D N 1
ATOM 4733 C CA . GLU D 1 20 ? -33.128 -32.761 21.137 1.00 36.85 19 GLU D CA 1
ATOM 4734 C C . GLU D 1 20 ? -32.905 -31.662 22.179 1.00 37.45 19 GLU D C 1
ATOM 4735 O O . GLU D 1 20 ? -33.552 -30.609 22.131 1.00 40.36 19 GLU D O 1
ATOM 4741 N N . GLN D 1 21 ? -31.980 -31.906 23.104 1.00 30.22 20 GLN D N 1
ATOM 4742 C CA . GLN D 1 21 ? -31.675 -30.948 24.158 1.00 37.34 20 GLN D CA 1
ATOM 4743 C C . GLN D 1 21 ? -31.180 -29.636 23.567 1.00 33.91 20 GLN D C 1
ATOM 4744 O O . GLN D 1 21 ? -31.545 -28.559 24.037 1.00 36.75 20 GLN D O 1
ATOM 4750 N N . ILE D 1 22 ? -30.361 -29.735 22.525 1.00 31.37 21 ILE D N 1
ATOM 4751 C CA . ILE D 1 22 ? -29.790 -28.557 21.881 1.00 24.35 21 ILE D CA 1
ATOM 4752 C C . ILE D 1 22 ? -30.842 -27.694 21.178 1.00 32.42 21 ILE D C 1
ATOM 4753 O O . ILE D 1 22 ? -30.838 -26.467 21.328 1.00 36.36 21 ILE D O 1
ATOM 4758 N N . ILE D 1 23 ? -31.728 -28.315 20.396 1.00 36.53 22 ILE D N 1
ATOM 4759 C CA . ILE D 1 23 ? -32.750 -27.538 19.690 1.00 35.95 22 ILE D CA 1
ATOM 4760 C C . ILE D 1 23 ? -33.723 -26.853 20.664 1.00 39.97 22 ILE D C 1
ATOM 4761 O O . ILE D 1 23 ? -34.178 -25.736 20.411 1.00 40.52 22 ILE D O 1
ATOM 4766 N N A HIS D 1 24 ? -34.032 -27.527 21.769 0.60 37.93 23 HIS D N 1
ATOM 4767 N N B HIS D 1 24 ? -34.029 -27.515 21.777 0.40 38.56 23 HIS D N 1
ATOM 4768 C CA A HIS D 1 24 ? -34.911 -26.967 22.792 0.60 42.71 23 HIS D CA 1
ATOM 4769 C CA B HIS D 1 24 ? -34.925 -26.943 22.777 0.40 42.41 23 HIS D CA 1
ATOM 4770 C C A HIS D 1 24 ? -34.271 -25.733 23.411 0.60 41.77 23 HIS D C 1
ATOM 4771 C C B HIS D 1 24 ? -34.277 -25.729 23.429 0.40 42.04 23 HIS D C 1
ATOM 4772 O O A HIS D 1 24 ? -34.906 -24.692 23.566 0.60 46.58 23 HIS D O 1
ATOM 4773 O O B HIS D 1 24 ? -34.913 -24.694 23.617 0.40 46.07 23 HIS D O 1
ATOM 4786 N N . TRP D 1 25 ? -33.003 -25.875 23.771 1.00 38.60 24 TRP D N 1
ATOM 4787 C CA . TRP D 1 25 ? -32.220 -24.797 24.353 1.00 38.40 24 TRP D CA 1
ATOM 4788 C C . TRP D 1 25 ? -32.098 -23.643 23.357 1.00 41.98 24 TRP D C 1
ATOM 4789 O O . TRP D 1 25 ? -32.252 -22.474 23.723 1.00 37.32 24 TRP D O 1
ATOM 4800 N N . ARG D 1 26 ? -31.839 -23.978 22.093 1.00 35.87 25 ARG D N 1
ATOM 4801 C CA . ARG D 1 26 ? -31.735 -22.970 21.048 1.00 32.08 25 ARG D CA 1
ATOM 4802 C C . ARG D 1 26 ? -33.038 -22.183 20.911 1.00 36.18 25 ARG D C 1
ATOM 4803 O O . ARG D 1 26 ? -33.032 -20.953 20.887 1.00 42.97 25 ARG D O 1
ATOM 4811 N N . ALA D 1 27 ? -34.157 -22.896 20.834 1.00 42.29 26 ALA D N 1
ATOM 4812 C CA . ALA D 1 27 ? -35.457 -22.254 20.675 1.00 45.00 26 ALA D CA 1
ATOM 4813 C C . ALA D 1 27 ? -35.777 -21.338 21.858 1.00 48.95 26 ALA D C 1
ATO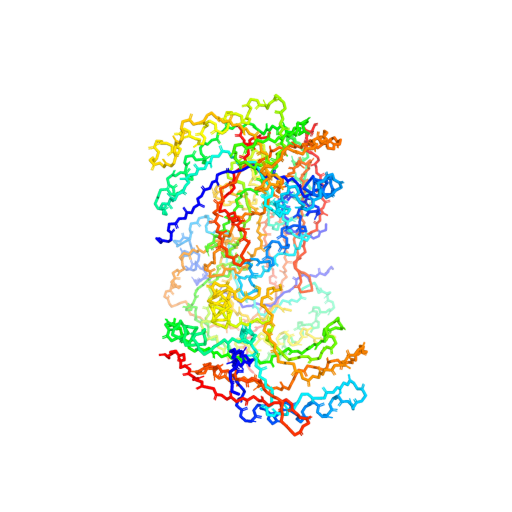M 4814 O O . ALA D 1 27 ? -36.425 -20.303 21.700 1.00 50.75 26 ALA D O 1
ATOM 4816 N N . LYS D 1 28 ? -35.323 -21.732 23.041 1.00 48.04 27 LYS D N 1
ATOM 4817 C CA . LYS D 1 28 ? -35.597 -20.985 24.266 1.00 48.09 27 LYS D CA 1
ATOM 4818 C C . LYS D 1 28 ? -34.821 -19.670 24.340 1.00 46.21 27 LYS D C 1
ATOM 4819 O O . LYS D 1 28 ? -35.351 -18.653 24.778 1.00 45.53 27 LYS D O 1
ATOM 4825 N N . HIS D 1 29 ? -33.567 -19.692 23.901 1.00 46.14 28 HIS D N 1
ATOM 4826 C CA . HIS D 1 29 ? -32.677 -18.548 24.081 1.00 45.18 28 HIS D CA 1
ATOM 4827 C C . HIS D 1 29 ? -32.482 -17.687 22.835 1.00 51.42 28 HIS D C 1
ATOM 4828 O O . HIS D 1 29 ? -31.998 -16.555 22.929 1.00 50.93 28 HIS D O 1
ATOM 4835 N N . PHE D 1 30 ? -32.855 -18.219 21.675 1.00 45.24 29 PHE D N 1
ATOM 4836 C CA . PHE D 1 30 ? -32.627 -17.506 20.427 1.00 50.06 29 PHE D CA 1
ATOM 4837 C C . PHE D 1 30 ? -33.897 -17.262 19.620 1.00 53.37 29 PHE D C 1
ATOM 4838 O O . PHE D 1 30 ? -34.479 -18.193 19.060 1.00 60.59 29 PHE D O 1
ATOM 4846 N N . PRO D 1 31 ? -34.334 -15.994 19.574 1.00 54.40 30 PRO D N 1
ATOM 4847 C CA . PRO D 1 31 ? -35.477 -15.548 18.772 1.00 56.60 30 PRO D CA 1
ATOM 4848 C C . PRO D 1 31 ? -35.134 -15.643 17.287 1.00 56.04 30 PRO D C 1
ATOM 4849 O O . PRO D 1 31 ? -33.947 -15.638 16.947 1.00 51.29 30 PRO D O 1
ATOM 4853 N N . PRO D 1 32 ? -36.154 -15.739 16.417 1.00 61.64 31 PRO D N 1
ATOM 4854 C CA . PRO D 1 32 ? -35.956 -15.840 14.964 1.00 62.36 31 PRO D CA 1
ATOM 4855 C C . PRO D 1 32 ? -35.074 -14.708 14.426 1.00 66.05 31 PRO D C 1
ATOM 4856 O O . PRO D 1 32 ? -34.292 -14.917 13.493 1.00 65.04 31 PRO D O 1
ATOM 4860 N N . GLU D 1 33 ? -35.211 -13.526 15.023 1.00 61.19 32 GLU D N 1
ATOM 4861 C CA . GLU D 1 33 ? -34.401 -12.353 14.690 1.00 60.38 32 GLU D CA 1
ATOM 4862 C C . GLU D 1 33 ? -32.886 -12.568 14.867 1.00 59.01 32 GLU D C 1
ATOM 4863 O O . GLU D 1 33 ? -32.081 -11.976 14.146 1.00 60.35 32 GLU D O 1
ATOM 4869 N N . ALA D 1 34 ? -32.507 -13.430 15.805 1.00 57.27 33 ALA D N 1
ATOM 4870 C CA . ALA D 1 34 ? -31.097 -13.684 16.110 1.00 55.28 33 ALA D CA 1
ATOM 4871 C C . ALA D 1 34 ? -30.301 -14.335 14.972 1.00 61.18 33 ALA D C 1
ATOM 4872 O O . ALA D 1 34 ? -29.087 -14.125 14.858 1.00 59.37 33 ALA D O 1
ATOM 4874 N N . GLY D 1 35 ? -30.976 -15.143 14.154 1.00 61.00 34 GLY D N 1
ATOM 4875 C CA . GLY D 1 35 ? -30.327 -15.828 13.047 1.00 51.77 34 GLY D CA 1
ATOM 4876 C C . GLY D 1 35 ? -31.161 -16.976 12.502 1.00 48.59 34 GLY D C 1
ATOM 4877 O O . GLY D 1 35 ? -32.190 -17.326 13.084 1.00 50.06 34 GLY D O 1
ATOM 4878 N N . ARG D 1 36 ? -30.720 -17.564 11.389 1.00 41.76 35 ARG D N 1
ATOM 4879 C CA . ARG D 1 36 ? -31.398 -18.724 10.808 1.00 45.96 35 ARG D CA 1
ATOM 4880 C C . ARG D 1 36 ? -30.916 -20.007 11.467 1.00 46.80 35 ARG D C 1
ATOM 4881 O O . ARG D 1 36 ? -29.727 -20.325 11.414 1.00 43.72 35 ARG D O 1
ATOM 4889 N N . PRO D 1 37 ? -31.843 -20.766 12.070 1.00 47.84 36 PRO D N 1
ATOM 4890 C CA . PRO D 1 37 ? -31.456 -21.982 12.794 1.00 38.50 36 PRO D CA 1
ATOM 4891 C C . PRO D 1 37 ? -31.020 -23.105 11.844 1.00 38.76 36 PRO D C 1
ATOM 4892 O O . PRO D 1 37 ? -31.729 -23.389 10.871 1.00 42.27 36 PRO D O 1
ATOM 4896 N N . VAL D 1 38 ? -29.874 -23.726 12.117 1.00 37.60 37 VAL D N 1
ATOM 4897 C CA . VAL D 1 38 ? -29.452 -24.914 11.373 1.00 36.82 37 VAL D CA 1
ATOM 4898 C C . VAL D 1 38 ? -30.507 -25.997 11.593 1.00 35.68 37 VAL D C 1
ATOM 4899 O O . VAL D 1 38 ? -30.959 -26.201 12.725 1.00 38.56 37 VAL D O 1
ATOM 4903 N N . ALA D 1 39 ? -30.922 -26.670 10.521 1.00 38.65 38 ALA D N 1
ATOM 4904 C CA . ALA D 1 39 ? -31.881 -27.767 10.647 1.00 41.04 38 ALA D CA 1
ATOM 4905 C C . ALA D 1 39 ? -31.415 -28.766 11.706 1.00 39.83 38 ALA D C 1
ATOM 4906 O O . ALA D 1 39 ? -30.234 -29.116 11.750 1.00 41.14 38 ALA D O 1
ATOM 4908 N N . ALA D 1 40 ? -32.340 -29.213 12.553 1.00 40.69 39 ALA D N 1
ATOM 4909 C CA . ALA D 1 40 ? -32.020 -30.111 13.666 1.00 40.71 39 ALA D CA 1
ATOM 4910 C C . ALA D 1 40 ? -31.184 -31.317 13.239 1.00 36.64 39 ALA D C 1
ATOM 4911 O O . ALA D 1 40 ? -30.189 -31.667 13.886 1.00 32.71 39 ALA D O 1
ATOM 4913 N N A ASP D 1 41 ? -31.582 -31.960 12.149 0.48 40.96 40 ASP D N 1
ATOM 4914 N N B ASP D 1 41 ? -31.603 -31.936 12.142 0.52 40.97 40 ASP D N 1
ATOM 4915 C CA A ASP D 1 41 ? -30.867 -33.145 11.688 0.48 40.18 40 ASP D CA 1
ATOM 4916 C CA B ASP D 1 41 ? -30.940 -33.114 11.597 0.52 40.82 40 ASP D CA 1
ATOM 4917 C C A ASP D 1 41 ? -29.523 -32.816 11.040 0.48 36.94 40 ASP D C 1
ATOM 4918 C C B ASP D 1 41 ? -29.549 -32.810 11.038 0.52 37.32 40 ASP D C 1
ATOM 4919 O O A ASP D 1 41 ? -28.712 -33.705 10.805 0.48 38.02 40 ASP D O 1
ATOM 4920 O O B ASP D 1 41 ? -28.736 -33.711 10.862 0.52 37.79 40 ASP D O 1
ATOM 4929 N N . ASN D 1 42 ? -29.284 -31.537 10.762 1.00 34.82 41 ASN D N 1
ATOM 4930 C CA . ASN D 1 42 ? -28.011 -31.116 10.176 1.00 32.99 41 ASN D CA 1
ATOM 4931 C C . ASN D 1 42 ? -26.957 -30.694 11.200 1.00 29.59 41 ASN D C 1
ATOM 4932 O O . ASN D 1 42 ? -25.814 -30.399 10.840 1.00 30.72 41 ASN D O 1
ATOM 4937 N N . LEU D 1 43 ? -27.336 -30.660 12.472 1.00 28.61 42 LEU D N 1
ATOM 4938 C CA . LEU D 1 43 ? -26.366 -30.341 13.516 1.00 22.36 42 LEU D CA 1
ATOM 4939 C C . LEU D 1 43 ? -25.286 -31.424 13.575 1.00 20.79 42 LEU D C 1
ATOM 4940 O O . LEU D 1 43 ? -25.591 -32.621 13.699 1.00 24.70 42 LEU D O 1
ATOM 4945 N N . HIS D 1 44 ? -24.026 -30.993 13.499 1.00 21.03 43 HIS D N 1
ATOM 4946 C CA . HIS D 1 44 ? -22.888 -31.904 13.527 1.00 23.03 43 HIS D CA 1
ATOM 4947 C C . HIS D 1 44 ? -21.616 -31.107 13.763 1.00 22.00 43 HIS D C 1
ATOM 4948 O O . HIS D 1 44 ? -21.627 -29.861 13.709 1.00 23.94 43 HIS D O 1
ATOM 4955 N N . LEU D 1 45 ? -20.511 -31.821 13.988 1.00 20.11 44 LEU D N 1
ATOM 4956 C CA . LEU D 1 45 ? -19.189 -31.198 14.132 1.00 20.92 44 LEU D CA 1
ATOM 4957 C C . LEU D 1 45 ? -18.282 -31.598 12.967 1.00 19.63 44 LEU D C 1
ATOM 4958 O O . LEU D 1 45 ? -17.904 -32.758 12.837 1.00 24.13 44 LEU D O 1
ATOM 4963 N N . THR D 1 46 ? -17.922 -30.635 12.117 1.00 19.78 45 THR D N 1
ATOM 4964 C CA . THR D 1 46 ? -17.128 -30.972 10.939 1.00 21.23 45 THR D CA 1
ATOM 4965 C C . THR D 1 46 ? -15.671 -31.241 11.330 1.00 25.51 45 THR D C 1
ATOM 4966 O O . THR D 1 46 ? -15.070 -30.483 12.097 1.00 28.31 45 THR D O 1
ATOM 4970 N N . LEU D 1 47 ? -15.108 -32.321 10.799 1.00 22.71 46 LEU D N 1
ATOM 4971 C CA . LEU D 1 47 ? -13.691 -32.620 10.987 1.00 25.35 46 LEU D CA 1
ATOM 4972 C C . LEU D 1 47 ? -12.869 -32.052 9.844 1.00 28.59 46 LEU D C 1
ATOM 4973 O O . LEU D 1 47 ? -11.814 -31.448 10.058 1.00 27.68 46 LEU D O 1
ATOM 4978 N N . ALA D 1 48 ? -13.352 -32.263 8.623 1.00 26.12 47 ALA D N 1
ATOM 4979 C CA . ALA D 1 48 ? -12.625 -31.824 7.434 1.00 27.18 47 ALA D CA 1
ATOM 4980 C C . ALA D 1 48 ? -13.589 -31.617 6.276 1.00 31.19 47 ALA D C 1
ATOM 4981 O O . ALA D 1 48 ? -14.403 -32.496 5.987 1.00 31.22 47 ALA D O 1
ATOM 4983 N N . PHE D 1 49 ? -13.496 -30.468 5.608 1.00 30.32 48 PHE D N 1
ATOM 4984 C CA . PHE D 1 49 ? -14.325 -30.213 4.433 1.00 32.33 48 PHE D CA 1
ATOM 4985 C C . PHE D 1 49 ? -13.503 -30.489 3.184 1.00 30.66 48 PHE D C 1
ATOM 4986 O O . PHE D 1 49 ? -12.401 -29.957 3.040 1.00 38.06 48 PHE D O 1
ATOM 4994 N N . LEU D 1 50 ? -14.029 -31.315 2.281 1.00 33.18 49 LEU D N 1
ATOM 4995 C CA . LEU D 1 50 ? -13.257 -31.768 1.133 1.00 35.76 49 LEU D CA 1
ATOM 4996 C C . LEU D 1 50 ? -13.635 -31.052 -0.157 1.00 40.18 49 LEU D C 1
ATOM 4997 O O . LEU D 1 50 ? -12.888 -31.100 -1.139 1.00 42.31 49 LEU D O 1
ATOM 5002 N N . GLY D 1 51 ? -14.806 -30.422 -0.179 1.00 34.56 50 GLY D N 1
ATOM 5003 C CA . GLY D 1 51 ? -15.279 -29.803 -1.410 1.00 40.28 50 GLY D CA 1
ATOM 5004 C C . GLY D 1 51 ? -15.897 -30.790 -2.393 1.00 41.99 50 GLY D C 1
ATOM 5005 O O . GLY D 1 51 ? -16.266 -31.908 -2.021 1.00 37.25 50 GLY D O 1
ATOM 5006 N N . GLU D 1 52 ? -16.016 -30.391 -3.658 1.00 38.27 51 GLU D N 1
ATOM 5007 C CA . GLU D 1 52 ? -16.555 -31.300 -4.660 1.00 39.71 51 GLU D CA 1
ATOM 5008 C C . GLU D 1 52 ? -15.461 -32.180 -5.253 1.00 51.36 51 GLU D C 1
ATOM 5009 O O . GLU D 1 52 ? -14.628 -31.715 -6.034 1.00 57.10 51 GLU D O 1
ATOM 5015 N N . VAL D 1 53 ? -15.494 -33.461 -4.914 1.00 42.46 52 VAL D N 1
ATOM 5016 C CA . VAL D 1 53 ? -14.465 -34.394 -5.349 1.00 43.23 52 VAL D CA 1
ATOM 5017 C C . VAL D 1 53 ? -15.045 -35.479 -6.251 1.00 41.63 52 VAL D C 1
ATOM 5018 O O . VAL D 1 53 ? -16.200 -35.887 -6.099 1.00 50.67 52 VAL D O 1
ATOM 5022 N N . SER D 1 54 ? -14.222 -35.948 -7.180 1.00 44.31 53 SER D N 1
ATOM 5023 C CA . SER D 1 54 ? -14.605 -36.999 -8.109 1.00 49.19 53 SER D CA 1
ATOM 5024 C C . SER D 1 54 ? -14.822 -38.303 -7.362 1.00 52.93 53 SER D C 1
ATOM 5025 O O . SER D 1 54 ? -14.535 -38.401 -6.174 1.00 50.00 53 SER D O 1
ATOM 5028 N N . ALA D 1 55 ? -15.321 -39.313 -8.064 1.00 57.06 54 ALA D N 1
ATOM 5029 C CA . ALA D 1 55 ? -15.515 -40.619 -7.450 1.00 54.93 54 ALA D CA 1
ATOM 5030 C C . ALA D 1 55 ? -14.170 -41.262 -7.115 1.00 56.08 54 ALA D C 1
ATOM 5031 O O . ALA D 1 55 ? -14.020 -41.874 -6.057 1.00 50.74 54 ALA D O 1
ATOM 5033 N N . GLU D 1 56 ? -13.212 -41.147 -8.036 1.00 56.37 55 GLU D N 1
ATOM 5034 C CA . GLU D 1 56 ? -11.847 -41.619 -7.802 1.00 59.24 55 GLU D CA 1
ATOM 5035 C C . GLU D 1 56 ? -11.234 -40.984 -6.553 1.00 54.60 55 GLU D C 1
ATOM 5036 O O . GLU D 1 56 ? -10.638 -41.666 -5.714 1.00 52.65 55 GLU D O 1
ATOM 5042 N N . LYS D 1 57 ? -11.385 -39.668 -6.444 1.00 52.54 56 LYS D N 1
ATOM 5043 C CA . LYS D 1 57 ? -10.840 -38.901 -5.338 1.00 50.07 56 LYS D CA 1
ATOM 5044 C C . LYS D 1 57 ? -11.431 -39.350 -4.014 1.00 45.43 56 LYS D C 1
ATOM 5045 O O . LYS D 1 57 ? -10.723 -39.543 -3.015 1.00 46.26 56 LYS D O 1
ATOM 5051 N N . GLU D 1 58 ? -12.748 -39.495 -4.014 1.00 51.86 57 GLU D N 1
ATOM 5052 C CA . GLU D 1 58 ? -13.463 -39.915 -2.825 1.00 45.45 57 GLU D CA 1
ATOM 5053 C C . GLU D 1 58 ? -12.965 -41.283 -2.395 1.00 45.20 57 GLU D C 1
ATOM 5054 O O . GLU D 1 58 ? -12.728 -41.524 -1.213 1.00 45.93 57 GLU D O 1
ATOM 5060 N N . LYS D 1 59 ? -12.806 -42.179 -3.362 1.00 48.19 58 LYS D N 1
ATOM 5061 C CA . LYS D 1 59 ? -12.343 -43.536 -3.085 1.00 49.16 58 LYS D CA 1
ATOM 5062 C C . LYS D 1 59 ? -10.970 -43.537 -2.400 1.00 50.11 58 LYS D C 1
ATOM 5063 O O . LYS D 1 59 ? -10.768 -44.234 -1.403 1.00 45.35 58 LYS D O 1
ATOM 5069 N N . ALA D 1 60 ? -10.047 -42.728 -2.914 1.00 45.64 59 ALA D N 1
ATOM 5070 C CA . ALA D 1 60 ? -8.708 -42.602 -2.343 1.00 46.46 59 ALA D CA 1
ATOM 5071 C C . ALA D 1 60 ? -8.738 -42.034 -0.921 1.00 45.31 59 ALA D C 1
ATOM 5072 O O . ALA D 1 60 ? -8.127 -42.600 -0.005 1.00 46.78 59 ALA D O 1
ATOM 5074 N N . LEU D 1 61 ? -9.443 -40.920 -0.736 1.00 40.82 60 LEU D N 1
ATOM 5075 C CA . LEU D 1 61 ? -9.569 -40.321 0.587 1.00 38.80 60 LEU D CA 1
ATOM 5076 C C . LEU D 1 61 ? -10.214 -41.284 1.586 1.00 42.73 60 LEU D C 1
ATOM 5077 O O . LEU D 1 61 ? -9.833 -41.318 2.757 1.00 42.86 60 LEU D O 1
ATOM 5082 N N . SER D 1 62 ? -11.201 -42.046 1.125 1.00 41.21 61 SER D N 1
ATOM 5083 C CA . SER D 1 62 ? -11.886 -43.000 1.985 1.00 38.79 61 SER D CA 1
ATOM 5084 C C . SER D 1 62 ? -10.931 -44.089 2.429 1.00 41.92 61 SER D C 1
ATOM 5085 O O . SER D 1 62 ? -10.981 -44.548 3.568 1.00 35.21 61 SER D O 1
ATOM 5088 N N . LEU D 1 63 ? -10.057 -44.501 1.523 1.00 37.35 62 LEU D N 1
ATOM 5089 C CA . LEU D 1 63 ? -9.070 -45.525 1.843 1.00 39.30 62 LEU D CA 1
ATOM 5090 C C . LEU D 1 63 ? -8.113 -44.995 2.913 1.00 47.61 62 LEU D C 1
ATOM 5091 O O . LEU D 1 63 ? -7.781 -45.700 3.865 1.00 39.70 62 LEU D O 1
ATOM 5096 N N . LEU D 1 64 ? -7.707 -43.735 2.770 1.00 40.74 63 LEU D N 1
ATOM 5097 C CA . LEU D 1 64 ? -6.864 -43.078 3.768 1.00 42.47 63 LEU D CA 1
ATOM 5098 C C . LEU D 1 64 ? -7.555 -42.982 5.123 1.00 44.98 63 LEU D C 1
ATOM 5099 O O . LEU D 1 64 ? -6.930 -43.192 6.158 1.00 39.32 63 LEU D O 1
ATOM 5104 N N . ALA D 1 65 ? -8.846 -42.668 5.114 1.00 33.20 64 ALA D N 1
ATOM 5105 C CA . ALA D 1 65 ? -9.602 -42.546 6.350 1.00 31.12 64 ALA D CA 1
ATOM 5106 C C . ALA D 1 65 ? -9.664 -43.895 7.047 1.00 31.17 64 ALA D C 1
ATOM 5107 O O . ALA D 1 65 ? -9.682 -43.974 8.286 1.00 30.64 64 ALA D O 1
ATOM 5109 N N . GLY D 1 66 ? -9.717 -44.957 6.250 1.00 32.34 65 GLY D N 1
ATOM 5110 C CA . GLY D 1 66 ? -9.816 -46.306 6.783 1.00 33.02 65 GLY D CA 1
ATOM 5111 C C . GLY D 1 66 ? -8.518 -46.797 7.392 1.00 34.96 65 GLY D C 1
ATOM 5112 O O . GLY D 1 66 ? -8.479 -47.861 8.025 1.00 35.94 65 GLY D O 1
ATOM 5113 N N . ARG D 1 67 ? -7.453 -46.025 7.200 1.00 37.37 66 ARG D N 1
ATOM 5114 C CA . ARG D 1 67 ? -6.161 -46.372 7.772 1.00 42.80 66 ARG D CA 1
ATOM 5115 C C . ARG D 1 67 ? -5.948 -45.688 9.115 1.00 44.75 66 ARG D C 1
ATOM 5116 O O . ARG D 1 67 ? -4.980 -45.967 9.824 1.00 42.04 66 ARG D O 1
ATOM 5124 N N . ILE D 1 68 ? -6.857 -44.787 9.463 1.00 31.57 67 ILE D N 1
ATOM 5125 C CA . ILE D 1 68 ? -6.723 -44.067 10.716 1.00 29.86 67 ILE D CA 1
ATOM 5126 C C . ILE D 1 68 ? -7.004 -45.013 11.891 1.00 36.83 67 ILE D C 1
ATOM 5127 O O . ILE D 1 68 ? -8.044 -45.675 11.938 1.00 36.08 67 ILE D O 1
ATOM 5132 N N A ARG D 1 69 ? -6.055 -45.074 12.823 0.64 40.08 68 ARG D N 1
ATOM 5133 N N B ARG D 1 69 ? -6.063 -45.083 12.826 0.36 40.56 68 ARG D N 1
ATOM 5134 C CA A ARG D 1 69 ? -6.179 -45.888 14.027 0.64 43.45 68 ARG D CA 1
ATOM 5135 C CA B ARG D 1 69 ? -6.229 -45.905 14.015 0.36 43.70 68 ARG D CA 1
ATOM 5136 C C A ARG D 1 69 ? -6.119 -44.977 15.235 0.64 47.01 68 ARG D C 1
ATOM 5137 C C B ARG D 1 69 ? -6.122 -45.014 15.236 0.36 47.08 68 ARG D C 1
ATOM 5138 O O A ARG D 1 69 ? -5.075 -44.383 15.507 0.64 51.35 68 ARG D O 1
ATOM 5139 O O B ARG D 1 69 ? -5.056 -44.463 15.511 0.36 50.76 68 ARG D O 1
ATOM 5154 N N . GLN D 1 70 ? -7.222 -44.865 15.966 1.00 47.46 69 GLN D N 1
ATOM 5155 C CA . GLN D 1 70 ? -7.216 -44.074 17.192 1.00 49.61 69 GLN D CA 1
ATOM 5156 C C . GLN D 1 70 ? -8.447 -44.302 18.063 1.00 44.13 69 GLN D C 1
ATOM 5157 O O . GLN D 1 70 ? -9.548 -44.537 17.543 1.00 36.59 69 GLN D O 1
ATOM 5163 N N . PRO D 1 71 ? -8.251 -44.243 19.395 1.00 39.30 70 PRO D N 1
ATOM 5164 C CA . PRO D 1 71 ? -9.289 -44.497 20.398 1.00 35.00 70 PRO D CA 1
ATOM 5165 C C . PRO D 1 71 ? -10.455 -43.533 20.275 1.00 33.70 70 PRO D C 1
ATOM 5166 O O . PRO D 1 71 ? -10.317 -42.447 19.700 1.00 33.92 70 PRO D O 1
ATOM 5170 N N . GLY D 1 72 ? -11.597 -43.931 20.824 1.00 30.66 71 GLY D N 1
ATOM 5171 C CA . GLY D 1 72 ? -12.731 -43.043 20.924 1.00 34.07 71 GLY D CA 1
ATOM 5172 C C . GLY D 1 72 ? -12.390 -41.993 21.956 1.00 38.20 71 GLY D C 1
ATOM 5173 O O . GLY D 1 72 ? -11.350 -42.079 22.620 1.00 34.71 71 GLY D O 1
ATOM 5174 N N . PHE D 1 73 ? -13.257 -40.999 22.092 1.00 29.81 72 PHE D N 1
ATOM 5175 C CA . PHE D 1 73 ? -13.064 -39.976 23.108 1.00 27.25 72 PHE D CA 1
ATOM 5176 C C . PHE D 1 73 ? -14.413 -39.420 23.478 1.00 29.55 72 PHE D C 1
ATOM 5177 O O . PHE D 1 73 ? -15.409 -39.688 22.798 1.00 26.22 72 PHE D O 1
ATOM 5185 N N . THR D 1 74 ? -14.453 -38.654 24.566 1.00 24.94 73 THR D N 1
ATOM 5186 C CA . THR D 1 74 ? -15.701 -38.059 25.004 1.00 23.61 73 THR D CA 1
ATOM 5187 C C . THR D 1 74 ? -15.720 -36.580 24.649 1.00 23.26 73 THR D C 1
ATOM 5188 O O . THR D 1 74 ? -14.715 -35.882 24.809 1.00 23.45 73 THR D O 1
ATOM 5192 N N . LEU D 1 75 ? -16.862 -36.121 24.146 1.00 19.98 74 LEU D N 1
ATOM 5193 C CA . LEU D 1 75 ? -17.075 -34.700 23.895 1.00 22.24 74 LEU D CA 1
ATOM 5194 C C . LEU D 1 75 ? -18.054 -34.186 24.930 1.00 22.53 74 LEU D C 1
ATOM 5195 O O . LEU D 1 75 ? -19.129 -34.765 25.121 1.00 23.21 74 LEU D O 1
ATOM 5200 N N . THR D 1 76 ? -17.684 -33.099 25.600 1.00 20.51 75 THR D N 1
ATOM 5201 C CA . THR D 1 76 ? -18.587 -32.443 26.530 1.00 18.64 75 THR D CA 1
ATOM 5202 C C . THR D 1 76 ? -18.736 -30.997 26.102 1.00 20.05 75 THR D C 1
ATOM 5203 O O . THR D 1 76 ? -17.775 -30.242 26.124 1.00 22.92 75 THR D O 1
ATOM 5207 N N . LEU D 1 77 ? -19.943 -30.634 25.686 1.00 18.13 76 LEU D N 1
ATOM 5208 C CA . LEU D 1 77 ? -20.167 -29.353 25.030 1.00 19.92 76 LEU D CA 1
ATOM 5209 C C . LEU D 1 77 ? -20.479 -28.354 26.123 1.00 18.29 76 LEU D C 1
ATOM 5210 O O . LEU D 1 77 ? -21.647 -28.193 26.503 1.00 21.68 76 LEU D O 1
ATOM 5215 N N . ASP D 1 78 ? -19.428 -27.691 26.599 1.00 20.97 77 ASP D N 1
ATOM 5216 C CA . ASP D 1 78 ? -19.517 -26.804 27.748 1.00 21.56 77 ASP D CA 1
ATOM 5217 C C . ASP D 1 78 ? -19.421 -25.332 27.325 1.00 21.10 77 ASP D C 1
ATOM 5218 O O . ASP D 1 78 ? -19.399 -24.431 28.168 1.00 23.04 77 ASP D O 1
ATOM 5223 N N . ASP D 1 79 ? -19.384 -25.084 26.014 1.00 21.89 78 ASP D N 1
ATOM 5224 C CA . ASP D 1 79 ? -19.078 -23.740 25.539 1.00 29.56 78 ASP D CA 1
ATOM 5225 C C . ASP D 1 79 ? -20.023 -23.339 24.409 1.00 23.94 78 ASP D C 1
ATOM 5226 O O . ASP D 1 79 ? -20.391 -24.170 23.569 1.00 26.29 78 ASP D O 1
ATOM 5231 N N . ALA D 1 80 ? -20.414 -22.067 24.389 1.00 26.28 79 ALA D N 1
ATOM 5232 C CA . ALA D 1 80 ? -21.213 -21.535 23.293 1.00 27.68 79 ALA D CA 1
ATOM 5233 C C . ALA D 1 80 ? -20.736 -20.121 23.045 1.00 23.45 79 ALA D C 1
ATOM 5234 O O . ALA D 1 80 ? -20.313 -19.434 23.974 1.00 27.27 79 ALA D O 1
ATOM 5236 N N . GLY D 1 81 ? -20.788 -19.667 21.798 1.00 24.15 80 GLY D N 1
ATOM 5237 C CA . GLY D 1 81 ? -20.343 -18.315 21.531 1.00 26.26 80 GLY D CA 1
ATOM 5238 C C . GLY D 1 81 ? -20.761 -17.882 20.148 1.00 26.89 80 GLY D C 1
ATOM 5239 O O . GLY D 1 81 ? -21.493 -18.600 19.460 1.00 28.65 80 GLY D O 1
ATOM 5240 N N . GLN D 1 82 ? -20.296 -16.705 19.750 1.00 28.69 81 GLN D N 1
ATOM 5241 C CA . GLN D 1 82 ? -20.673 -16.146 18.471 1.00 35.81 81 GLN D CA 1
ATOM 5242 C C . GLN D 1 82 ? -19.404 -15.710 17.753 1.00 33.99 81 GLN D C 1
ATOM 5243 O O . GLN D 1 82 ? -18.524 -15.096 18.359 1.00 37.89 81 GLN D O 1
ATOM 5249 N N . TRP D 1 83 ? -19.300 -16.026 16.466 1.00 31.34 82 TRP D N 1
ATOM 5250 C CA . TRP D 1 83 ? -18.254 -15.455 15.632 1.00 32.83 82 TRP D CA 1
ATOM 5251 C C . TRP D 1 83 ? -18.933 -14.451 14.713 1.00 38.41 82 TRP D C 1
ATOM 5252 O O . TRP D 1 83 ? -19.531 -14.830 13.711 1.00 36.16 82 TRP D O 1
ATOM 5263 N N . LEU D 1 84 ? -18.857 -13.172 15.066 1.00 38.46 83 LEU D N 1
ATOM 5264 C CA . LEU D 1 84 ? -19.569 -12.126 14.340 1.00 40.00 83 LEU D CA 1
ATOM 5265 C C . LEU D 1 84 ? -19.118 -12.026 12.897 1.00 41.72 83 LEU D C 1
ATOM 5266 O O . LEU D 1 84 ? -19.892 -11.648 12.013 1.00 53.71 83 LEU D O 1
ATOM 5271 N N . ARG D 1 85 ? -17.857 -12.362 12.658 1.00 41.07 84 ARG D N 1
ATOM 5272 C CA . ARG D 1 85 ? -17.294 -12.213 11.322 1.00 47.59 84 ARG D CA 1
ATOM 5273 C C . ARG D 1 85 ? -17.782 -13.300 10.373 1.00 45.76 84 ARG D C 1
ATOM 5274 O O . ARG D 1 85 ? -17.970 -13.053 9.180 1.00 49.68 84 ARG D O 1
ATOM 5282 N N . SER D 1 86 ? -17.998 -14.496 10.910 1.00 38.51 85 SER D N 1
ATOM 5283 C CA . SER D 1 86 ? -18.571 -15.601 10.147 1.00 42.05 85 SER D CA 1
ATOM 5284 C C . SER D 1 86 ? -20.093 -15.552 10.248 1.00 39.69 85 SER D C 1
ATOM 5285 O O . SER D 1 86 ? -20.789 -16.326 9.587 1.00 42.22 85 SER D O 1
ATOM 5288 N N . ARG D 1 87 ? -20.587 -14.665 11.115 1.00 38.22 86 ARG D N 1
ATOM 5289 C CA . ARG D 1 87 ? -22.019 -14.508 11.385 1.00 38.67 86 ARG D CA 1
ATOM 5290 C C . ARG D 1 87 ? -22.698 -15.791 11.847 1.00 38.02 86 ARG D C 1
ATOM 5291 O O . ARG D 1 87 ? -23.801 -16.108 11.389 1.00 41.46 86 ARG D O 1
ATOM 5299 N N . VAL D 1 88 ? -22.056 -16.519 12.756 1.00 33.69 87 VAL D N 1
ATOM 5300 C CA . VAL D 1 88 ? -22.645 -17.746 13.278 1.00 31.41 87 VAL D CA 1
ATOM 5301 C C . VAL D 1 88 ? -22.676 -17.766 14.795 1.00 30.24 87 VAL D C 1
ATOM 5302 O O . VAL D 1 88 ? -21.901 -17.067 15.460 1.00 33.55 87 VAL D O 1
ATOM 5306 N N . VAL D 1 89 ? -23.603 -18.548 15.335 1.00 29.01 88 VAL D N 1
ATOM 5307 C CA . VAL D 1 89 ? -23.614 -18.838 16.762 1.00 27.73 88 VAL D CA 1
ATOM 5308 C C . VAL D 1 89 ? -23.299 -20.313 16.833 1.00 28.14 88 VAL D C 1
ATOM 5309 O O . VAL D 1 89 ? -23.811 -21.095 16.012 1.00 29.70 88 VAL D O 1
ATOM 5313 N N . TRP D 1 90 ? -22.421 -20.696 17.755 1.00 24.77 89 TRP D N 1
ATOM 5314 C CA . TRP D 1 90 ? -21.938 -22.081 17.765 1.00 25.49 89 TRP D CA 1
ATOM 5315 C C . TRP D 1 90 ? -21.877 -22.679 19.153 1.00 27.35 89 TRP D C 1
ATOM 5316 O O . TRP D 1 90 ? -21.958 -21.972 20.161 1.00 25.16 89 TRP D O 1
ATOM 5327 N N A LEU D 1 91 ? -21.751 -24.004 19.188 0.63 23.83 90 LEU D N 1
ATOM 5328 N N B LEU D 1 91 ? -21.679 -23.992 19.169 0.37 24.35 90 LEU D N 1
ATOM 5329 C CA A LEU D 1 91 ? -21.544 -24.771 20.416 0.63 23.75 90 LEU D CA 1
ATOM 5330 C CA B LEU D 1 91 ? -21.542 -24.775 20.383 0.37 24.53 90 LEU D CA 1
ATOM 5331 C C A LEU D 1 91 ? -20.172 -25.425 20.285 0.63 25.68 90 LEU D C 1
ATOM 5332 C C B LEU D 1 91 ? -20.178 -25.459 20.282 0.37 25.31 90 LEU D C 1
ATOM 5333 O O A LEU D 1 91 ? -19.758 -25.788 19.187 0.63 25.82 90 LEU D O 1
ATOM 5334 O O B LEU D 1 91 ? -19.761 -25.848 19.193 0.37 25.39 90 LEU D O 1
ATOM 5343 N N . GLY D 1 92 ? -19.472 -25.601 21.401 1.00 24.54 91 GLY D N 1
ATOM 5344 C CA . GLY D 1 92 ? -18.138 -26.192 21.360 1.00 24.23 91 GLY D CA 1
ATOM 5345 C C . GLY D 1 92 ? -17.638 -26.697 22.689 1.00 28.01 91 GLY D C 1
ATOM 5346 O O . GLY D 1 92 ? -18.396 -26.737 23.657 1.00 23.71 91 GLY D O 1
ATOM 5347 N N A MET D 1 93 ? -16.358 -27.071 22.747 0.71 27.31 92 MET D N 1
ATOM 5348 N N B MET D 1 93 ? -16.372 -27.101 22.720 0.29 27.88 92 MET D N 1
ATOM 5349 C CA A MET D 1 93 ? -15.738 -27.594 23.974 0.71 28.47 92 MET D CA 1
ATOM 5350 C CA B MET D 1 93 ? -15.726 -27.498 23.960 0.29 29.43 92 MET D CA 1
ATOM 5351 C C A MET D 1 93 ? -14.514 -26.728 24.282 0.71 33.87 92 MET D C 1
ATOM 5352 C C B MET D 1 93 ? -14.584 -26.548 24.232 0.29 33.83 92 MET D C 1
ATOM 5353 O O A MET D 1 93 ? -13.656 -26.554 23.411 0.71 36.67 92 MET D O 1
ATOM 5354 O O B MET D 1 93 ? -13.830 -26.182 23.325 0.29 35.66 92 MET D O 1
ATOM 5363 N N . ARG D 1 94 ? -14.455 -26.145 25.487 1.00 24.24 93 ARG D N 1
ATOM 5364 C CA . ARG D 1 94 ? -13.378 -25.236 25.867 1.00 20.91 93 ARG D CA 1
ATOM 5365 C C . ARG D 1 94 ? -12.014 -25.880 25.677 1.00 28.35 93 ARG D C 1
ATOM 5366 O O . ARG D 1 94 ? -11.066 -25.232 25.243 1.00 27.70 93 ARG D O 1
ATOM 5374 N N . GLN D 1 95 ? -11.920 -27.160 26.013 1.00 26.36 94 GLN D N 1
ATOM 5375 C CA . GLN D 1 95 ? -10.656 -27.870 25.911 1.00 21.25 94 GLN D CA 1
ATOM 5376 C C . GLN D 1 95 ? -10.934 -29.192 25.233 1.00 23.42 94 GLN D C 1
ATOM 5377 O O . GLN D 1 95 ? -11.100 -30.200 25.899 1.00 27.29 94 GLN D O 1
ATOM 5383 N N . PRO D 1 96 ? -10.991 -29.188 23.892 1.00 29.23 95 PRO D N 1
ATOM 5384 C CA . PRO D 1 96 ? -11.290 -30.424 23.157 1.00 28.31 95 PRO D CA 1
ATOM 5385 C C . PRO D 1 96 ? -10.302 -31.537 23.507 1.00 26.45 95 PRO D C 1
ATOM 5386 O O . PRO D 1 96 ? -9.134 -31.253 23.781 1.00 27.94 95 PRO D O 1
ATOM 5390 N N . PRO D 1 97 ? -10.756 -32.798 23.506 1.00 28.77 96 PRO D N 1
ATOM 5391 C CA . PRO D 1 97 ? -9.776 -33.862 23.761 1.00 28.64 96 PRO D CA 1
ATOM 5392 C C . PRO D 1 97 ? -8.768 -33.941 22.616 1.00 33.10 96 PRO D C 1
ATOM 5393 O O . PRO D 1 97 ? -9.121 -33.606 21.480 1.00 29.21 96 PRO D O 1
ATOM 5397 N N . ARG D 1 98 ? -7.539 -34.367 22.902 1.00 39.56 97 ARG D N 1
ATOM 5398 C CA . ARG D 1 98 ? -6.495 -34.394 21.878 1.00 45.62 97 ARG D CA 1
ATOM 5399 C C . ARG D 1 98 ? -6.859 -35.294 20.696 1.00 36.53 97 ARG D C 1
ATOM 5400 O O . ARG D 1 98 ? -6.487 -35.001 19.550 1.00 35.58 97 ARG D O 1
ATOM 5408 N N . GLY D 1 99 ? -7.587 -36.374 20.977 1.00 33.55 98 GLY D N 1
ATOM 5409 C CA . GLY D 1 99 ? -8.016 -37.310 19.949 1.00 35.31 98 GLY D CA 1
ATOM 5410 C C . GLY D 1 99 ? -8.895 -36.663 18.893 1.00 35.63 98 GLY D C 1
ATOM 5411 O O . GLY D 1 99 ? -8.853 -37.040 17.717 1.00 31.75 98 GLY D O 1
ATOM 5412 N N . LEU D 1 100 ? -9.699 -35.688 19.303 1.00 31.93 99 LEU D N 1
ATOM 5413 C CA . LEU D 1 100 ? -10.534 -34.967 18.349 1.00 29.88 99 LEU D CA 1
ATOM 5414 C C . LEU D 1 100 ? -9.653 -34.154 17.403 1.00 32.66 99 LEU D C 1
ATOM 5415 O O . LEU D 1 100 ? -9.870 -34.162 16.191 1.00 27.95 99 LEU D O 1
ATOM 5420 N N . ILE D 1 101 ? -8.669 -33.456 17.970 1.00 31.22 100 ILE D N 1
ATOM 5421 C CA . ILE D 1 101 ? -7.727 -32.648 17.196 1.00 32.47 100 ILE D CA 1
ATOM 5422 C C . ILE D 1 101 ? -6.863 -33.516 16.268 1.00 34.65 100 ILE D C 1
ATOM 5423 O O . ILE D 1 101 ? -6.626 -33.154 15.107 1.00 33.53 100 ILE D O 1
ATOM 5428 N N . GLN D 1 102 ? -6.385 -34.648 16.789 1.00 33.70 101 GLN D N 1
ATOM 5429 C CA . GLN D 1 102 ? -5.586 -35.588 16.006 1.00 36.51 101 GLN D CA 1
ATOM 5430 C C . GLN D 1 102 ? -6.380 -36.101 14.818 1.00 32.00 101 GLN D C 1
ATOM 5431 O O . GLN D 1 102 ? -5.876 -36.132 13.689 1.00 37.13 101 GLN D O 1
ATOM 5437 N N . LEU D 1 103 ? -7.618 -36.514 15.082 1.00 31.06 102 LEU D N 1
ATOM 5438 C CA . LEU D 1 103 ? -8.493 -37.046 14.042 1.00 32.89 102 LEU D CA 1
ATOM 5439 C C . LEU D 1 103 ? -8.705 -36.005 12.954 1.00 36.23 102 LEU D C 1
ATOM 5440 O O . LEU D 1 103 ? -8.483 -36.272 11.772 1.00 34.68 102 LEU D O 1
ATOM 5445 N N . ALA D 1 104 ? -9.125 -34.811 13.359 1.00 27.46 103 ALA D N 1
ATOM 5446 C CA . ALA D 1 104 ? -9.326 -33.720 12.409 1.00 26.06 103 ALA D CA 1
ATOM 5447 C C . ALA D 1 104 ? -8.062 -33.389 11.622 1.00 34.83 103 ALA D C 1
ATOM 5448 O O . ALA D 1 104 ? -8.114 -33.264 10.392 1.00 41.62 103 ALA D O 1
ATOM 5450 N N . ASN D 1 105 ? -6.938 -33.222 12.318 1.00 32.95 104 ASN D N 1
ATOM 5451 C CA . ASN D 1 105 ? -5.674 -32.916 11.645 1.00 35.49 104 ASN D CA 1
ATOM 5452 C C . ASN D 1 105 ? -5.321 -33.983 10.609 1.00 43.09 104 ASN D C 1
ATOM 5453 O O . ASN D 1 105 ? -4.804 -33.673 9.535 1.00 41.03 104 ASN D O 1
ATOM 5458 N N A MET D 1 106 ? -5.609 -35.239 10.936 0.58 36.97 105 MET D N 1
ATOM 5459 N N B MET D 1 106 ? -5.601 -35.239 10.943 0.42 37.50 105 MET D N 1
ATOM 5460 C CA A MET D 1 106 ? -5.291 -36.338 10.034 0.58 40.29 105 MET D CA 1
ATOM 5461 C CA B MET D 1 106 ? -5.304 -36.352 10.047 0.42 40.39 105 MET D CA 1
ATOM 5462 C C A MET D 1 106 ? -6.124 -36.284 8.759 0.58 42.10 105 MET D C 1
ATOM 5463 C C B MET D 1 106 ? -6.122 -36.277 8.766 0.42 42.04 105 MET D C 1
ATOM 5464 O O A MET D 1 106 ? -5.585 -36.380 7.658 0.58 48.02 105 MET D O 1
ATOM 5465 O O B MET D 1 106 ? -5.574 -36.357 7.669 0.42 47.71 105 MET D O 1
ATOM 5474 N N . LEU D 1 107 ? -7.432 -36.112 8.912 1.00 33.00 106 LEU D N 1
ATOM 5475 C CA . LEU D 1 107 ? -8.335 -36.043 7.765 1.00 32.83 106 LEU D CA 1
ATOM 5476 C C . LEU D 1 107 ? -8.013 -34.827 6.893 1.00 37.19 106 LEU D C 1
ATOM 5477 O O . LEU D 1 107 ? -8.032 -34.911 5.663 1.00 43.00 106 LEU D O 1
ATOM 5482 N N A ARG D 1 108 ? -7.697 -33.707 7.533 0.47 38.77 107 ARG D N 1
ATOM 5483 N N B ARG D 1 108 ? -7.708 -33.704 7.540 0.53 38.62 107 ARG D N 1
ATOM 5484 C CA A ARG D 1 108 ? -7.347 -32.489 6.806 0.47 41.65 107 ARG D CA 1
ATOM 5485 C CA B ARG D 1 108 ? -7.349 -32.475 6.830 0.53 42.04 107 ARG D CA 1
ATOM 5486 C C A ARG D 1 108 ? -6.018 -32.628 6.065 0.47 49.33 107 ARG D C 1
ATOM 5487 C C B ARG D 1 108 ? -6.003 -32.597 6.116 0.53 49.22 107 ARG D C 1
ATOM 5488 O O A ARG D 1 108 ? -5.883 -32.153 4.934 0.47 53.78 107 ARG D O 1
ATOM 5489 O O B ARG D 1 108 ? -5.844 -32.100 4.999 0.53 53.95 107 ARG D O 1
ATOM 5504 N N A SER D 1 109 ? -5.044 -33.285 6.692 0.47 50.26 108 SER D N 1
ATOM 5505 N N B SER D 1 109 ? -5.038 -33.256 6.753 0.53 50.04 108 SER D N 1
ATOM 5506 C CA A SER D 1 109 ? -3.745 -33.508 6.056 0.47 58.14 108 SER D CA 1
ATOM 5507 C CA B SER D 1 109 ? -3.755 -33.529 6.110 0.53 58.14 108 SER D CA 1
ATOM 5508 C C A SER D 1 109 ? -3.922 -34.379 4.819 0.47 61.82 108 SER D C 1
ATOM 5509 C C B SER D 1 109 ? -3.958 -34.349 4.838 0.53 61.50 108 SER D C 1
ATOM 5510 O O A SER D 1 109 ? -3.379 -34.084 3.753 0.47 65.96 108 SER D O 1
ATOM 5511 O O B SER D 1 109 ? -3.459 -33.988 3.771 0.53 65.85 108 SER D O 1
ATOM 5516 N N . GLN D 1 110 ? -4.705 -35.445 4.966 1.00 58.01 109 GLN D N 1
ATOM 5517 C CA . GLN D 1 110 ? -5.013 -36.343 3.849 1.00 60.52 109 GLN D CA 1
ATOM 5518 C C . GLN D 1 110 ? -5.760 -35.617 2.722 1.00 61.71 109 GLN D C 1
ATOM 5519 O O . GLN D 1 110 ? -5.655 -35.988 1.553 1.00 67.74 109 GLN D O 1
ATOM 5525 N N . ALA D 1 111 ? -6.505 -34.579 3.096 1.00 57.70 110 ALA D N 1
ATOM 5526 C CA . ALA D 1 111 ? -7.274 -33.765 2.156 1.00 63.88 110 ALA D CA 1
ATOM 5527 C C . ALA D 1 111 ? -6.417 -32.739 1.404 1.00 68.82 110 ALA D C 1
ATOM 5528 O O . ALA D 1 111 ? -6.576 -32.564 0.202 1.00 74.20 110 ALA D O 1
ATOM 5530 N N . ALA D 1 112 ? -5.529 -32.045 2.110 1.00 71.57 111 ALA D N 1
ATOM 5531 C CA . ALA D 1 112 ? -4.654 -31.061 1.468 1.00 79.30 111 ALA D CA 1
ATOM 5532 C C . ALA D 1 112 ? -3.607 -31.742 0.585 1.00 92.70 111 ALA D C 1
ATOM 5533 O O . ALA D 1 112 ? -3.142 -31.166 -0.400 1.00 97.27 111 ALA D O 1
ATOM 5535 N N . ARG D 1 113 ? -3.241 -32.967 0.958 1.00 100.16 112 ARG D N 1
ATOM 5536 C CA . ARG D 1 113 ? -2.305 -33.782 0.187 1.00 110.90 112 ARG D CA 1
ATOM 5537 C C . ARG D 1 113 ? -3.078 -34.671 -0.779 1.00 112.18 112 ARG D C 1
ATOM 5538 O O . ARG D 1 113 ? -2.505 -35.527 -1.460 1.00 117.22 112 ARG D O 1
ATOM 5546 N N . SER D 1 114 ? -4.390 -34.467 -0.810 1.00 129.15 113 SER D N 1
ATOM 5547 C CA . SER D 1 114 ? -5.241 -35.055 -1.827 1.00 127.98 113 SER D CA 1
ATOM 5548 C C . SER D 1 114 ? -5.254 -34.097 -3.013 1.00 128.81 113 SER D C 1
ATOM 5549 O O . SER D 1 114 ? -5.595 -34.469 -4.132 1.00 129.69 113 SER D O 1
ATOM 5552 N N . GLY D 1 115 ? -4.851 -32.857 -2.758 1.00 129.87 114 GLY D N 1
ATOM 5553 C CA . GLY D 1 115 ? -4.876 -31.819 -3.770 1.00 136.26 114 GLY D CA 1
ATOM 5554 C C . GLY D 1 115 ? -5.848 -30.716 -3.400 1.00 135.83 114 GLY D C 1
ATOM 5555 O O . GLY D 1 115 ? -5.656 -29.565 -3.796 1.00 140.63 114 GLY D O 1
ATOM 5556 N N . CYS D 1 116 ? -6.883 -31.079 -2.637 1.00 131.71 115 CYS D N 1
ATOM 5557 C CA . CYS D 1 116 ? -7.936 -30.156 -2.193 1.00 134.88 115 CYS D CA 1
ATOM 5558 C C . CYS D 1 116 ? -7.413 -28.791 -1.752 1.00 141.08 115 CYS D C 1
ATOM 5559 O O . CYS D 1 116 ? -6.307 -28.688 -1.214 1.00 144.98 115 CYS D O 1
ATOM 5562 N N . PHE D 1 117 ? -8.220 -27.757 -1.990 1.00 140.20 116 PHE D N 1
ATOM 5563 C CA . PHE D 1 117 ? -7.922 -26.379 -1.584 1.00 135.04 116 PHE D CA 1
ATOM 5564 C C . PHE D 1 117 ? -6.787 -25.786 -2.416 1.00 136.73 116 PHE D C 1
ATOM 5565 O O . PHE D 1 117 ? -6.244 -26.440 -3.306 1.00 138.00 116 PHE D O 1
ATOM 5573 N N . ARG D 1 121 ? -6.849 -21.294 7.890 1.00 100.93 120 ARG D N 1
ATOM 5574 C CA . ARG D 1 121 ? -7.614 -21.383 9.128 1.00 94.62 120 ARG D CA 1
ATOM 5575 C C . ARG D 1 121 ? -7.337 -22.700 9.864 1.00 91.35 120 ARG D C 1
ATOM 5576 O O . ARG D 1 121 ? -7.759 -23.769 9.416 1.00 86.01 120 ARG D O 1
ATOM 5584 N N . PRO D 1 122 ? -6.620 -22.627 11.000 1.00 88.68 121 PRO D N 1
ATOM 5585 C CA . PRO D 1 122 ? -6.395 -23.820 11.827 1.00 79.88 121 PRO D CA 1
ATOM 5586 C C . PRO D 1 122 ? -7.712 -24.373 12.366 1.00 66.34 121 PRO D C 1
ATOM 5587 O O . PRO D 1 122 ? -8.737 -23.694 12.285 1.00 65.15 121 PRO D O 1
ATOM 5591 N N . PHE D 1 123 ? -7.683 -25.585 12.911 1.00 58.79 122 PHE D N 1
ATOM 5592 C CA . PHE D 1 123 ? -8.907 -26.277 13.305 1.00 52.21 122 PHE D CA 1
ATOM 5593 C C . PHE D 1 123 ? -9.608 -25.667 14.521 1.00 47.24 122 PHE D C 1
ATOM 5594 O O . PHE D 1 123 ? -9.009 -25.519 15.583 1.00 52.02 122 PHE D O 1
ATOM 5602 N N . HIS D 1 124 ? -10.883 -25.325 14.353 1.00 41.69 123 HIS D N 1
ATOM 5603 C CA . HIS D 1 124 ? -11.693 -24.771 15.433 1.00 37.23 123 HIS D CA 1
ATOM 5604 C C . HIS D 1 124 ? -12.966 -25.585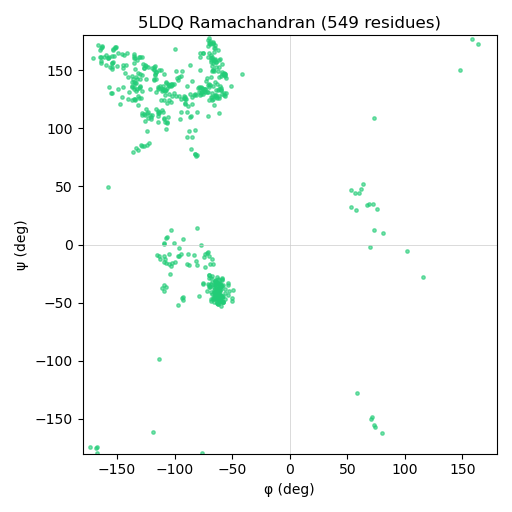 15.569 1.00 32.18 123 HIS D C 1
ATOM 5605 O O . HIS D 1 124 ? -14.001 -25.229 15.000 1.00 34.75 123 HIS D O 1
ATOM 5612 N N . PRO D 1 125 ? -12.895 -26.695 16.323 1.00 27.39 124 PRO D N 1
ATOM 5613 C CA . PRO D 1 125 ? -14.034 -27.611 16.404 1.00 25.48 124 PRO D CA 1
ATOM 5614 C C . PRO D 1 125 ? -15.243 -26.889 16.953 1.00 26.77 124 PRO D C 1
ATOM 5615 O O . PRO D 1 125 ? -15.126 -26.154 17.941 1.00 29.65 124 PRO D O 1
ATOM 5619 N N . HIS D 1 126 ? -16.384 -27.075 16.302 1.00 23.18 125 HIS D N 1
ATOM 5620 C CA . HIS D 1 126 ? -17.596 -26.360 16.684 1.00 23.18 125 HIS D CA 1
ATOM 5621 C C . HIS D 1 126 ? -18.838 -26.989 16.062 1.00 24.40 125 HIS D C 1
ATOM 5622 O O . HIS D 1 126 ? -18.757 -27.756 15.089 1.00 25.99 125 HIS D O 1
ATOM 5629 N N . ILE D 1 127 ? -19.989 -26.669 16.643 1.00 23.42 126 ILE D N 1
ATOM 5630 C CA . ILE D 1 127 ? -21.278 -27.064 16.090 1.00 21.63 126 ILE D CA 1
ATOM 5631 C C . ILE D 1 127 ? -22.065 -25.800 15.819 1.00 22.77 126 ILE D C 1
ATOM 5632 O O . ILE D 1 127 ? -22.494 -25.117 16.749 1.00 23.74 126 ILE D O 1
ATOM 5637 N N . THR D 1 128 ? -22.224 -25.463 14.539 1.00 27.32 127 THR D N 1
ATOM 5638 C CA . THR D 1 128 ? -22.907 -24.226 14.155 1.00 25.47 127 THR D CA 1
ATOM 5639 C C . THR D 1 128 ? -24.387 -24.384 14.454 1.00 26.47 127 THR D C 1
ATOM 5640 O O . THR D 1 128 ? -24.986 -25.395 14.076 1.00 24.42 127 THR D O 1
ATOM 5644 N N . LEU D 1 129 ? -24.971 -23.397 15.128 1.00 24.42 128 LEU D N 1
ATOM 5645 C CA . LEU D 1 129 ? -26.360 -23.469 15.570 1.00 25.00 128 LEU D CA 1
ATOM 5646 C C . LEU D 1 129 ? -27.255 -22.528 14.782 1.00 29.08 128 LEU D C 1
ATOM 5647 O O . LEU D 1 129 ? -28.404 -22.865 14.465 1.00 31.55 128 LEU D O 1
ATOM 5652 N N . LEU D 1 130 ? -26.731 -21.334 14.506 1.00 31.42 129 LEU D N 1
ATOM 5653 C CA . LEU D 1 130 ? -27.453 -20.306 13.766 1.00 34.43 129 LEU D CA 1
ATOM 5654 C C . LEU D 1 130 ? -26.545 -19.731 12.694 1.00 37.50 129 LEU D C 1
ATOM 5655 O O . LEU D 1 130 ? -25.343 -19.556 12.924 1.00 31.00 129 LEU D O 1
ATOM 5660 N N . ARG D 1 131 ? -27.117 -19.422 11.535 1.00 37.11 130 ARG D N 1
ATOM 5661 C CA . ARG D 1 131 ? -26.380 -18.753 10.476 1.00 39.78 130 ARG D CA 1
ATOM 5662 C C . ARG D 1 131 ? -26.976 -17.371 10.323 1.00 40.51 130 ARG D C 1
ATOM 5663 O O . ARG D 1 131 ? -28.045 -17.093 10.879 1.00 46.61 130 ARG D O 1
ATOM 5671 N N A ASP D 1 132 ? -26.300 -16.508 9.566 0.68 44.06 131 ASP D N 1
ATOM 5672 N N B ASP D 1 132 ? -26.286 -16.510 9.578 0.32 43.81 131 ASP D N 1
ATOM 5673 C CA A ASP D 1 132 ? -26.739 -15.122 9.371 0.68 47.60 131 ASP D CA 1
ATOM 5674 C CA B ASP D 1 132 ? -26.716 -15.126 9.380 0.32 47.53 131 ASP D CA 1
ATOM 5675 C C A ASP D 1 132 ? -26.987 -14.401 10.700 0.68 47.82 131 ASP D C 1
ATOM 5676 C C B ASP D 1 132 ? -26.993 -14.416 10.705 0.32 47.62 131 ASP D C 1
ATOM 5677 O O A ASP D 1 132 ? -27.930 -13.619 10.828 0.68 50.57 131 ASP D O 1
ATOM 5678 O O B ASP D 1 132 ? -27.963 -13.668 10.834 0.32 50.69 131 ASP D O 1
ATOM 5687 N N . ALA D 1 133 ? -26.137 -14.671 11.688 1.00 42.41 132 ALA D N 1
ATOM 5688 C CA . ALA D 1 133 ? -26.202 -13.971 12.967 1.00 49.29 132 ALA D CA 1
ATOM 5689 C C . ALA D 1 133 ? -25.285 -12.753 12.884 1.00 56.69 132 ALA D C 1
ATOM 5690 O O . ALA D 1 133 ? -24.218 -12.716 13.502 1.00 53.22 132 ALA D O 1
ATOM 5692 N N . SER D 1 134 ? -25.716 -11.766 12.101 1.00 61.65 133 SER D N 1
ATOM 5693 C CA . SER D 1 134 ? -24.928 -10.575 11.804 1.00 70.03 133 SER D CA 1
ATOM 5694 C C . SER D 1 134 ? -24.848 -9.629 12.989 1.00 74.25 133 SER D C 1
ATOM 5695 O O . SER D 1 134 ? -23.967 -8.767 13.047 1.00 77.90 133 SER D O 1
ATOM 5698 N N . GLU D 1 135 ? -25.779 -9.791 13.927 1.00 70.15 134 GLU D N 1
ATOM 5699 C CA . GLU D 1 135 ? -25.883 -8.899 15.070 1.00 71.51 134 GLU D CA 1
ATOM 5700 C C . GLU D 1 135 ? -25.464 -9.601 16.346 1.00 67.77 134 GLU D C 1
ATOM 5701 O O . GLU D 1 135 ? -25.880 -10.729 16.610 1.00 66.75 134 GLU D O 1
ATOM 5707 N N . ALA D 1 136 ? -24.623 -8.931 17.128 1.00 62.65 135 ALA D N 1
ATOM 5708 C CA . ALA D 1 136 ? -24.225 -9.454 18.427 1.00 59.78 135 ALA D CA 1
ATOM 5709 C C . ALA D 1 136 ? -25.472 -9.690 19.264 1.00 60.52 135 ALA D C 1
ATOM 5710 O O . ALA D 1 136 ? -26.337 -8.817 19.361 1.00 59.47 135 ALA D O 1
ATOM 5712 N N . VAL D 1 137 ? -25.563 -10.884 19.843 1.00 58.85 136 VAL D N 1
ATOM 5713 C CA . VAL D 1 137 ? -26.690 -11.271 20.683 1.00 60.89 136 VAL D CA 1
ATOM 5714 C C . VAL D 1 137 ? -26.158 -11.961 21.929 1.00 57.15 136 VAL D C 1
ATOM 5715 O O . VAL D 1 137 ? -25.051 -12.500 21.913 1.00 55.78 136 VAL D O 1
ATOM 5719 N N . THR D 1 138 ? -26.945 -11.949 23.002 1.00 54.72 137 THR D N 1
ATOM 5720 C CA . THR D 1 138 ? -26.532 -12.558 24.264 1.00 51.79 137 THR D CA 1
ATOM 5721 C C . THR D 1 138 ? -26.419 -14.077 24.125 1.00 55.97 137 THR D C 1
ATOM 5722 O O . THR D 1 138 ? -27.374 -14.737 23.698 1.00 57.89 137 THR D O 1
ATOM 5726 N N . ILE D 1 139 ? -25.251 -14.621 24.478 1.00 49.76 138 ILE D N 1
ATOM 5727 C CA . ILE D 1 139 ? -25.004 -16.061 24.380 1.00 42.68 138 ILE D CA 1
ATOM 5728 C C . ILE D 1 139 ? -24.996 -16.694 25.765 1.00 45.61 138 ILE D C 1
ATOM 5729 O O . ILE D 1 139 ? -24.033 -16.538 26.516 1.00 47.94 138 ILE D O 1
ATOM 5734 N N . PRO D 1 140 ? -26.070 -17.417 26.105 1.00 45.85 139 PRO D N 1
ATOM 5735 C CA . PRO D 1 140 ? -26.128 -18.128 27.384 1.00 39.66 139 PRO D CA 1
ATOM 5736 C C . PRO D 1 140 ? -25.185 -19.316 27.366 1.00 32.51 139 PRO D C 1
ATOM 5737 O O . PRO D 1 140 ? -24.795 -19.766 26.284 1.00 32.93 139 PRO D O 1
ATOM 5741 N N . PRO D 1 141 ? -24.817 -19.840 28.545 1.00 33.17 140 PRO D N 1
ATOM 5742 C CA . PRO D 1 141 ? -24.038 -21.081 28.552 1.00 27.34 140 PRO D CA 1
ATOM 5743 C C . PRO D 1 141 ? -24.877 -22.204 27.979 1.00 30.63 140 PRO D C 1
ATOM 5744 O O . PRO D 1 141 ? -26.105 -22.092 27.978 1.00 34.21 140 PRO D O 1
ATOM 5748 N N . PRO D 1 142 ? -24.240 -23.284 27.502 1.00 26.92 141 PRO D N 1
ATOM 5749 C CA . PRO D 1 142 ? -25.092 -24.364 26.999 1.00 24.16 141 PRO D CA 1
ATOM 5750 C C . PRO D 1 142 ? -25.811 -25.060 28.143 1.00 33.50 141 PRO D C 1
ATOM 5751 O O . PRO D 1 142 ? -25.609 -24.695 29.303 1.00 33.47 141 PRO D O 1
ATOM 5755 N N . GLY D 1 143 ? -26.657 -26.030 27.826 1.00 33.56 142 GLY D N 1
ATOM 5756 C CA . GLY D 1 143 ? -27.363 -26.763 28.854 1.00 32.57 142 GLY D CA 1
ATOM 5757 C C . GLY D 1 143 ? -26.431 -27.681 29.616 1.00 31.51 142 GLY D C 1
ATOM 5758 O O . GLY D 1 143 ? -25.272 -27.881 29.230 1.00 30.26 142 GLY D O 1
ATOM 5759 N N . PHE D 1 144 ? -26.940 -28.252 30.701 1.00 28.39 143 PHE D N 1
ATOM 5760 C CA . PHE D 1 144 ? -26.116 -29.090 31.558 1.00 27.78 143 PHE D CA 1
ATOM 5761 C C . PHE D 1 144 ? -25.931 -30.478 30.961 1.00 33.12 143 PHE D C 1
ATOM 5762 O O . PHE D 1 144 ? -26.892 -31.062 30.450 1.00 28.49 143 PHE D O 1
ATOM 5770 N N . ASN D 1 145 ? -24.690 -30.974 30.999 1.00 28.11 144 ASN D N 1
ATOM 5771 C CA . ASN D 1 145 ? -24.408 -32.398 30.815 1.00 24.54 144 ASN D CA 1
ATOM 5772 C C . ASN D 1 145 ? -24.505 -32.881 29.386 1.00 28.54 144 ASN D C 1
ATOM 5773 O O . ASN D 1 145 ? -24.838 -34.038 29.151 1.00 28.42 144 ASN D O 1
ATOM 5778 N N . TRP D 1 146 ? -24.212 -32.007 28.429 1.00 21.89 145 TRP D N 1
ATOM 5779 C CA . TRP D 1 146 ? -24.231 -32.405 27.032 1.00 22.56 145 TRP D CA 1
ATOM 5780 C C . TRP D 1 146 ? -22.905 -33.096 26.733 1.00 24.49 145 TRP D C 1
ATOM 5781 O O . TRP D 1 146 ? -22.002 -32.523 26.120 1.00 25.65 145 TRP D O 1
ATOM 5792 N N . SER D 1 147 ? -22.807 -34.343 27.190 1.00 24.79 146 SER D N 1
ATOM 5793 C CA . SER D 1 147 ? -21.555 -35.103 27.186 1.00 24.75 146 SER D CA 1
ATOM 5794 C C . SER D 1 147 ? -21.836 -36.485 26.640 1.00 22.28 146 SER D C 1
ATOM 5795 O O . SER D 1 147 ? -22.791 -37.142 27.071 1.00 24.61 146 SER D O 1
ATOM 5798 N N . TYR D 1 148 ? -21.008 -36.935 25.700 1.00 22.79 147 TYR D N 1
ATOM 5799 C CA . TYR D 1 148 ? -21.187 -38.275 25.157 1.00 26.45 147 TYR D CA 1
ATOM 5800 C C . TYR D 1 148 ? -19.918 -38.853 24.539 1.00 27.48 147 TYR D C 1
ATOM 5801 O O . TYR D 1 148 ? -18.981 -38.129 24.190 1.00 25.11 147 TYR D O 1
ATOM 5810 N N . ALA D 1 149 ? -19.914 -40.176 24.389 1.00 25.69 148 ALA D N 1
ATOM 5811 C CA . ALA D 1 149 ? -18.786 -40.882 23.794 1.00 23.62 148 ALA D CA 1
ATOM 5812 C C . ALA D 1 149 ? -18.901 -40.847 22.280 1.00 21.60 148 ALA D C 1
ATOM 5813 O O . ALA D 1 149 ? -19.950 -41.188 21.726 1.00 24.62 148 ALA D O 1
ATOM 5815 N N . VAL D 1 150 ? -17.823 -40.422 21.627 1.00 22.05 149 VAL D N 1
ATOM 5816 C CA . VAL D 1 150 ? -17.726 -40.464 20.177 1.00 18.33 149 VAL D CA 1
ATOM 5817 C C . VAL D 1 150 ? -17.151 -41.819 19.776 1.00 21.02 149 VAL D C 1
ATOM 5818 O O . VAL D 1 150 ? -16.026 -42.161 20.175 1.00 25.22 149 VAL D O 1
ATOM 5822 N N . THR D 1 151 ? -17.920 -42.596 19.009 1.00 22.05 150 THR D N 1
ATOM 5823 C CA . THR D 1 151 ? -17.541 -43.976 18.702 1.00 21.18 150 THR D CA 1
ATOM 5824 C C . THR D 1 151 ? -17.117 -44.170 17.246 1.00 19.02 150 THR D C 1
ATOM 5825 O O . THR D 1 151 ? -16.604 -45.229 16.893 1.00 23.17 150 THR D O 1
ATOM 5829 N N . GLU D 1 152 ? -17.337 -43.151 16.421 1.00 19.44 151 GLU D N 1
ATOM 5830 C CA . GLU D 1 152 ? -17.276 -43.285 14.965 1.00 24.30 151 GLU D CA 1
ATOM 5831 C C . GLU D 1 152 ? -17.072 -41.915 14.375 1.00 19.49 151 GLU D C 1
ATOM 5832 O O . GLU D 1 152 ? -17.338 -40.912 15.044 1.00 21.30 151 GLU D O 1
ATOM 5838 N N . PHE D 1 153 ? -16.653 -41.861 13.106 1.00 19.18 152 PHE D N 1
ATOM 5839 C CA . PHE D 1 153 ? -16.762 -40.625 12.335 1.00 18.97 152 PHE D CA 1
ATOM 5840 C C . PHE D 1 153 ? -17.307 -40.992 10.954 1.00 22.18 152 PHE D C 1
ATOM 5841 O O . PHE D 1 153 ? -17.275 -42.160 10.563 1.00 21.37 152 PHE D O 1
ATOM 5849 N N . THR D 1 154 ? -17.846 -40.012 10.238 1.00 19.97 153 THR D N 1
ATOM 5850 C CA . THR D 1 154 ? -18.628 -40.320 9.045 1.00 19.84 153 THR D CA 1
ATOM 5851 C C . THR D 1 154 ? -18.272 -39.368 7.925 1.00 21.15 153 THR D C 1
ATOM 5852 O O . THR D 1 154 ? -18.037 -38.179 8.160 1.00 21.79 153 THR D O 1
ATOM 5856 N N . LEU D 1 155 ? -18.187 -39.917 6.715 1.00 22.99 154 LEU D N 1
ATOM 5857 C CA . LEU D 1 155 ? -18.046 -39.111 5.510 1.00 21.20 154 LEU D CA 1
ATOM 5858 C C . LEU D 1 155 ? -19.438 -38.806 4.977 1.00 27.77 154 LEU D C 1
ATOM 5859 O O . LEU D 1 155 ? -20.229 -39.724 4.745 1.00 23.60 154 LEU D O 1
ATOM 5864 N N . TYR D 1 156 ? -19.726 -37.527 4.746 1.00 25.14 155 TYR D N 1
ATOM 5865 C CA . TYR D 1 156 ? -21.048 -37.101 4.287 1.00 24.63 155 TYR D CA 1
ATOM 5866 C C . TYR D 1 156 ? -20.973 -36.442 2.932 1.00 24.13 155 TYR D C 1
ATOM 5867 O O . TYR D 1 156 ? -19.974 -35.812 2.612 1.00 31.09 155 TYR D O 1
ATOM 5876 N N . ALA D 1 157 ? -22.051 -36.574 2.163 1.00 24.53 156 ALA D N 1
ATOM 5877 C CA . ALA D 1 157 ? -22.251 -35.792 0.951 1.00 28.21 156 ALA D CA 1
ATOM 5878 C C . ALA D 1 157 ? -23.238 -34.691 1.275 1.00 32.25 156 ALA D C 1
ATOM 5879 O O . ALA D 1 157 ? -24.239 -34.927 1.960 1.00 30.98 156 ALA D O 1
ATOM 5881 N N . SER D 1 158 ? -22.974 -33.482 0.790 1.00 31.96 157 SER D N 1
ATOM 5882 C CA . SER D 1 158 ? -23.932 -32.409 0.990 1.00 36.17 157 SER D CA 1
ATOM 5883 C C . SER D 1 158 ? -24.612 -32.070 -0.328 1.00 38.33 157 SER D C 1
ATOM 5884 O O . SER D 1 158 ? -23.958 -31.932 -1.374 1.00 35.02 157 SER D O 1
ATOM 5887 N N . SER D 1 159 ? -25.935 -31.976 -0.296 1.00 36.61 158 SER D N 1
ATOM 5888 C CA . SER D 1 159 ? -26.681 -31.692 -1.518 1.00 45.60 158 SER D CA 1
ATOM 5889 C C . SER D 1 159 ? -27.895 -30.838 -1.207 1.00 46.32 158 SER D C 1
ATOM 5890 O O . SER D 1 159 ? -28.311 -30.719 -0.056 1.00 47.45 158 SER D O 1
ATOM 5893 N N . PHE D 1 160 ? -28.461 -30.240 -2.243 1.00 49.40 159 PHE D N 1
ATOM 5894 C CA . PHE D 1 160 ? -29.642 -29.419 -2.069 1.00 56.38 159 PHE D CA 1
ATOM 5895 C C . PHE D 1 160 ? -30.846 -30.224 -2.521 1.00 66.10 159 PHE D C 1
ATOM 5896 O O . PHE D 1 160 ? -30.860 -30.770 -3.627 1.00 68.05 159 PHE D O 1
ATOM 5904 N N . ALA D 1 161 ? -31.853 -30.307 -1.662 1.00 69.29 160 ALA D N 1
ATOM 5905 C CA . ALA D 1 161 ? -33.059 -31.046 -1.998 1.00 78.60 160 ALA D CA 1
ATOM 5906 C C . ALA D 1 161 ? -34.283 -30.408 -1.359 1.00 85.58 160 ALA D C 1
ATOM 5907 O O . ALA D 1 161 ? -34.362 -30.273 -0.132 1.00 81.41 160 ALA D O 1
ATOM 5909 N N . ARG D 1 162 ? -35.231 -30.018 -2.210 1.00 91.25 161 ARG D N 1
ATOM 5910 C CA . ARG D 1 162 ? -36.521 -29.481 -1.781 1.00 93.38 161 ARG D CA 1
ATOM 5911 C C . ARG D 1 162 ? -36.368 -28.214 -0.940 1.00 84.67 161 ARG D C 1
ATOM 5912 O O . ARG D 1 162 ? -37.021 -28.058 0.092 1.00 85.62 161 ARG D O 1
ATOM 5920 N N . GLY D 1 163 ? -35.494 -27.318 -1.392 1.00 79.14 162 GLY D N 1
ATOM 5921 C CA . GLY D 1 163 ? -35.309 -26.026 -0.753 1.00 77.22 162 GLY D CA 1
ATOM 5922 C C . GLY D 1 163 ? -34.412 -26.058 0.469 1.00 70.79 162 GLY D C 1
ATOM 5923 O O . GLY D 1 163 ? -34.305 -25.066 1.191 1.00 74.48 162 GLY D O 1
ATOM 5924 N N . ARG D 1 164 ? -33.747 -27.191 0.685 1.00 67.72 163 ARG D N 1
ATOM 5925 C CA . ARG D 1 164 ? -33.009 -27.428 1.922 1.00 67.51 163 ARG D CA 1
ATOM 5926 C C . ARG D 1 164 ? -31.683 -28.136 1.644 1.00 57.80 163 ARG D C 1
ATOM 5927 O O . ARG D 1 164 ? -31.598 -28.986 0.756 1.00 52.02 163 ARG D O 1
ATOM 5935 N N . THR D 1 165 ? -30.647 -27.787 2.402 1.00 58.87 164 THR D N 1
ATOM 5936 C CA . THR D 1 165 ? -29.388 -28.529 2.348 1.00 58.52 164 THR D CA 1
ATOM 5937 C C . THR D 1 165 ? -29.538 -29.850 3.102 1.00 52.42 164 THR D C 1
ATOM 5938 O O . THR D 1 165 ? -30.033 -29.875 4.230 1.00 52.59 164 THR D O 1
ATOM 5942 N N . ARG D 1 166 ? -29.123 -30.949 2.475 1.00 48.49 165 ARG D N 1
ATOM 5943 C CA . ARG D 1 166 ? -29.271 -32.272 3.082 1.00 46.75 165 ARG D CA 1
ATOM 5944 C C . ARG D 1 166 ? -27.929 -32.993 3.156 1.00 37.74 165 ARG D C 1
ATOM 5945 O O . ARG D 1 166 ? -27.111 -32.904 2.227 1.00 31.68 165 ARG D O 1
ATOM 5953 N N . TYR D 1 167 ? -27.708 -33.723 4.244 1.00 31.56 166 TYR D N 1
ATOM 5954 C CA . TYR D 1 167 ? -26.469 -34.471 4.416 1.00 27.13 166 TYR D CA 1
ATOM 5955 C C . TYR D 1 167 ? -26.742 -35.973 4.302 1.00 32.64 166 TYR D C 1
ATOM 5956 O O . TYR D 1 167 ? -27.582 -36.510 5.031 1.00 37.73 166 TYR D O 1
ATOM 5965 N N . THR D 1 168 ? -26.042 -36.643 3.390 1.00 26.38 167 THR D N 1
ATOM 5966 C CA . THR D 1 168 ? -26.203 -38.092 3.224 1.00 26.44 167 THR D CA 1
ATOM 5967 C C . THR D 1 168 ? -24.946 -38.812 3.662 1.00 24.17 167 THR D C 1
ATOM 5968 O O . THR D 1 168 ? -23.860 -38.519 3.166 1.00 25.82 167 THR D O 1
ATOM 5972 N N . PRO D 1 169 ? -25.081 -39.761 4.614 1.00 26.83 168 PRO D N 1
ATOM 5973 C CA . PRO D 1 169 ? -23.900 -40.515 5.037 1.00 20.52 168 PRO D CA 1
ATOM 5974 C C . PRO D 1 169 ? -23.440 -41.453 3.933 1.00 22.18 168 PRO D C 1
ATOM 5975 O O . PRO D 1 169 ? -24.272 -42.076 3.273 1.00 26.77 168 PRO D O 1
ATOM 5979 N N . LEU D 1 170 ? -22.132 -41.531 3.723 1.00 22.89 169 LEU D N 1
ATOM 5980 C CA . LEU D 1 170 ? -21.598 -42.385 2.664 1.00 25.07 169 LEU D CA 1
ATOM 5981 C C . LEU D 1 170 ? -20.838 -43.571 3.254 1.00 27.79 169 LEU D C 1
ATOM 5982 O O . LEU D 1 170 ? -20.974 -44.714 2.770 1.00 25.83 169 LEU D O 1
ATOM 5987 N N A LYS D 1 171 ? -20.015 -43.290 4.266 0.55 25.53 170 LYS D N 1
ATOM 5988 N N B LYS D 1 171 ? -20.026 -43.291 4.275 0.45 25.57 170 LYS D N 1
ATOM 5989 C CA A LYS D 1 171 ? -19.201 -44.301 4.941 0.55 26.57 170 LYS D CA 1
ATOM 5990 C CA B LYS D 1 171 ? -19.197 -44.295 4.940 0.45 26.63 170 LYS D CA 1
ATOM 5991 C C A LYS D 1 171 ? -18.996 -43.884 6.391 0.55 23.94 170 LYS D C 1
ATOM 5992 C C B LYS D 1 171 ? -18.987 -43.883 6.391 0.45 23.79 170 LYS D C 1
ATOM 5993 O O A LYS D 1 171 ? -18.975 -42.694 6.699 0.55 21.18 170 LYS D O 1
ATOM 5994 O O B LYS D 1 171 ? -18.958 -42.694 6.702 0.45 21.53 170 LYS D O 1
ATOM 6005 N N . ARG D 1 172 ? -18.841 -44.864 7.279 1.00 21.49 171 ARG D N 1
ATOM 6006 C CA . ARG D 1 172 ? -18.497 -44.588 8.672 1.00 23.37 171 ARG D CA 1
ATOM 6007 C C . ARG D 1 172 ? -17.304 -45.443 9.077 1.00 24.28 171 ARG D C 1
ATOM 6008 O O . ARG D 1 172 ? -17.124 -46.549 8.556 1.00 22.53 171 ARG D O 1
ATOM 6016 N N . TRP D 1 173 ? -16.517 -44.945 10.029 1.00 22.04 172 TRP D N 1
ATOM 6017 C CA . TRP D 1 173 ? -15.368 -45.688 10.542 1.00 23.45 172 TRP D CA 1
ATOM 6018 C C . TRP D 1 173 ? -15.370 -45.611 12.052 1.00 21.92 172 TRP D C 1
ATOM 6019 O O . TRP D 1 173 ? -15.388 -44.517 12.608 1.00 21.48 172 TRP D O 1
ATOM 6030 N N . ALA D 1 174 ? -15.335 -46.763 12.710 1.00 23.33 173 ALA D N 1
ATOM 6031 C CA . ALA D 1 174 ? -15.281 -46.795 14.164 1.00 24.34 173 ALA D CA 1
ATOM 6032 C C . ALA D 1 174 ? -13.936 -46.272 14.652 1.00 29.05 173 ALA D C 1
ATOM 6033 O O . ALA D 1 174 ? -12.899 -46.481 14.001 1.00 25.34 173 ALA D O 1
ATOM 6035 N N . LEU D 1 175 ? -13.969 -45.574 15.784 1.00 24.14 174 LEU D N 1
ATOM 6036 C CA . LEU D 1 175 ? -12.773 -45.280 16.551 1.00 26.90 174 LEU D CA 1
ATOM 6037 C C . LEU D 1 175 ? -12.646 -46.387 17.598 1.00 40.87 174 LEU D C 1
ATOM 6038 O O . LEU D 1 175 ? -13.651 -46.926 18.069 1.00 44.46 174 LEU D O 1
ATOM 6043 N N . THR D 1 176 ? -11.420 -46.713 17.980 1.00 38.27 175 THR D N 1
ATOM 6044 C CA . THR D 1 176 ? -11.182 -47.907 18.789 1.00 48.79 175 THR D CA 1
ATOM 6045 C C . THR D 1 176 ? -11.523 -47.731 20.282 1.00 49.83 175 THR D C 1
ATOM 6046 O O . THR D 1 176 ? -11.658 -46.609 20.783 1.00 42.97 175 THR D O 1
ATOM 6050 N N . GLN D 1 177 ? -11.691 -48.844 20.983 1.00 65.85 176 GLN D N 1
ATOM 6051 C CA . GLN D 1 177 ? -12.060 -48.780 22.391 1.00 77.09 176 GLN D CA 1
ATOM 6052 C C . GLN D 1 177 ? -10.969 -49.393 23.263 1.00 88.51 176 GLN D C 1
ATOM 6053 O O . GLN D 1 177 ? -10.662 -50.582 23.155 1.00 93.38 176 GLN D O 1
#

B-factor: mean 39.75, std 20.19, range [12.34, 166.76]

Radius of gyration: 33.93 Å; Cα contacts (8 Å, |Δi|>4): 1488; chains: 4; bounding box: 71×51×96 Å